Protein AF-A0A673KMI7-F1 (afdb_monomer_lite)

Organism: NCBI:txid307959

Secondary structure (DSSP, 8-state):
-----------PPPPP-------S-S--TTTHHHHHHHHHHHHHHTTPPPSBSSTT-GGGB-HHHHHHHHHHHHHHHHHHHHHHHHHHHHHHHHHHHHHHHHHHHHHHHHHHHHHHHHHHHHHHHHHHHHHHHHHHHHHHHHHHHHHHHHHHHHHHHHHHHHHHHHHHHHHHHHHHHHHHHHHHHHHH-------------TT--------HHHHHHHHHHHHHHHHHHHHHHHHHHHHHHHHHHHHHHHHHHHHHHHHHHHHHHSS---------S----HHHHHHHHHHHHHHHHHHHHHHHHHHHHHHTTSSS--------HHHHHHHHHHHHHHHHHHHHHHHHHHHHHHHHTS---SSHHHHHHHHHHHHHHHHHHHHHHHHHHHHHHHHHHHHHHHHHHHHHHHHHHHHHHHHHHHHHHHHHHHHHHHTTS--------S-SSTTSSTTS--S--

Radius of gyration: 57.25 Å; chains: 1; bounding box: 117×117×166 Å

pLDDT: mean 77.92, std 20.32, range [33.06, 98.56]

Foldseek 3Di:
DDDDDPPPPVDPPPPPPPDPPPPDPPDDPVCPLVVLVVQCVVCVVVVQHRQAPDSPDPVRGPVVSVVVSVVVVVVVVVVVVVVVVVVVVVVVVVVVVVVVVVVVVVVVVVVVVVVVVVVVVVVVVVVVVVVVVVVVVVVVVVVVVVVVVVVVVVVVVVVVVVVVVVVVVVVVVVVVVVVVVVVVVCVVDPDDDDDDDDDDDPPPDDPPDPDVVNVVVVVVVVVVVVVVVVVVVVVVVVVVVVVVVVVVVVVVVVVVVVVVVVVVVVPDPDDDDDDDDDPPPVVNVVVVVVVVVVVVVVVVVVVVVVVVVVVVVPPPDDDDDDDDPVVVVVVVVVVVVVVVVVVVVVVVVVVVVVVVPPDDDDPVVVVVVVVVVVVVVVVVVVVVVVVVVVVVVVVVVVVVVVVVVVVVVVVVVVVVVVVVVVVVVCVCCCCVVVCVVPDDDDDDDPDPPVPPPVVPPDDDD

InterPro domains:
  IPR021622 Afadin/alpha-actinin-binding [PF11559] (34-181)
  IPR052300 Adhesion and Centrosome-associated Protein [PTHR46507] (3-445)

Structure (mmCIF, N/CA/C/O backbone):
data_AF-A0A673KMI7-F1
#
_entry.id   AF-A0A673KMI7-F1
#
loop_
_atom_site.group_PDB
_atom_site.id
_atom_site.type_symbol
_atom_site.label_atom_id
_atom_site.label_alt_id
_atom_site.label_comp_id
_atom_site.label_asym_id
_atom_site.label_entity_id
_atom_site.label_seq_id
_atom_site.pdbx_PDB_ins_code
_atom_site.Cartn_x
_atom_site.Cartn_y
_atom_site.Cartn_z
_atom_site.occupancy
_atom_site.B_iso_or_equiv
_atom_site.auth_seq_id
_atom_site.auth_comp_id
_atom_site.auth_asym_id
_atom_site.auth_atom_id
_atom_site.pdbx_PDB_model_num
ATOM 1 N N . MET A 1 1 ? 1.850 -10.838 -28.958 1.00 39.38 1 MET A N 1
ATOM 2 C CA . MET A 1 1 ? 2.185 -11.913 -29.912 1.00 39.38 1 MET A CA 1
ATOM 3 C C . MET A 1 1 ? 1.890 -11.376 -31.299 1.00 39.38 1 MET A C 1
ATOM 5 O O . MET A 1 1 ? 0.741 -11.393 -31.711 1.00 39.38 1 MET A O 1
ATOM 9 N N . SER A 1 2 ? 2.906 -10.813 -31.951 1.00 33.06 2 SER A N 1
ATOM 10 C CA . SER A 1 2 ? 2.837 -10.316 -33.331 1.00 33.06 2 SER A CA 1
ATOM 11 C C . SER A 1 2 ? 4.037 -10.898 -34.082 1.00 33.06 2 SER A C 1
ATOM 13 O O . SER A 1 2 ? 5.103 -11.000 -33.472 1.00 33.06 2 SER A O 1
ATOM 15 N N . PRO A 1 3 ? 3.884 -11.343 -35.340 1.00 41.38 3 PRO A N 1
ATOM 16 C CA . PRO A 1 3 ? 4.849 -12.227 -35.969 1.00 41.38 3 PRO A CA 1
ATOM 17 C C . PRO A 1 3 ? 6.026 -11.434 -36.532 1.00 41.38 3 PRO A C 1
ATOM 19 O O . PRO A 1 3 ? 5.854 -10.523 -37.343 1.00 41.38 3 PRO A O 1
ATOM 22 N N . SER A 1 4 ? 7.225 -11.814 -36.102 1.00 34.22 4 SER A N 1
ATOM 23 C CA . SER A 1 4 ? 8.502 -11.355 -36.635 1.00 34.22 4 SER A CA 1
ATOM 24 C C . SER A 1 4 ? 8.587 -11.689 -38.127 1.00 34.22 4 SER A C 1
ATOM 26 O O . SER A 1 4 ? 8.674 -12.857 -38.504 1.00 34.22 4 SER A O 1
ATOM 28 N N . ARG A 1 5 ? 8.559 -10.671 -38.995 1.00 36.78 5 ARG A N 1
ATOM 29 C CA . ARG A 1 5 ? 8.947 -10.834 -40.400 1.00 36.78 5 ARG A CA 1
ATOM 30 C C . ARG A 1 5 ? 10.462 -10.998 -40.451 1.00 36.78 5 ARG A C 1
ATOM 32 O O . ARG A 1 5 ? 11.196 -10.046 -40.211 1.00 36.78 5 ARG A O 1
ATOM 39 N N . LEU A 1 6 ? 10.906 -12.212 -40.757 1.00 35.31 6 LEU A N 1
ATOM 40 C CA . LEU A 1 6 ? 12.283 -12.511 -41.133 1.00 35.31 6 LEU A CA 1
ATOM 41 C C . LEU A 1 6 ? 12.581 -11.812 -42.467 1.00 35.31 6 LEU A C 1
ATOM 43 O O . LEU A 1 6 ? 12.292 -12.346 -43.536 1.00 35.31 6 LEU A O 1
ATOM 47 N N . TYR A 1 7 ? 13.134 -10.602 -42.406 1.00 34.41 7 TYR A N 1
ATOM 48 C CA . TYR A 1 7 ? 13.866 -10.032 -43.532 1.00 34.41 7 TYR A CA 1
ATOM 49 C C . TYR A 1 7 ? 15.202 -10.775 -43.626 1.00 34.41 7 TYR A C 1
ATOM 51 O O . TYR A 1 7 ? 16.178 -10.419 -42.974 1.00 34.41 7 TYR A O 1
ATOM 59 N N . LEU A 1 8 ? 15.237 -11.834 -44.435 1.00 37.44 8 LEU A N 1
ATOM 60 C CA . LEU A 1 8 ? 16.479 -12.357 -44.998 1.00 37.44 8 LEU A CA 1
ATOM 61 C C . LEU A 1 8 ? 16.946 -11.370 -46.075 1.00 37.44 8 LEU A C 1
ATOM 63 O O . LEU A 1 8 ? 16.787 -11.601 -47.271 1.00 37.44 8 LEU A O 1
ATOM 67 N N . ALA A 1 9 ? 17.486 -10.231 -45.644 1.00 36.91 9 ALA A N 1
ATOM 68 C CA . ALA A 1 9 ? 18.404 -9.484 -46.483 1.00 36.91 9 ALA A CA 1
ATOM 69 C C . ALA A 1 9 ? 19.693 -10.309 -46.520 1.00 36.91 9 ALA A C 1
ATOM 71 O O . ALA A 1 9 ? 20.372 -10.458 -45.504 1.00 36.91 9 ALA A O 1
ATOM 72 N N . SER A 1 10 ? 19.989 -10.910 -47.672 1.00 37.69 10 SER A N 1
ATOM 73 C CA . SER A 1 10 ? 21.315 -11.445 -47.964 1.00 37.69 10 SER A CA 1
ATOM 74 C C . SER A 1 10 ? 22.277 -10.258 -47.998 1.00 37.69 10 SER A C 1
ATOM 76 O O . SER A 1 10 ? 22.496 -9.634 -49.030 1.00 37.69 10 SER A O 1
ATOM 78 N N . VAL A 1 11 ? 22.769 -9.878 -46.822 1.00 38.50 11 VAL A N 1
ATOM 79 C CA . VAL A 1 11 ? 23.899 -8.973 -46.681 1.00 38.50 11 VAL A CA 1
ATOM 80 C C . VAL A 1 11 ? 25.113 -9.833 -46.994 1.00 38.50 11 VAL A C 1
ATOM 82 O O . VAL A 1 11 ? 25.504 -10.674 -46.183 1.00 38.50 11 VAL A O 1
ATOM 85 N N . MET A 1 12 ? 25.670 -9.690 -48.200 1.00 37.22 12 MET A N 1
ATOM 86 C CA . MET A 1 12 ? 27.046 -10.129 -48.404 1.00 37.22 12 MET A CA 1
ATOM 87 C C . MET A 1 12 ? 27.901 -9.402 -47.358 1.00 37.22 12 MET A C 1
ATOM 89 O O . MET A 1 12 ? 27.789 -8.178 -47.252 1.00 37.22 12 MET A O 1
ATOM 93 N N . PRO A 1 13 ? 28.707 -10.117 -46.556 1.00 38.25 13 PRO A N 1
ATOM 94 C CA . PRO A 1 13 ? 29.608 -9.453 -45.634 1.00 38.25 13 PRO A CA 1
ATOM 95 C C . PRO A 1 13 ? 30.570 -8.586 -46.454 1.00 38.25 13 PRO A C 1
ATOM 97 O O . PRO A 1 13 ? 31.036 -9.051 -47.502 1.00 38.25 13 PRO A O 1
ATOM 100 N N . PRO A 1 14 ? 30.901 -7.362 -46.009 1.00 47.12 14 PRO A N 1
ATOM 101 C CA . PRO A 1 14 ? 31.998 -6.636 -46.615 1.00 47.12 14 PRO A CA 1
ATOM 102 C C . PRO A 1 14 ? 33.245 -7.487 -46.391 1.00 47.12 14 PRO A C 1
ATOM 104 O O . PRO A 1 14 ? 33.603 -7.805 -45.253 1.00 47.12 14 PRO A O 1
ATOM 107 N N . LEU A 1 15 ? 33.877 -7.921 -47.482 1.00 42.50 15 LEU A N 1
ATOM 108 C CA . LEU A 1 15 ? 35.222 -8.462 -47.386 1.00 42.50 15 LEU A CA 1
ATOM 109 C C . LEU A 1 15 ? 36.064 -7.360 -46.736 1.00 42.50 15 LEU A C 1
ATOM 111 O O . LEU A 1 15 ? 36.092 -6.244 -47.265 1.00 42.50 15 LEU A O 1
ATOM 115 N N . PRO A 1 16 ? 36.707 -7.620 -45.585 1.00 39.34 16 PRO A N 1
ATOM 116 C CA . PRO A 1 16 ? 37.617 -6.647 -45.019 1.00 39.34 16 PRO A CA 1
ATOM 117 C C . PRO A 1 16 ? 38.655 -6.334 -46.095 1.00 39.34 16 PRO A C 1
ATOM 119 O O . PRO A 1 16 ? 39.129 -7.247 -46.777 1.00 39.34 16 PRO A O 1
ATOM 122 N N . LEU A 1 17 ? 39.035 -5.060 -46.227 1.00 47.09 17 LEU A N 1
ATOM 123 C CA . LEU A 1 17 ? 40.278 -4.646 -46.884 1.00 47.09 17 LEU A CA 1
ATOM 124 C C . LEU A 1 17 ? 41.464 -5.178 -46.054 1.00 47.09 17 LEU A C 1
ATOM 126 O O . LEU A 1 17 ? 42.261 -4.440 -45.485 1.00 47.09 17 LEU A O 1
ATOM 130 N N . SER A 1 18 ? 41.540 -6.500 -45.931 1.00 37.53 18 SER A N 1
ATOM 131 C CA . SER A 1 18 ? 42.705 -7.246 -45.522 1.00 37.53 18 SER A CA 1
ATOM 132 C C . SER A 1 18 ? 43.681 -7.097 -46.671 1.00 37.53 18 SER A C 1
ATOM 134 O O . SER A 1 18 ? 43.464 -7.636 -47.751 1.00 37.53 18 SER A O 1
ATOM 136 N N . SER A 1 19 ? 44.690 -6.259 -46.439 1.00 43.09 19 SER A N 1
ATOM 137 C CA . SER A 1 19 ? 46.027 -6.352 -47.015 1.00 43.09 19 SER A CA 1
ATOM 138 C C . SER A 1 19 ? 46.076 -7.122 -48.335 1.00 43.09 19 SER A C 1
ATOM 140 O O . SER A 1 19 ? 46.482 -8.284 -48.364 1.00 43.09 19 SER A O 1
ATOM 142 N N . PHE A 1 20 ? 45.668 -6.475 -49.432 1.00 48.44 20 PHE A N 1
ATOM 143 C CA . PHE A 1 20 ? 45.971 -6.973 -50.768 1.00 48.44 20 PHE A CA 1
ATOM 144 C C . PHE A 1 20 ? 47.495 -7.019 -50.898 1.00 48.44 20 PHE A C 1
ATOM 146 O O . PHE A 1 20 ? 48.157 -6.026 -51.192 1.00 48.44 20 PHE A O 1
ATOM 153 N N . ASN A 1 21 ? 48.055 -8.190 -50.619 1.00 47.91 21 ASN A N 1
ATOM 154 C CA . ASN A 1 21 ? 49.425 -8.539 -50.926 1.00 47.91 21 ASN A CA 1
ATOM 155 C C . ASN A 1 21 ? 49.473 -8.715 -52.451 1.00 47.91 21 ASN A C 1
ATOM 157 O O . ASN A 1 21 ? 49.227 -9.795 -52.986 1.00 47.91 21 ASN A O 1
ATOM 161 N N . VAL A 1 22 ? 49.663 -7.605 -53.167 1.00 54.03 22 VAL A N 1
ATOM 162 C CA . VAL A 1 22 ? 49.740 -7.575 -54.630 1.00 54.03 22 VAL A CA 1
ATOM 163 C C . VAL A 1 22 ? 51.085 -8.159 -55.047 1.00 54.03 22 VAL A C 1
ATOM 165 O O . VAL A 1 22 ? 52.088 -7.463 -55.166 1.00 54.03 22 VAL A O 1
ATOM 168 N N . SER A 1 23 ? 51.130 -9.471 -55.234 1.00 55.38 23 SER A N 1
ATOM 169 C CA . SER A 1 23 ? 52.224 -10.149 -55.944 1.00 55.38 23 SER A CA 1
ATOM 170 C C . SER A 1 23 ? 51.703 -11.350 -56.736 1.00 55.38 23 SER A C 1
ATOM 172 O O . SER A 1 23 ? 52.355 -12.381 -56.837 1.00 55.38 23 SER A O 1
ATOM 174 N N . SER A 1 24 ? 50.501 -11.214 -57.292 1.00 65.25 24 SER A N 1
ATOM 175 C CA . SER A 1 24 ? 49.923 -12.132 -58.269 1.00 65.25 24 SER A CA 1
ATOM 176 C C . SER A 1 24 ? 49.399 -11.273 -59.411 1.00 65.25 24 SER A C 1
ATOM 178 O O . SER A 1 24 ? 48.386 -10.591 -59.255 1.00 65.25 24 SER A O 1
ATOM 180 N N . ASN A 1 25 ? 50.109 -11.249 -60.535 1.00 79.00 25 ASN A N 1
ATOM 181 C CA . ASN A 1 25 ? 49.657 -10.516 -61.712 1.00 79.00 25 ASN A CA 1
ATOM 182 C C . ASN A 1 25 ? 48.392 -11.192 -62.253 1.00 79.00 25 ASN A C 1
ATOM 184 O O . ASN A 1 25 ? 48.422 -12.371 -62.589 1.00 79.00 25 ASN A O 1
ATOM 188 N N . PHE A 1 26 ? 47.287 -10.445 -62.332 1.00 82.88 26 PHE A N 1
ATOM 189 C CA . PHE A 1 26 ? 46.017 -10.932 -62.886 1.00 82.88 26 PHE A CA 1
ATOM 190 C C . PHE A 1 26 ? 46.166 -11.414 -64.342 1.00 82.88 26 PHE A C 1
ATOM 192 O O . PHE A 1 26 ? 45.543 -12.394 -64.733 1.00 82.88 26 PHE A O 1
ATOM 199 N N . CYS A 1 27 ? 47.027 -10.751 -65.117 1.00 83.56 27 CYS A N 1
ATOM 200 C CA . CYS A 1 27 ? 47.299 -11.055 -66.518 1.00 83.56 27 CYS A CA 1
ATOM 201 C C . CYS A 1 27 ? 48.798 -11.355 -66.712 1.00 83.56 27 CYS A C 1
ATOM 203 O O . CYS A 1 27 ? 49.652 -10.588 -66.255 1.00 83.56 27 CYS A O 1
ATOM 205 N N . THR A 1 28 ? 49.107 -12.468 -67.372 1.00 85.88 28 THR A N 1
ATOM 206 C CA . THR A 1 28 ? 50.431 -12.963 -67.782 1.00 85.88 28 THR A CA 1
ATOM 207 C C . THR A 1 28 ? 50.389 -13.307 -69.273 1.00 85.88 28 THR A C 1
ATOM 209 O O . THR A 1 28 ? 49.314 -13.464 -69.839 1.00 85.88 28 THR A O 1
ATOM 212 N N . GLU A 1 29 ? 51.542 -13.448 -69.936 1.00 81.62 29 GLU A N 1
ATOM 213 C CA . GLU A 1 29 ? 51.586 -13.721 -71.387 1.00 81.62 29 GLU A CA 1
ATOM 214 C C . GLU A 1 29 ? 50.835 -14.998 -71.807 1.00 81.62 29 GLU A C 1
ATOM 216 O O . GLU A 1 29 ? 50.332 -15.078 -72.925 1.00 81.62 29 GLU A O 1
ATOM 221 N N . GLU A 1 30 ? 50.705 -15.965 -70.898 1.00 84.00 30 GLU A N 1
ATOM 222 C CA . GLU A 1 30 ? 50.052 -17.254 -71.144 1.00 84.00 30 GLU A CA 1
ATOM 223 C C . GLU A 1 30 ? 48.517 -17.198 -71.031 1.00 84.00 30 GLU A C 1
ATOM 225 O O . GLU A 1 30 ? 47.845 -18.040 -71.621 1.00 84.00 30 GLU A O 1
ATOM 230 N N . ASN A 1 31 ? 47.946 -16.217 -70.314 1.00 87.88 31 ASN A N 1
ATOM 231 C CA . ASN A 1 31 ? 46.505 -16.158 -70.014 1.00 87.88 31 ASN A CA 1
ATOM 232 C C . ASN A 1 31 ? 45.776 -14.934 -70.606 1.00 87.88 31 ASN A C 1
ATOM 234 O O . ASN A 1 31 ? 44.599 -14.715 -70.317 1.00 87.88 31 ASN A O 1
ATOM 238 N N . ILE A 1 32 ? 46.442 -14.153 -71.467 1.00 85.00 32 ILE A N 1
ATOM 239 C CA . ILE A 1 32 ? 45.914 -12.890 -72.017 1.00 85.00 32 ILE A CA 1
ATOM 240 C C . ILE A 1 32 ? 44.523 -13.062 -72.643 1.00 85.00 32 ILE A C 1
ATOM 242 O O . ILE A 1 32 ? 43.626 -12.265 -72.366 1.00 85.00 32 ILE A O 1
ATOM 246 N N . SER A 1 33 ? 44.323 -14.088 -73.474 1.00 83.44 33 SER A N 1
ATOM 247 C CA . SER A 1 33 ? 43.049 -14.305 -74.175 1.00 83.44 33 SER A CA 1
ATOM 248 C C . SER A 1 33 ? 41.893 -14.585 -73.210 1.00 83.44 33 SER A C 1
ATOM 250 O O . SER A 1 33 ? 40.786 -14.082 -73.398 1.00 83.44 33 SER A O 1
ATOM 252 N N . GLU A 1 34 ? 42.157 -15.335 -72.140 1.00 86.62 34 GLU A N 1
ATOM 253 C CA . GLU A 1 34 ? 41.175 -15.629 -71.093 1.00 86.62 34 GLU A CA 1
ATOM 254 C C . GLU A 1 34 ? 40.868 -14.377 -70.258 1.00 86.62 34 GLU A C 1
ATOM 256 O O . GLU A 1 34 ? 39.702 -14.077 -69.994 1.00 86.62 34 GLU A O 1
ATOM 261 N N . CYS A 1 35 ? 41.890 -13.580 -69.922 1.00 88.25 35 CYS A N 1
ATOM 262 C CA . CYS A 1 35 ? 41.725 -12.302 -69.229 1.00 88.25 35 CYS A CA 1
ATOM 263 C C . CYS A 1 35 ? 40.898 -11.293 -70.040 1.00 88.25 35 CYS A C 1
ATOM 265 O O . CYS A 1 35 ? 40.082 -10.574 -69.461 1.00 88.25 35 CYS A O 1
ATOM 267 N N . ILE A 1 36 ? 41.078 -11.233 -71.365 1.00 87.69 36 ILE A N 1
ATOM 268 C CA . ILE A 1 36 ? 40.292 -10.363 -72.256 1.00 87.69 36 ILE A CA 1
ATOM 269 C C . ILE A 1 36 ? 38.811 -10.750 -72.222 1.00 87.69 36 ILE A C 1
ATOM 271 O O . ILE A 1 36 ? 37.954 -9.876 -72.063 1.00 87.69 36 ILE A O 1
ATOM 275 N N . LEU A 1 37 ? 38.504 -12.046 -72.346 1.00 88.25 37 LEU A N 1
ATOM 276 C CA . LEU A 1 37 ? 37.128 -12.545 -72.281 1.00 88.25 37 LEU A CA 1
ATOM 277 C C . LEU A 1 37 ? 36.491 -12.239 -70.924 1.00 88.25 37 LEU A C 1
ATOM 279 O O . LEU A 1 37 ? 35.377 -11.716 -70.883 1.00 88.25 37 LEU A O 1
ATOM 283 N N . TYR A 1 38 ? 37.219 -12.487 -69.833 1.00 90.62 38 TYR A N 1
ATOM 284 C CA . TYR A 1 38 ? 36.756 -12.199 -68.478 1.00 90.62 38 TYR A CA 1
ATOM 285 C C . TYR A 1 38 ? 36.475 -10.705 -68.267 1.00 90.62 38 TYR A C 1
ATOM 287 O O . TYR A 1 38 ? 35.390 -10.343 -67.823 1.00 90.62 38 TYR A O 1
ATOM 295 N N . ILE A 1 39 ? 37.404 -9.817 -68.644 1.00 89.44 39 ILE A N 1
ATOM 296 C CA . ILE A 1 39 ? 37.209 -8.363 -68.514 1.00 89.44 39 ILE A CA 1
ATOM 297 C C . ILE A 1 39 ? 36.000 -7.903 -69.332 1.00 89.44 39 ILE A C 1
ATOM 299 O O . ILE A 1 39 ? 35.180 -7.140 -68.829 1.00 89.44 39 ILE A O 1
ATOM 303 N N . ASN A 1 40 ? 35.857 -8.359 -70.577 1.00 89.88 40 ASN A N 1
ATOM 304 C CA . ASN A 1 40 ? 34.707 -7.992 -71.403 1.00 89.88 40 ASN A CA 1
ATOM 305 C C . ASN A 1 40 ? 33.382 -8.500 -70.804 1.00 89.88 40 ASN A C 1
ATOM 307 O O . ASN A 1 40 ? 32.374 -7.793 -70.880 1.00 89.88 40 ASN A O 1
ATOM 311 N N . GLN A 1 41 ? 33.375 -9.689 -70.194 1.00 91.56 41 GLN A N 1
ATOM 312 C CA . GLN A 1 41 ? 32.209 -10.237 -69.501 1.00 91.56 41 GLN A CA 1
ATOM 313 C C . GLN A 1 41 ? 31.851 -9.423 -68.249 1.00 91.56 41 GLN A C 1
ATOM 315 O O . GLN A 1 41 ? 30.684 -9.073 -68.078 1.00 91.56 41 GLN A O 1
ATOM 320 N N . GLU A 1 42 ? 32.831 -9.074 -67.414 1.00 91.50 42 GLU A N 1
ATOM 321 C CA . GLU A 1 42 ? 32.628 -8.260 -66.206 1.00 91.50 42 GLU A CA 1
ATOM 322 C C . GLU A 1 42 ? 32.205 -6.824 -66.531 1.00 91.50 42 GLU A C 1
ATOM 324 O O . GLU A 1 42 ? 31.327 -6.251 -65.893 1.00 91.50 42 GLU A O 1
ATOM 329 N N . LEU A 1 43 ? 32.767 -6.232 -67.582 1.00 91.69 43 LEU A N 1
ATOM 330 C CA . LEU A 1 43 ? 32.300 -4.937 -68.066 1.00 91.69 43 LEU A CA 1
ATOM 331 C C . LEU A 1 43 ? 30.850 -5.026 -68.530 1.00 91.69 43 LEU A C 1
ATOM 333 O O . LEU A 1 43 ? 30.036 -4.199 -68.132 1.00 91.69 43 LEU A O 1
ATOM 337 N N . SER A 1 44 ? 30.506 -6.064 -69.293 1.00 91.81 44 SER A N 1
ATOM 338 C CA . SER A 1 44 ? 29.136 -6.267 -69.767 1.00 91.81 44 SER A CA 1
ATOM 339 C C . SER A 1 44 ? 28.154 -6.507 -68.615 1.00 91.81 44 SER A C 1
ATOM 341 O O . SER A 1 44 ? 27.032 -6.004 -68.669 1.00 91.81 44 SER A O 1
ATOM 343 N N . SER A 1 45 ? 28.558 -7.225 -67.557 1.00 93.06 45 SER A N 1
ATOM 344 C CA . SER A 1 45 ? 27.725 -7.451 -66.363 1.00 93.06 45 SER A CA 1
ATOM 345 C C . SER A 1 45 ? 27.434 -6.143 -65.617 1.00 93.06 45 SER A C 1
ATOM 347 O O . SER A 1 45 ? 26.324 -5.935 -65.126 1.00 93.06 45 SER A O 1
ATOM 349 N N . LEU A 1 46 ? 28.394 -5.216 -65.630 1.00 91.06 46 LEU A N 1
ATOM 350 C CA . LEU A 1 46 ? 28.274 -3.855 -65.111 1.00 91.06 46 LEU A CA 1
ATOM 351 C C . LEU A 1 46 ? 27.706 -2.849 -66.135 1.00 91.06 46 LEU A C 1
ATOM 353 O O . LEU A 1 46 ? 27.669 -1.651 -65.858 1.00 91.06 46 LEU A O 1
ATOM 357 N N . CYS A 1 47 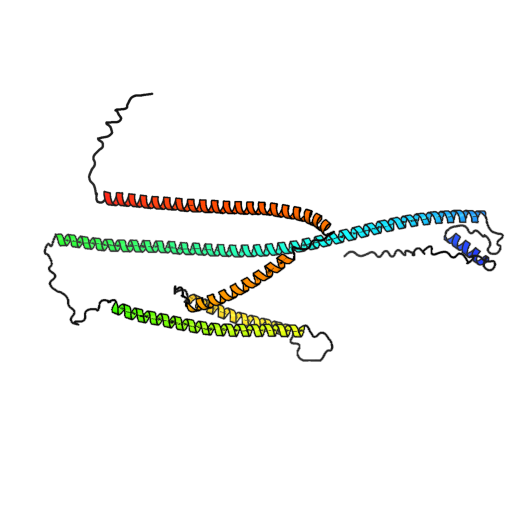? 27.217 -3.326 -67.287 1.00 92.38 47 CYS A N 1
ATOM 358 C CA . CYS A 1 47 ? 26.633 -2.531 -68.377 1.00 92.38 47 CYS A CA 1
ATOM 359 C C . CYS A 1 47 ? 27.607 -1.572 -69.098 1.00 92.38 47 CYS A C 1
ATOM 361 O O . CYS A 1 47 ? 27.174 -0.594 -69.710 1.00 92.38 47 CYS A O 1
ATOM 363 N N . PHE A 1 48 ? 28.907 -1.864 -69.074 1.00 92.25 48 PHE A N 1
ATOM 364 C CA . PHE A 1 48 ? 29.941 -1.174 -69.844 1.00 92.25 48 PHE A CA 1
ATOM 365 C C . PHE A 1 48 ? 30.216 -1.861 -71.194 1.00 92.25 48 PHE A C 1
ATOM 367 O O . PHE A 1 48 ? 30.133 -3.087 -71.300 1.00 92.25 48 PHE A O 1
ATOM 374 N N . PRO A 1 49 ? 30.576 -1.100 -72.244 1.00 91.44 49 PRO A N 1
ATOM 375 C CA . PRO A 1 49 ? 30.967 -1.662 -73.537 1.00 91.44 49 PRO A CA 1
ATOM 376 C C . PRO A 1 49 ? 32.273 -2.481 -73.447 1.00 91.44 49 PRO A C 1
ATOM 378 O O . PRO A 1 49 ? 33.175 -2.104 -72.697 1.00 91.44 49 PRO A O 1
ATOM 381 N N . PRO A 1 50 ? 32.431 -3.566 -74.230 1.00 89.25 50 PRO A N 1
ATOM 382 C CA . PRO A 1 50 ? 33.666 -4.347 -74.260 1.00 89.25 50 PRO A CA 1
ATOM 383 C C . PRO A 1 50 ? 34.823 -3.521 -74.837 1.00 89.25 50 PRO A C 1
ATOM 385 O O . PRO A 1 50 ? 34.651 -2.776 -75.803 1.00 89.25 50 PRO A O 1
ATOM 388 N N . ILE A 1 51 ? 36.014 -3.667 -74.257 1.00 87.81 51 ILE A N 1
ATOM 389 C CA . ILE A 1 51 ? 37.201 -2.885 -74.642 1.00 87.81 51 ILE A CA 1
ATOM 390 C C . ILE A 1 51 ? 37.907 -3.516 -75.855 1.00 87.81 51 ILE A C 1
ATOM 392 O O . ILE A 1 51 ? 38.505 -2.815 -76.673 1.00 87.81 51 ILE A O 1
ATOM 396 N N . TYR A 1 52 ? 37.797 -4.839 -75.993 1.00 83.56 52 TYR A N 1
ATOM 397 C CA . TYR A 1 52 ? 38.325 -5.598 -77.127 1.00 83.56 52 TYR A CA 1
ATOM 398 C C . TYR A 1 52 ? 37.181 -6.074 -78.017 1.00 83.56 52 TYR A C 1
ATOM 400 O O . TYR A 1 52 ? 36.248 -6.713 -77.525 1.00 83.56 52 TYR A O 1
ATOM 408 N N . ARG A 1 53 ? 37.257 -5.783 -79.322 1.00 73.50 53 ARG A N 1
ATOM 409 C CA . ARG A 1 53 ? 36.215 -6.165 -80.294 1.00 73.50 53 ARG A CA 1
ATOM 410 C C . ARG A 1 53 ? 36.389 -7.583 -80.851 1.00 73.50 53 ARG A C 1
ATOM 412 O O . ARG A 1 53 ? 35.386 -8.209 -81.171 1.00 73.50 53 ARG A O 1
ATOM 419 N N . ASN A 1 54 ? 37.625 -8.088 -80.917 1.00 65.62 54 ASN A N 1
ATOM 420 C CA . ASN A 1 54 ? 37.965 -9.440 -81.377 1.00 65.62 54 ASN A CA 1
ATOM 421 C C . ASN A 1 54 ? 38.830 -10.158 -80.324 1.00 65.62 54 ASN A C 1
ATOM 423 O O . ASN A 1 54 ? 39.731 -9.547 -79.752 1.00 65.62 54 ASN A O 1
ATOM 427 N N . SER A 1 55 ? 38.576 -11.448 -80.077 1.00 61.00 55 SER A N 1
ATOM 428 C CA . SER A 1 55 ? 39.238 -12.259 -79.034 1.00 61.00 55 SER A CA 1
ATOM 429 C C . SER A 1 55 ? 40.700 -12.619 -79.320 1.00 61.00 55 SER A C 1
ATOM 431 O O . SER A 1 55 ? 41.398 -13.077 -78.419 1.00 61.00 55 SER A O 1
ATOM 433 N N . ASP A 1 56 ? 41.165 -12.416 -80.555 1.00 59.25 56 ASP A N 1
ATOM 434 C CA . ASP A 1 56 ? 42.366 -13.096 -81.056 1.00 59.25 56 ASP A CA 1
ATOM 435 C C . ASP A 1 56 ? 43.581 -12.167 -81.221 1.00 59.25 56 ASP A C 1
ATOM 437 O O . ASP A 1 56 ? 44.672 -12.636 -81.548 1.00 59.25 56 ASP A O 1
ATOM 441 N N . ASN A 1 57 ? 43.437 -10.849 -81.010 1.00 62.88 57 ASN A N 1
ATOM 442 C CA . ASN A 1 57 ? 44.542 -9.908 -81.213 1.00 62.88 57 ASN A CA 1
ATOM 443 C C . ASN A 1 57 ? 44.521 -8.718 -80.238 1.00 62.88 57 ASN A C 1
ATOM 445 O O . ASN A 1 57 ? 43.624 -7.879 -80.267 1.00 62.88 57 ASN A O 1
ATOM 449 N N . ILE A 1 58 ? 45.590 -8.575 -79.443 1.00 64.38 58 ILE A N 1
ATOM 450 C CA . ILE A 1 58 ? 45.807 -7.462 -78.487 1.00 64.38 58 ILE A CA 1
ATOM 451 C C . ILE A 1 58 ? 45.776 -6.089 -79.190 1.00 64.38 58 ILE A C 1
ATOM 453 O O . ILE A 1 58 ? 45.505 -5.061 -78.572 1.00 64.38 58 ILE A O 1
ATOM 457 N N . ARG A 1 59 ? 46.035 -6.065 -80.505 1.00 66.06 59 ARG A N 1
ATOM 458 C CA . ARG A 1 59 ? 46.063 -4.849 -81.331 1.00 66.06 59 ARG A CA 1
ATOM 459 C C . ARG A 1 59 ? 44.685 -4.218 -81.580 1.00 66.06 59 ARG A C 1
ATOM 461 O O . ARG A 1 59 ? 44.655 -3.078 -82.028 1.00 66.06 59 ARG A O 1
ATOM 468 N N . ASP A 1 60 ? 43.588 -4.901 -81.243 1.00 74.94 60 ASP A N 1
ATOM 469 C CA . ASP A 1 60 ? 42.206 -4.420 -81.430 1.00 74.94 60 ASP A CA 1
ATOM 470 C C . ASP A 1 60 ? 41.630 -3.715 -80.179 1.00 74.94 60 ASP A C 1
ATOM 472 O O . ASP A 1 60 ? 40.412 -3.649 -79.988 1.00 74.94 60 ASP A O 1
ATOM 476 N N . LEU A 1 61 ? 42.504 -3.194 -79.308 1.00 83.62 61 LEU A N 1
ATOM 477 C CA . LEU A 1 61 ? 42.134 -2.411 -78.128 1.00 83.62 61 LEU A CA 1
ATOM 478 C C . LEU A 1 61 ? 41.558 -1.043 -78.529 1.00 83.62 61 LEU A C 1
ATOM 480 O O . LEU A 1 61 ? 42.263 -0.200 -79.089 1.00 83.62 61 LEU A O 1
ATOM 484 N N . ASP A 1 62 ? 40.309 -0.767 -78.152 1.00 87.12 62 ASP A N 1
ATOM 485 C CA . ASP A 1 62 ? 39.727 0.570 -78.283 1.00 87.12 62 ASP A CA 1
ATOM 486 C C . ASP A 1 62 ? 40.109 1.425 -77.063 1.00 87.12 62 ASP A C 1
ATOM 488 O O . ASP A 1 62 ? 39.459 1.396 -76.017 1.00 87.12 62 ASP A O 1
ATOM 492 N N . ALA A 1 63 ? 41.209 2.174 -77.183 1.00 87.19 63 ALA A N 1
ATOM 493 C CA . ALA A 1 63 ?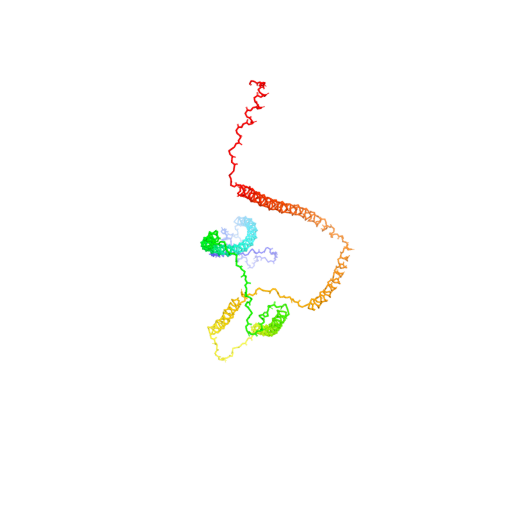 41.766 2.961 -76.081 1.00 87.19 63 ALA A CA 1
ATOM 494 C C . ALA A 1 63 ? 40.789 4.014 -75.523 1.00 87.19 63 ALA A C 1
ATOM 496 O O . ALA A 1 63 ? 40.827 4.310 -74.329 1.00 87.19 63 ALA A O 1
ATOM 497 N N . ALA A 1 64 ? 39.901 4.568 -76.355 1.00 89.31 64 ALA A N 1
ATOM 498 C CA . ALA A 1 64 ? 38.906 5.537 -75.900 1.00 89.31 64 ALA A CA 1
ATOM 499 C C . ALA A 1 64 ? 37.822 4.857 -75.054 1.00 89.31 64 ALA A C 1
ATOM 501 O O . ALA A 1 64 ? 37.480 5.353 -73.980 1.00 89.31 64 ALA A O 1
ATOM 502 N N . VAL A 1 65 ? 37.329 3.695 -75.497 1.00 90.56 65 VAL A N 1
ATOM 503 C CA . VAL A 1 65 ? 36.394 2.867 -74.718 1.00 90.56 65 VAL A CA 1
ATOM 504 C C . VAL A 1 65 ? 37.046 2.392 -73.419 1.00 90.56 65 VAL A C 1
ATOM 506 O O . VAL A 1 65 ? 36.428 2.486 -72.363 1.00 90.56 65 VAL A O 1
ATOM 509 N N . ALA A 1 66 ? 38.317 1.978 -73.466 1.00 90.75 66 ALA A N 1
ATOM 510 C CA . ALA A 1 66 ? 39.083 1.585 -72.286 1.00 90.75 66 ALA A CA 1
ATOM 511 C C . ALA A 1 66 ? 39.143 2.706 -71.241 1.00 90.75 66 ALA A C 1
ATOM 513 O O . ALA A 1 66 ? 38.808 2.491 -70.078 1.00 90.75 66 ALA A O 1
ATOM 514 N N . LEU A 1 67 ? 39.551 3.911 -71.652 1.00 92.06 67 LEU A N 1
ATOM 515 C CA . LEU A 1 67 ? 39.704 5.052 -70.750 1.00 92.06 67 LEU A CA 1
ATOM 516 C C . LEU A 1 67 ? 38.363 5.529 -70.184 1.00 92.06 67 LEU A C 1
ATOM 518 O O . LEU A 1 67 ? 38.296 5.844 -68.997 1.00 92.06 67 LEU A O 1
ATOM 522 N N . ASN A 1 68 ? 37.301 5.539 -70.995 1.00 93.38 68 ASN A N 1
ATOM 523 C CA . ASN A 1 68 ? 35.958 5.890 -70.530 1.00 93.38 68 ASN A CA 1
ATOM 524 C C . ASN A 1 68 ? 35.422 4.858 -69.531 1.00 93.38 68 ASN A C 1
ATOM 526 O O . ASN A 1 68 ? 34.972 5.242 -68.457 1.00 93.38 68 ASN A O 1
ATOM 530 N N . ASN A 1 69 ? 35.570 3.560 -69.815 1.00 94.00 69 ASN A N 1
ATOM 531 C CA . ASN A 1 69 ? 35.187 2.501 -68.880 1.00 94.00 69 ASN A CA 1
ATOM 532 C C . ASN A 1 69 ? 35.961 2.606 -67.562 1.00 94.00 69 ASN A C 1
ATOM 534 O O . ASN A 1 69 ? 35.373 2.482 -66.494 1.00 94.00 69 ASN A O 1
ATOM 538 N N . ILE A 1 70 ? 37.272 2.868 -67.614 1.00 92.88 70 ILE A N 1
ATOM 539 C CA . ILE A 1 70 ? 38.087 3.076 -66.409 1.00 92.88 70 ILE A CA 1
ATOM 540 C C . ILE A 1 70 ? 37.582 4.291 -65.623 1.00 92.88 70 ILE A C 1
ATOM 542 O O . ILE A 1 70 ? 37.435 4.212 -64.404 1.00 92.88 70 ILE A O 1
ATOM 546 N N . TYR A 1 71 ? 37.299 5.410 -66.296 1.00 93.81 71 TYR A N 1
ATOM 547 C CA . TYR A 1 71 ? 36.755 6.602 -65.649 1.00 93.81 71 TYR A CA 1
ATOM 548 C C . TYR A 1 71 ? 35.406 6.316 -64.980 1.00 93.81 71 TYR A C 1
ATOM 550 O O . TYR A 1 71 ? 35.230 6.636 -63.802 1.00 93.81 71 TYR A O 1
ATOM 558 N N . ASP A 1 72 ? 34.481 5.669 -65.685 1.00 94.75 72 ASP A N 1
ATOM 559 C CA . ASP A 1 72 ? 33.155 5.366 -65.158 1.00 94.75 72 ASP A CA 1
ATOM 560 C C . ASP A 1 72 ? 33.201 4.340 -64.021 1.00 94.75 72 ASP A C 1
ATOM 562 O O . ASP A 1 72 ? 32.496 4.512 -63.026 1.00 94.75 72 ASP A O 1
ATOM 566 N N . LEU A 1 73 ? 34.074 3.329 -64.101 1.00 94.25 73 LEU A N 1
ATOM 567 C CA . LEU A 1 73 ? 34.333 2.385 -63.009 1.00 94.25 73 LEU A CA 1
ATOM 568 C C . LEU A 1 73 ? 34.894 3.093 -61.773 1.00 94.25 73 LEU A C 1
ATOM 570 O O . LEU A 1 73 ? 34.456 2.817 -60.658 1.00 94.25 73 LEU A O 1
ATOM 574 N N . LEU A 1 74 ? 35.816 4.047 -61.946 1.00 93.75 74 LEU A N 1
ATOM 575 C CA . LEU A 1 74 ? 36.327 4.860 -60.839 1.00 93.75 74 LEU A CA 1
ATOM 576 C C . LEU A 1 74 ? 35.228 5.737 -60.227 1.00 93.75 74 LEU A C 1
ATOM 578 O O . LEU A 1 74 ? 35.175 5.885 -59.006 1.00 93.75 74 LEU A O 1
ATOM 582 N N . GLN A 1 75 ? 34.336 6.306 -61.042 1.00 94.38 75 GLN A N 1
ATOM 583 C CA . GLN A 1 75 ? 33.196 7.084 -60.549 1.00 94.38 75 GLN A CA 1
ATOM 584 C C . GLN A 1 75 ? 32.167 6.213 -59.828 1.00 94.38 75 GLN A C 1
ATOM 586 O O . GLN A 1 75 ? 31.637 6.619 -58.793 1.00 94.38 75 GLN A O 1
ATOM 591 N N . LEU A 1 76 ? 31.886 5.023 -60.358 1.00 93.00 76 LEU A N 1
ATOM 592 C CA . LEU A 1 76 ? 31.000 4.043 -59.743 1.00 93.00 76 LEU A CA 1
ATOM 593 C C . LEU A 1 76 ? 31.576 3.573 -58.408 1.00 93.00 76 LEU A C 1
ATOM 595 O O . LEU A 1 76 ? 30.855 3.576 -57.417 1.00 93.00 76 LEU A O 1
ATOM 599 N N . HIS A 1 77 ? 32.875 3.270 -58.350 1.00 92.56 77 HIS A N 1
ATOM 600 C CA . HIS A 1 77 ? 33.561 2.907 -57.113 1.00 92.56 77 HIS A CA 1
ATOM 601 C C . HIS A 1 77 ? 33.482 4.027 -56.069 1.00 92.56 77 HIS A C 1
ATOM 603 O O . HIS A 1 77 ? 33.076 3.772 -54.941 1.00 92.56 77 HIS A O 1
ATOM 609 N N . ARG A 1 78 ? 33.778 5.283 -56.440 1.00 94.06 78 ARG A N 1
ATOM 610 C CA . ARG A 1 78 ? 33.661 6.431 -55.519 1.00 94.06 78 ARG A CA 1
ATOM 611 C C . ARG A 1 78 ? 32.241 6.604 -54.979 1.00 94.06 78 ARG A C 1
ATOM 613 O O . ARG A 1 78 ? 32.074 6.841 -53.788 1.00 94.06 78 ARG A O 1
ATOM 620 N N . ARG A 1 79 ? 31.223 6.467 -55.837 1.00 96.06 79 ARG A N 1
ATOM 621 C CA . ARG A 1 79 ? 29.810 6.522 -55.426 1.00 96.06 79 ARG A CA 1
ATOM 622 C C . ARG A 1 79 ? 29.436 5.362 -54.506 1.00 96.06 79 ARG A C 1
ATOM 624 O O . ARG A 1 79 ? 28.775 5.590 -53.502 1.00 96.06 79 ARG A O 1
ATOM 631 N N . ALA A 1 80 ? 29.876 4.147 -54.825 1.00 94.19 80 ALA A N 1
ATOM 632 C CA . ALA A 1 80 ? 29.617 2.961 -54.016 1.00 94.19 80 ALA A CA 1
ATOM 633 C C . ALA A 1 80 ? 30.256 3.068 -52.625 1.00 94.19 80 ALA A C 1
ATOM 635 O O . ALA A 1 80 ? 29.596 2.761 -51.639 1.00 94.19 80 ALA A O 1
ATOM 636 N N . VAL A 1 81 ? 31.499 3.558 -52.538 1.00 93.94 81 VAL A N 1
ATOM 637 C CA . VAL A 1 81 ? 32.178 3.813 -51.258 1.00 93.94 81 VAL A CA 1
ATOM 638 C C . VAL A 1 81 ? 31.429 4.873 -50.450 1.00 93.94 81 VAL A C 1
ATOM 640 O O . VAL A 1 81 ? 31.127 4.622 -49.291 1.00 93.94 81 VAL A O 1
ATOM 643 N N . GLY A 1 82 ? 31.033 5.996 -51.062 1.00 94.81 82 GLY A N 1
ATOM 644 C CA . GLY A 1 82 ? 30.248 7.023 -50.364 1.00 94.81 82 GLY A CA 1
ATOM 645 C C . GLY A 1 82 ? 28.901 6.504 -49.843 1.00 94.81 82 GLY A C 1
ATOM 646 O O . GLY A 1 82 ? 28.551 6.739 -48.693 1.00 94.81 82 GLY A O 1
ATOM 647 N N . MET A 1 83 ? 28.170 5.722 -50.646 1.00 96.25 83 MET A N 1
ATOM 648 C CA . MET A 1 83 ? 26.924 5.084 -50.199 1.00 96.25 83 MET A CA 1
ATOM 649 C C . MET A 1 83 ? 27.152 4.076 -49.066 1.00 96.25 83 MET A C 1
ATOM 651 O O . MET A 1 83 ? 26.324 3.963 -48.167 1.00 96.25 83 MET A O 1
ATOM 655 N N . MET A 1 84 ? 28.251 3.322 -49.114 1.00 96.00 84 MET A N 1
ATOM 656 C CA . MET A 1 84 ? 28.610 2.371 -48.065 1.00 96.00 84 MET A CA 1
ATOM 657 C C . MET A 1 84 ? 28.912 3.097 -46.749 1.00 96.00 84 MET A C 1
ATOM 659 O O . MET A 1 84 ? 28.365 2.707 -45.722 1.00 96.00 84 MET A O 1
ATOM 663 N N . GLU A 1 85 ? 29.688 4.184 -46.785 1.00 95.06 85 GLU A N 1
ATOM 664 C CA . GLU A 1 85 ? 29.961 5.032 -45.615 1.00 95.06 85 GLU A CA 1
ATOM 665 C C . GLU A 1 85 ? 28.663 5.614 -45.021 1.00 95.06 85 GLU A C 1
ATOM 667 O O . GLU A 1 85 ? 28.456 5.572 -43.808 1.00 95.06 85 GLU A O 1
ATOM 672 N N . GLU A 1 86 ? 27.741 6.102 -45.860 1.00 96.62 86 GLU A N 1
ATOM 673 C CA . GLU A 1 86 ? 26.428 6.595 -45.415 1.00 96.62 86 GLU A CA 1
ATOM 674 C C . GLU A 1 86 ? 25.590 5.497 -44.737 1.00 96.62 86 GLU A C 1
ATOM 676 O O . GLU A 1 86 ? 24.986 5.730 -43.685 1.00 96.62 86 GLU A O 1
ATOM 681 N N . LEU A 1 87 ? 25.571 4.287 -45.308 1.00 96.94 87 LEU A N 1
ATOM 682 C CA . LEU A 1 87 ? 24.861 3.142 -44.736 1.00 96.94 87 LEU A CA 1
ATOM 683 C C . LEU A 1 87 ? 25.479 2.676 -43.413 1.00 96.94 87 LEU A C 1
ATOM 685 O O . LEU A 1 87 ? 24.733 2.325 -42.499 1.00 96.94 87 LEU A O 1
ATOM 689 N N . GLU A 1 88 ? 26.805 2.701 -43.277 1.00 96.25 88 GLU A N 1
ATOM 690 C CA . GLU A 1 88 ? 27.495 2.387 -42.020 1.00 96.25 88 GLU A CA 1
ATOM 691 C C . GLU A 1 88 ? 27.135 3.391 -40.917 1.00 96.25 88 GLU A C 1
ATOM 693 O O . GLU A 1 88 ? 26.841 2.997 -39.784 1.00 96.25 88 GLU A O 1
ATOM 698 N N . VAL A 1 89 ? 27.083 4.687 -41.245 1.00 96.88 89 VAL A N 1
ATOM 699 C CA . VAL A 1 89 ? 26.659 5.733 -40.302 1.00 96.88 89 VAL A CA 1
ATOM 700 C C . VAL A 1 89 ? 25.207 5.526 -39.868 1.00 96.88 89 VAL A C 1
ATOM 702 O O . VAL A 1 89 ? 24.912 5.569 -38.669 1.00 96.88 89 VAL A O 1
ATOM 705 N N . GLU A 1 90 ? 24.298 5.264 -40.809 1.00 96.75 90 GLU A N 1
ATOM 706 C CA . GLU A 1 90 ? 22.887 5.037 -40.486 1.00 96.75 90 GLU A CA 1
ATOM 707 C C . GLU A 1 90 ? 22.690 3.737 -39.689 1.00 96.75 90 GLU A C 1
ATOM 709 O O . GLU A 1 90 ? 21.893 3.699 -38.748 1.00 96.75 90 GLU A O 1
ATOM 714 N N . GLN A 1 91 ? 23.469 2.692 -39.980 1.00 96.88 91 GLN A N 1
ATOM 715 C CA . GLN A 1 91 ? 23.481 1.456 -39.200 1.00 96.88 91 GLN A CA 1
ATOM 716 C C . GLN A 1 91 ? 23.923 1.713 -37.754 1.00 96.88 91 GLN A C 1
ATOM 718 O O . GLN A 1 91 ? 23.259 1.252 -36.820 1.00 96.88 91 GLN A O 1
ATOM 723 N N . LEU A 1 92 ? 25.014 2.457 -37.545 1.00 97.38 92 LEU A N 1
ATOM 724 C CA . LEU A 1 92 ? 25.496 2.800 -36.205 1.00 97.38 92 LEU A CA 1
ATOM 725 C C . LEU A 1 92 ? 24.450 3.610 -35.437 1.00 97.38 92 LEU A C 1
ATOM 727 O O . LEU A 1 92 ? 24.131 3.278 -34.291 1.00 97.38 92 LEU A O 1
ATOM 731 N N . LYS A 1 93 ? 23.857 4.615 -36.083 1.00 98.00 93 LYS A N 1
ATOM 732 C CA . LYS A 1 93 ? 22.795 5.440 -35.504 1.00 98.00 93 LYS A CA 1
ATOM 733 C C . LYS A 1 93 ? 21.573 4.606 -35.116 1.00 98.00 93 LYS A C 1
ATOM 735 O O . LYS A 1 93 ? 21.160 4.640 -33.958 1.00 98.00 93 LYS A O 1
ATOM 740 N N . SER A 1 94 ? 21.062 3.781 -36.031 1.00 96.81 94 SER A N 1
ATOM 741 C CA . SER A 1 94 ? 19.933 2.888 -35.758 1.00 96.81 94 SER A CA 1
ATOM 742 C C . SER A 1 94 ? 20.240 1.884 -34.643 1.00 96.81 94 SER A C 1
ATOM 744 O O . SER A 1 94 ? 19.345 1.563 -33.861 1.00 96.81 94 SER A O 1
ATOM 746 N N . SER A 1 95 ? 21.479 1.390 -34.541 1.00 97.69 95 SER A N 1
ATOM 747 C CA . SER A 1 95 ? 21.884 0.465 -33.474 1.00 97.69 95 SER A CA 1
ATOM 748 C C . SER A 1 95 ? 21.882 1.135 -32.095 1.00 97.69 95 SER A C 1
ATOM 750 O O . SER A 1 95 ? 21.414 0.545 -31.118 1.00 97.69 95 SER A O 1
ATOM 752 N N . SER A 1 96 ? 22.334 2.391 -32.029 1.00 97.31 96 SER A N 1
ATOM 753 C CA . SER A 1 96 ? 22.326 3.207 -30.815 1.00 97.31 96 SER A CA 1
ATOM 754 C C . SER A 1 96 ? 20.896 3.516 -30.370 1.00 97.31 96 SER A C 1
ATOM 756 O O . SER A 1 96 ? 20.544 3.295 -29.208 1.00 97.31 96 SER A O 1
ATOM 758 N N . ASP A 1 97 ? 20.038 3.928 -31.308 1.00 97.81 97 ASP A N 1
ATOM 759 C CA . ASP A 1 97 ? 18.624 4.196 -31.035 1.00 97.81 97 ASP A CA 1
ATOM 760 C C . ASP A 1 97 ? 17.917 2.940 -30.513 1.00 97.81 97 ASP A C 1
ATOM 762 O O . ASP A 1 97 ? 17.212 2.994 -29.502 1.00 97.81 97 ASP A O 1
ATOM 766 N N . LEU A 1 98 ? 18.154 1.783 -31.140 1.00 97.69 98 LEU A N 1
ATOM 767 C CA . LEU A 1 98 ? 17.612 0.504 -30.682 1.00 97.69 98 LEU A CA 1
ATOM 768 C C . LEU A 1 98 ? 18.071 0.183 -29.251 1.00 97.69 98 LEU A C 1
ATOM 770 O O . LEU A 1 98 ? 17.254 -0.203 -28.412 1.00 97.69 98 LEU A O 1
ATOM 774 N N . HIS A 1 99 ? 19.359 0.368 -28.947 1.00 97.75 99 HIS A N 1
ATOM 775 C CA . HIS A 1 99 ? 19.899 0.136 -27.608 1.00 97.75 99 HIS A CA 1
ATOM 776 C C . HIS A 1 99 ? 19.241 1.045 -26.559 1.00 97.75 99 HIS A C 1
ATOM 778 O O . HIS A 1 99 ? 18.816 0.573 -25.500 1.00 97.75 99 HIS A O 1
ATOM 784 N N . TYR A 1 100 ? 19.066 2.330 -26.875 1.00 97.94 100 TYR A N 1
ATOM 785 C CA . TYR A 1 100 ? 18.367 3.278 -26.011 1.00 97.94 100 TYR A CA 1
ATOM 786 C C . TYR A 1 100 ? 16.901 2.879 -25.775 1.00 97.94 100 TYR A C 1
ATOM 788 O O . TYR A 1 100 ? 16.416 2.890 -24.636 1.00 97.94 100 TYR A O 1
ATOM 796 N N . GLN A 1 101 ? 16.190 2.462 -26.827 1.00 97.25 101 GLN A N 1
ATOM 797 C CA . GLN A 1 101 ? 14.818 1.961 -26.704 1.00 97.25 101 GLN A CA 1
ATOM 798 C C . GLN A 1 101 ? 14.752 0.690 -25.846 1.00 97.25 101 GLN A C 1
ATOM 800 O O . GLN A 1 101 ? 13.857 0.554 -25.013 1.00 97.25 101 GLN A O 1
ATOM 805 N N . HIS A 1 102 ? 15.717 -0.222 -25.969 1.00 98.00 102 HIS A N 1
ATOM 806 C CA . HIS A 1 102 ? 15.794 -1.403 -25.107 1.00 98.00 102 HIS A CA 1
ATOM 807 C C . HIS A 1 102 ? 15.999 -1.041 -23.633 1.00 98.00 102 HIS A C 1
ATOM 809 O O . HIS A 1 102 ? 15.285 -1.568 -22.775 1.00 98.00 102 HIS A O 1
ATOM 815 N N . LEU A 1 103 ? 16.919 -0.121 -23.334 1.00 97.62 103 LEU A N 1
ATOM 816 C CA . LEU A 1 103 ? 17.199 0.309 -21.964 1.00 97.62 103 LEU A CA 1
ATOM 817 C C . LEU A 1 103 ? 15.974 0.974 -21.321 1.00 97.62 103 LEU A C 1
ATOM 819 O O . LEU A 1 103 ? 15.574 0.631 -20.206 1.00 97.62 103 LEU A O 1
ATOM 823 N N . THR A 1 104 ? 15.340 1.899 -22.043 1.00 96.94 104 THR A N 1
ATOM 824 C CA . THR A 1 104 ? 14.127 2.581 -21.570 1.00 96.94 104 THR A CA 1
ATOM 825 C C . THR A 1 104 ? 12.958 1.612 -21.397 1.00 96.94 104 THR A C 1
ATOM 827 O O . THR A 1 104 ? 12.259 1.686 -20.385 1.00 96.94 104 THR A O 1
ATOM 830 N N . ASN A 1 105 ? 12.781 0.654 -22.313 1.00 95.81 105 ASN A N 1
ATOM 831 C CA . ASN A 1 105 ? 11.768 -0.393 -22.195 1.00 95.81 105 ASN A CA 1
ATOM 832 C C . ASN A 1 105 ? 12.002 -1.286 -20.968 1.00 95.81 105 ASN A C 1
ATOM 834 O O . ASN A 1 105 ? 11.045 -1.596 -20.259 1.00 95.81 105 ASN A O 1
ATOM 838 N N . SER A 1 106 ? 13.256 -1.660 -20.686 1.00 97.12 106 SER A N 1
ATOM 839 C CA . SER A 1 106 ? 13.614 -2.428 -19.486 1.00 97.12 106 SER A CA 1
ATOM 840 C C . SER A 1 106 ? 13.256 -1.662 -18.214 1.00 97.12 106 SER A C 1
ATOM 842 O O . SER A 1 106 ? 12.531 -2.176 -17.368 1.00 97.12 106 SER A O 1
ATOM 844 N N . ARG A 1 107 ? 13.651 -0.386 -18.125 1.00 97.94 107 ARG A N 1
ATOM 845 C CA . ARG A 1 107 ? 13.334 0.467 -16.970 1.00 97.94 107 ARG A CA 1
ATOM 846 C C . ARG A 1 107 ? 11.826 0.609 -16.745 1.00 97.94 107 ARG A C 1
ATOM 848 O O . ARG A 1 107 ? 11.363 0.563 -15.608 1.00 97.94 107 ARG A O 1
ATOM 855 N N . LEU A 1 108 ? 11.051 0.796 -17.815 1.00 97.12 108 LEU A N 1
ATOM 856 C CA . LEU A 1 108 ? 9.591 0.903 -17.724 1.00 97.12 108 LEU A CA 1
ATOM 857 C C . LEU A 1 108 ? 8.942 -0.413 -17.279 1.00 97.12 108 LEU A C 1
ATOM 859 O O . LEU A 1 108 ? 7.971 -0.383 -16.525 1.00 97.12 108 LEU A O 1
ATOM 863 N N . LYS A 1 109 ? 9.482 -1.564 -17.699 1.00 97.94 109 LYS A N 1
ATOM 864 C CA . LYS A 1 109 ? 9.035 -2.876 -17.211 1.00 97.94 109 LYS A CA 1
ATOM 865 C C . LYS A 1 109 ? 9.281 -3.029 -15.714 1.00 97.94 109 LYS A C 1
ATOM 867 O O . LYS A 1 109 ? 8.362 -3.430 -15.008 1.00 97.94 109 LYS A O 1
ATOM 872 N N . ASP A 1 110 ? 10.455 -2.644 -15.222 1.00 97.19 110 ASP A N 1
ATOM 873 C CA . ASP A 1 110 ? 10.767 -2.726 -13.791 1.00 97.19 110 ASP A CA 1
ATOM 874 C C . ASP A 1 110 ? 9.839 -1.830 -12.960 1.00 97.19 110 ASP A C 1
ATOM 876 O O . ASP A 1 110 ? 9.283 -2.263 -11.950 1.00 97.19 110 ASP A O 1
ATOM 880 N N . GLN A 1 111 ? 9.586 -0.599 -13.421 1.00 97.25 111 GLN A N 1
ATOM 881 C CA . GLN A 1 111 ? 8.629 0.310 -12.781 1.00 97.25 111 GLN A CA 1
ATOM 882 C C . GLN A 1 111 ? 7.200 -0.246 -12.786 1.00 97.25 111 GLN A C 1
ATOM 884 O O . GLN A 1 111 ? 6.490 -0.132 -11.784 1.00 97.25 111 GLN A O 1
ATOM 889 N N . LEU A 1 112 ? 6.778 -0.877 -13.884 1.00 96.06 112 LEU A N 1
ATOM 890 C CA . LEU A 1 112 ? 5.471 -1.521 -13.979 1.00 96.06 112 LEU A CA 1
ATOM 891 C C . LEU A 1 112 ? 5.349 -2.686 -12.990 1.00 96.06 112 LEU A C 1
ATOM 893 O O . LEU A 1 112 ? 4.330 -2.805 -12.313 1.00 96.06 112 LEU A O 1
ATOM 897 N N . GLU A 1 113 ? 6.374 -3.527 -12.873 1.00 97.56 113 GLU A N 1
ATOM 898 C CA . GLU A 1 113 ? 6.378 -4.644 -11.925 1.00 97.56 113 GLU A CA 1
ATOM 899 C C . GLU A 1 113 ? 6.390 -4.165 -10.466 1.00 97.56 113 GLU A C 1
ATOM 901 O O . GLU A 1 113 ? 5.673 -4.720 -9.630 1.00 97.56 113 GLU A O 1
ATOM 906 N N . LEU A 1 114 ? 7.120 -3.090 -10.153 1.00 96.38 114 LEU A N 1
ATOM 907 C CA . LEU A 1 114 ? 7.061 -2.448 -8.835 1.00 96.38 114 LEU A CA 1
ATOM 908 C C . LEU A 1 114 ? 5.662 -1.894 -8.534 1.00 96.38 114 LEU A C 1
ATOM 910 O O . LEU A 1 114 ? 5.115 -2.155 -7.462 1.00 96.38 114 LEU A O 1
ATOM 914 N N . SER A 1 115 ? 5.052 -1.191 -9.491 1.00 94.44 115 SER A N 1
ATOM 915 C CA . SER A 1 115 ? 3.695 -0.653 -9.348 1.00 94.44 115 SER A CA 1
ATOM 916 C C . SER A 1 115 ? 2.654 -1.760 -9.150 1.00 94.44 115 SER A C 1
ATOM 918 O O . SER A 1 115 ? 1.798 -1.647 -8.273 1.00 94.44 115 SER A O 1
ATOM 920 N N . LYS A 1 116 ? 2.755 -2.874 -9.889 1.00 97.38 116 LYS A N 1
ATOM 921 C CA . LYS A 1 116 ? 1.887 -4.049 -9.703 1.00 97.38 116 LYS A CA 1
ATOM 922 C C . LYS A 1 116 ? 2.028 -4.650 -8.306 1.00 97.38 116 LYS A C 1
ATOM 924 O O . LYS A 1 116 ? 1.017 -4.944 -7.674 1.00 97.38 116 LYS A O 1
ATOM 929 N N . LYS A 1 117 ? 3.260 -4.820 -7.811 1.00 96.50 117 LYS A N 1
ATOM 930 C CA . LYS A 1 117 ? 3.516 -5.341 -6.457 1.00 96.50 117 LYS A CA 1
ATOM 931 C C . LYS A 1 117 ? 2.915 -4.446 -5.379 1.00 96.50 117 LYS A C 1
ATOM 933 O O . LYS A 1 117 ? 2.273 -4.955 -4.462 1.00 96.50 117 LYS A O 1
ATOM 938 N N . GLU A 1 118 ? 3.069 -3.134 -5.514 1.00 96.81 118 GLU A N 1
ATOM 939 C CA . GLU A 1 118 ? 2.476 -2.180 -4.577 1.00 96.81 118 GLU A CA 1
ATOM 940 C C . GLU A 1 118 ? 0.943 -2.200 -4.632 1.00 96.81 118 GLU A C 1
ATOM 942 O O . GLU A 1 118 ? 0.289 -2.206 -3.592 1.00 96.81 118 GLU A O 1
ATOM 947 N N . ASN A 1 119 ? 0.357 -2.309 -5.827 1.00 92.62 119 ASN A N 1
ATOM 948 C CA . ASN A 1 119 ? -1.090 -2.428 -5.991 1.00 92.62 119 ASN A CA 1
ATOM 949 C C . ASN A 1 119 ? -1.637 -3.691 -5.299 1.00 92.62 119 ASN A C 1
ATOM 951 O O . ASN A 1 119 ? -2.586 -3.605 -4.525 1.00 92.62 119 ASN A O 1
ATOM 955 N N . MET A 1 120 ? -0.975 -4.844 -5.463 1.00 96.44 120 MET A N 1
ATOM 956 C CA . MET A 1 120 ? -1.344 -6.068 -4.735 1.00 96.44 120 MET A CA 1
ATOM 957 C C . MET A 1 120 ? -1.285 -5.880 -3.211 1.00 96.44 120 MET A C 1
ATOM 959 O O . MET A 1 120 ? -2.173 -6.346 -2.497 1.00 96.44 120 MET A O 1
ATOM 963 N N . ARG A 1 121 ? -0.265 -5.176 -2.702 1.00 96.06 121 ARG A N 1
ATOM 964 C CA . ARG A 1 121 ? -0.126 -4.878 -1.267 1.00 96.06 121 ARG A CA 1
ATOM 965 C C . ARG A 1 121 ? -1.267 -3.995 -0.756 1.00 96.06 121 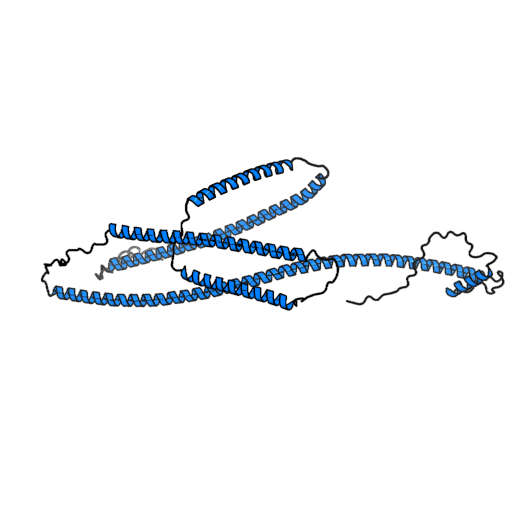ARG A C 1
ATOM 967 O O . ARG A 1 121 ? -1.804 -4.256 0.321 1.00 96.06 121 ARG A O 1
ATOM 974 N N . LEU A 1 122 ? -1.635 -2.963 -1.515 1.00 95.62 122 LEU A N 1
ATOM 975 C CA . LEU A 1 122 ? -2.754 -2.081 -1.184 1.00 95.62 122 LEU A CA 1
ATOM 976 C C . LEU A 1 122 ? -4.087 -2.832 -1.212 1.00 95.62 122 LEU A C 1
ATOM 978 O O . LEU A 1 122 ? -4.862 -2.703 -0.268 1.00 95.62 122 LEU A O 1
ATOM 982 N N . HIS A 1 123 ? -4.310 -3.676 -2.219 1.00 97.25 123 HIS A N 1
ATOM 983 C CA . HIS A 1 123 ? -5.529 -4.470 -2.343 1.00 97.25 123 HIS A CA 1
ATOM 984 C C . HIS A 1 123 ? -5.694 -5.472 -1.184 1.00 97.25 123 HIS A C 1
ATOM 986 O O . HIS A 1 123 ? -6.800 -5.666 -0.677 1.00 97.25 123 HIS A O 1
ATOM 992 N N . GLU A 1 124 ? -4.609 -6.093 -0.709 1.00 97.06 124 GLU A N 1
ATOM 993 C CA . GLU A 1 124 ? -4.670 -6.968 0.471 1.00 97.06 124 GLU A CA 1
ATOM 994 C C . GLU A 1 124 ? -4.958 -6.173 1.754 1.00 97.06 124 GLU A C 1
ATOM 996 O O . GLU A 1 124 ? -5.741 -6.614 2.598 1.00 97.06 124 GLU A O 1
ATOM 1001 N N . ARG A 1 125 ? -4.386 -4.971 1.894 1.00 96.75 125 ARG A N 1
ATOM 1002 C CA . ARG A 1 125 ? -4.690 -4.080 3.022 1.00 96.75 125 ARG A CA 1
ATOM 1003 C C . ARG A 1 125 ? -6.153 -3.634 3.013 1.00 96.75 125 ARG A C 1
ATOM 1005 O O . ARG A 1 125 ? -6.778 -3.603 4.071 1.00 96.75 125 ARG A O 1
ATOM 1012 N N . GLU A 1 126 ? -6.698 -3.313 1.845 1.00 96.25 126 GLU A N 1
ATOM 1013 C CA . GLU A 1 126 ? -8.113 -2.982 1.668 1.00 96.25 126 GLU A CA 1
ATOM 1014 C C . GLU A 1 126 ? -9.004 -4.150 2.103 1.00 96.25 126 GLU A C 1
ATOM 1016 O O . GLU A 1 126 ? -9.853 -3.973 2.975 1.00 96.25 126 GLU A O 1
ATOM 1021 N N . ARG A 1 127 ? -8.716 -5.373 1.640 1.00 98.31 127 ARG A N 1
ATOM 1022 C CA . ARG A 1 127 ? -9.444 -6.592 2.040 1.00 98.31 127 ARG A CA 1
ATOM 1023 C C . ARG A 1 127 ? -9.440 -6.819 3.558 1.00 98.31 127 ARG A C 1
ATOM 1025 O O . ARG A 1 127 ? -10.449 -7.225 4.146 1.00 98.31 127 ARG A O 1
ATOM 1032 N N . GLN A 1 128 ? -8.308 -6.571 4.219 1.00 97.94 128 GLN A N 1
ATOM 1033 C CA . GLN A 1 128 ? -8.191 -6.681 5.678 1.00 97.94 128 GLN A CA 1
ATOM 1034 C C . GLN A 1 128 ? -9.039 -5.627 6.398 1.00 97.94 128 GLN A C 1
ATOM 1036 O O . GLN A 1 128 ? -9.730 -5.950 7.368 1.00 97.94 128 GLN A O 1
ATOM 1041 N N . LEU A 1 129 ? -9.025 -4.383 5.910 1.00 97.31 129 LEU A N 1
ATOM 1042 C CA . LEU A 1 129 ? -9.847 -3.303 6.453 1.00 97.31 129 LEU A CA 1
ATOM 1043 C C . LEU A 1 129 ? -11.341 -3.573 6.255 1.00 97.31 129 LEU A C 1
ATOM 1045 O O . LEU A 1 129 ? -12.102 -3.411 7.204 1.00 97.31 129 LEU A O 1
ATOM 1049 N N . GLU A 1 130 ? -11.763 -4.059 5.089 1.00 98.12 130 GLU A N 1
ATOM 1050 C CA . GLU A 1 130 ? -13.151 -4.465 4.833 1.00 98.12 130 GLU A CA 1
ATOM 1051 C C . GLU A 1 130 ? -13.612 -5.565 5.793 1.00 98.12 130 GLU A C 1
ATOM 1053 O O . GLU A 1 130 ? -14.712 -5.509 6.351 1.00 98.12 130 GLU A O 1
ATOM 1058 N N . THR A 1 131 ? -12.749 -6.554 6.038 1.00 97.81 131 THR A N 1
ATOM 1059 C CA . THR A 1 131 ? -13.041 -7.635 6.984 1.00 97.81 131 THR A CA 1
ATOM 1060 C C . THR A 1 131 ? -13.192 -7.089 8.406 1.00 97.81 131 THR A C 1
ATOM 1062 O O . THR A 1 131 ? -14.149 -7.440 9.094 1.00 97.81 131 THR A O 1
ATOM 1065 N N . SER A 1 132 ? -12.298 -6.189 8.827 1.00 98.19 132 SER A N 1
ATOM 1066 C CA . SER A 1 132 ? -12.358 -5.514 10.132 1.00 98.19 132 SER A CA 1
ATOM 1067 C C . SER A 1 132 ? -13.606 -4.634 10.287 1.00 98.19 132 SER A C 1
ATOM 1069 O O . SER A 1 132 ? -14.268 -4.641 11.323 1.00 98.19 132 SER A O 1
ATOM 1071 N N . LEU A 1 133 ? -13.999 -3.914 9.235 1.00 97.38 133 LEU A N 1
ATOM 1072 C CA . LEU A 1 133 ? -15.236 -3.134 9.236 1.00 97.38 133 LEU A CA 1
ATOM 1073 C C . LEU A 1 133 ? -16.458 -4.034 9.417 1.00 97.38 133 LEU A C 1
ATOM 1075 O O . LEU A 1 133 ? -17.345 -3.715 10.208 1.00 97.38 133 LEU A O 1
ATOM 1079 N N . LYS A 1 134 ? -16.490 -5.183 8.737 1.00 98.56 134 LYS A N 1
ATOM 1080 C CA . LYS A 1 134 ? -17.593 -6.141 8.847 1.00 98.56 134 LYS A CA 1
ATOM 1081 C C . LYS A 1 134 ? -17.693 -6.756 10.243 1.00 98.56 134 LYS A C 1
ATOM 1083 O O . LYS A 1 134 ? -18.800 -6.910 10.756 1.00 98.56 134 LYS A O 1
ATOM 1088 N N . THR A 1 135 ? -16.568 -7.090 10.877 1.00 98.06 135 THR A N 1
ATOM 1089 C CA . THR A 1 135 ? -16.578 -7.608 12.255 1.00 98.06 135 THR A CA 1
ATOM 1090 C C . THR A 1 135 ? -17.051 -6.544 13.240 1.00 98.06 135 THR A C 1
ATOM 1092 O O . THR A 1 135 ? -17.940 -6.824 14.040 1.00 98.06 135 THR A O 1
ATOM 1095 N N . LEU A 1 136 ? -16.553 -5.309 13.134 1.00 97.62 136 LEU A N 1
ATOM 1096 C CA . LEU A 1 136 ? -16.999 -4.190 13.970 1.00 97.62 136 LEU A CA 1
ATOM 1097 C C . LEU A 1 136 ? -18.487 -3.877 13.781 1.00 97.62 136 LEU A C 1
ATOM 1099 O O . LEU A 1 136 ? -19.188 -3.603 14.755 1.00 97.62 136 LEU A O 1
ATOM 1103 N N . GLN A 1 137 ? -18.991 -3.951 12.549 1.00 98.31 137 GLN A N 1
ATOM 1104 C CA . GLN A 1 137 ? -20.408 -3.754 12.258 1.00 98.31 137 GLN A CA 1
ATOM 1105 C C . GLN A 1 137 ? -21.283 -4.823 12.926 1.00 98.31 137 GLN A C 1
ATOM 1107 O O . GLN A 1 137 ? -22.345 -4.488 13.455 1.00 98.31 137 GLN A O 1
ATOM 1112 N N . ASN A 1 138 ? -20.833 -6.081 12.942 1.00 98.31 138 ASN A N 1
ATOM 1113 C CA . ASN A 1 138 ? -21.524 -7.158 13.652 1.00 98.31 138 ASN A CA 1
ATOM 1114 C C . ASN A 1 138 ? -21.497 -6.929 15.168 1.00 98.31 138 ASN A C 1
ATOM 1116 O O . ASN A 1 138 ? -22.556 -6.924 15.782 1.00 98.31 138 ASN A O 1
ATOM 1120 N N . CYS A 1 139 ? -20.339 -6.605 15.754 1.00 98.12 139 CYS A N 1
ATOM 1121 C CA . CYS A 1 139 ? -20.248 -6.296 17.186 1.00 98.12 139 CYS A CA 1
ATOM 1122 C C . CYS A 1 139 ? -21.160 -5.127 17.586 1.00 98.12 139 CYS A C 1
ATOM 1124 O O . CYS A 1 139 ? -21.811 -5.158 18.628 1.00 98.12 139 CYS A O 1
ATOM 1126 N N . LEU A 1 140 ? -21.237 -4.087 16.749 1.00 97.88 140 LEU A N 1
ATOM 1127 C CA . LEU A 1 140 ? -22.137 -2.958 16.974 1.00 97.88 140 LEU A CA 1
ATOM 1128 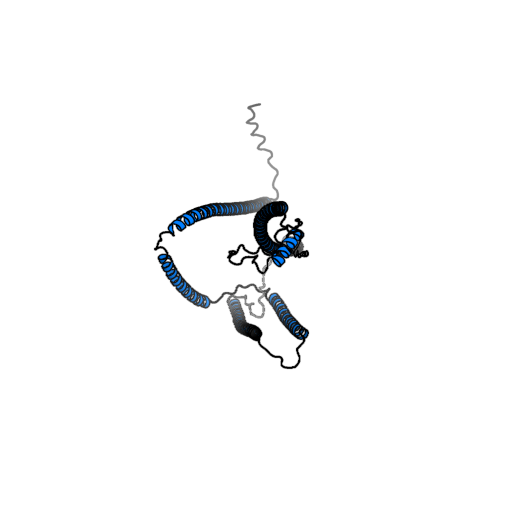C C . LEU A 1 140 ? -23.608 -3.385 16.925 1.00 97.88 140 LEU A C 1
ATOM 1130 O O . LEU A 1 140 ? -24.424 -2.859 17.682 1.00 97.88 140 LEU A O 1
ATOM 1134 N N . LYS A 1 141 ? -23.962 -4.299 16.018 1.00 98.56 141 LYS A N 1
ATOM 1135 C CA . LYS A 1 141 ? -25.313 -4.851 15.928 1.00 98.56 141 LYS A CA 1
ATOM 1136 C C . LYS A 1 141 ? -25.654 -5.646 17.191 1.00 98.56 141 LYS A C 1
ATOM 1138 O O . LYS A 1 141 ? -26.680 -5.355 17.800 1.00 98.56 141 LYS A O 1
ATOM 1143 N N . ASP A 1 142 ? -24.774 -6.544 17.619 1.00 97.81 142 ASP A N 1
ATOM 1144 C CA . ASP A 1 142 ? -24.974 -7.372 18.813 1.00 97.81 142 ASP A CA 1
ATOM 1145 C C . ASP A 1 142 ? -25.128 -6.496 20.069 1.00 97.81 142 ASP A C 1
ATOM 1147 O O . ASP A 1 142 ? -26.086 -6.637 20.828 1.00 97.81 142 ASP A O 1
ATOM 1151 N N . ALA A 1 143 ? -24.270 -5.481 20.226 1.00 96.75 143 ALA A N 1
ATOM 1152 C CA . ALA A 1 143 ? -24.370 -4.524 21.327 1.00 96.75 143 ALA A CA 1
ATOM 1153 C C . ALA A 1 143 ? -25.693 -3.732 21.315 1.00 96.75 143 ALA A C 1
ATOM 1155 O O . ALA A 1 143 ? -26.258 -3.446 22.372 1.00 96.75 143 ALA A O 1
ATOM 1156 N N . LYS A 1 144 ? -26.221 -3.374 20.135 1.00 98.44 144 LYS A N 1
ATOM 1157 C CA . LYS A 1 144 ? -27.536 -2.715 20.024 1.00 98.44 144 LYS A CA 1
ATOM 1158 C C . LYS A 1 144 ? -28.670 -3.642 20.458 1.00 98.44 144 LYS A C 1
ATOM 1160 O O . LYS A 1 144 ? -29.571 -3.192 21.166 1.00 98.44 144 LYS A O 1
ATOM 1165 N N . GLU A 1 145 ? -28.623 -4.909 20.055 1.00 98.44 145 GLU A N 1
ATOM 1166 C CA . GLU A 1 145 ? -29.608 -5.919 20.458 1.00 98.44 145 GLU A CA 1
ATOM 1167 C C . GLU A 1 145 ? -29.562 -6.169 21.975 1.00 98.44 145 GLU A C 1
ATOM 1169 O O . GLU A 1 145 ? -30.610 -6.243 22.622 1.00 98.44 145 GLU A O 1
ATOM 1174 N N . ASP A 1 146 ? -28.367 -6.197 22.570 1.00 98.00 146 ASP A N 1
ATOM 1175 C CA . ASP A 1 146 ? -28.171 -6.309 24.018 1.00 98.00 146 ASP A CA 1
ATOM 1176 C C . ASP A 1 146 ? -28.755 -5.122 24.783 1.00 98.00 146 ASP A C 1
ATOM 1178 O O . ASP A 1 146 ? -29.498 -5.307 25.753 1.00 98.00 146 ASP A O 1
ATOM 1182 N N . VAL A 1 147 ? -28.478 -3.898 24.326 1.00 98.44 147 VAL A N 1
ATOM 1183 C CA . VAL A 1 147 ? -29.053 -2.681 24.913 1.00 98.44 147 VAL A CA 1
ATOM 1184 C C . VAL A 1 147 ? -30.576 -2.721 24.841 1.00 98.44 147 VAL A C 1
ATOM 1186 O O . VAL A 1 147 ? -31.240 -2.446 25.841 1.00 98.44 147 VAL A O 1
ATOM 1189 N N . GLN A 1 148 ? -31.144 -3.110 23.699 1.00 98.38 148 GLN A N 1
ATOM 1190 C CA . GLN A 1 148 ? -32.593 -3.214 23.538 1.00 98.38 148 GLN A CA 1
ATOM 1191 C C . GLN A 1 148 ? -33.197 -4.270 24.479 1.00 98.38 148 GLN A C 1
ATOM 1193 O O . GLN A 1 148 ? -34.241 -4.035 25.096 1.00 98.38 148 GLN A O 1
ATOM 1198 N N . ARG A 1 149 ? -32.522 -5.412 24.657 1.00 98.44 149 ARG A N 1
ATOM 1199 C CA . ARG A 1 149 ? -32.935 -6.466 25.595 1.00 98.44 149 ARG A CA 1
ATOM 1200 C C . ARG A 1 149 ? -32.915 -5.977 27.041 1.00 98.44 149 ARG A C 1
ATOM 1202 O O . ARG A 1 149 ? -33.892 -6.163 27.767 1.00 98.44 149 ARG A O 1
ATOM 1209 N N . LEU A 1 150 ? -31.832 -5.318 27.456 1.00 98.25 150 LEU A N 1
ATOM 1210 C CA . LEU A 1 150 ? -31.688 -4.764 28.804 1.00 98.25 150 LEU A CA 1
ATOM 1211 C C . LEU A 1 150 ? -32.719 -3.666 29.079 1.00 98.25 150 LEU A C 1
ATOM 1213 O O . LEU A 1 150 ? -33.314 -3.649 30.155 1.00 98.25 150 LEU A O 1
ATOM 1217 N N . GLN A 1 151 ? -32.998 -2.798 28.104 1.00 98.38 151 GLN A N 1
ATOM 1218 C CA . GLN A 1 151 ? -34.081 -1.816 28.198 1.00 98.38 151 GLN A CA 1
ATOM 1219 C C . GLN A 1 151 ? -35.439 -2.492 28.428 1.00 98.38 151 GLN A C 1
ATOM 1221 O O . GLN A 1 151 ? -36.205 -2.044 29.283 1.00 98.38 151 GLN A O 1
ATOM 1226 N N . GLY A 1 152 ? -35.712 -3.606 27.739 1.00 98.19 152 GLY A N 1
ATOM 1227 C CA . GLY A 1 152 ? -36.905 -4.425 27.972 1.00 98.19 152 GLY A CA 1
ATOM 1228 C C . GLY A 1 152 ? -36.984 -4.975 29.401 1.00 98.19 152 GLY A C 1
ATOM 1229 O O . GLY A 1 152 ? -38.025 -4.866 30.052 1.00 98.19 152 GLY A O 1
ATOM 1230 N N . ILE A 1 153 ? -35.875 -5.499 29.931 1.00 98.38 153 ILE A N 1
ATOM 1231 C CA . ILE A 1 153 ? -35.798 -5.998 31.315 1.00 98.38 153 ILE A CA 1
ATOM 1232 C C . ILE A 1 153 ? -36.023 -4.864 32.323 1.00 98.38 153 ILE A C 1
ATOM 1234 O O . ILE A 1 153 ? -36.778 -5.041 33.280 1.00 98.38 153 ILE A O 1
ATOM 1238 N N . ILE A 1 154 ? -35.407 -3.697 32.114 1.00 98.06 154 ILE A N 1
ATOM 1239 C CA . ILE A 1 154 ? -35.577 -2.521 32.980 1.00 98.06 154 ILE A CA 1
ATOM 1240 C C . ILE A 1 154 ? -37.039 -2.068 32.981 1.00 98.06 154 ILE A C 1
ATOM 1242 O O . ILE A 1 154 ? -37.608 -1.862 34.054 1.00 98.06 154 ILE A O 1
ATOM 1246 N N . ALA A 1 155 ? -37.669 -1.969 31.807 1.00 98.19 155 ALA A N 1
ATOM 1247 C CA . ALA A 1 155 ? -39.080 -1.615 31.690 1.00 98.19 155 ALA A CA 1
ATOM 1248 C C . ALA A 1 155 ? -39.974 -2.631 32.421 1.00 98.19 155 ALA A C 1
ATOM 1250 O O . ALA A 1 155 ? -40.810 -2.243 33.238 1.00 98.19 155 ALA A O 1
ATOM 1251 N N . SER A 1 156 ? -39.742 -3.932 32.213 1.00 98.12 156 SER A N 1
ATOM 1252 C CA . SER A 1 156 ? -40.461 -4.998 32.919 1.00 98.12 156 SER A CA 1
ATOM 1253 C C . SER A 1 156 ? -40.297 -4.883 34.439 1.00 98.12 156 SER A C 1
ATOM 1255 O O . SER A 1 156 ? -41.289 -4.877 35.169 1.00 98.12 156 SER A O 1
ATOM 1257 N N . ARG A 1 157 ? -39.069 -4.707 34.944 1.00 98.19 157 ARG A N 1
ATOM 1258 C CA . ARG A 1 157 ? -38.807 -4.527 36.383 1.00 98.19 157 ARG A CA 1
ATOM 1259 C C . ARG A 1 157 ? -39.494 -3.286 36.944 1.00 98.19 157 ARG A C 1
ATOM 1261 O O . ARG A 1 157 ? -40.085 -3.356 38.018 1.00 98.19 157 ARG A O 1
ATOM 1268 N N . ALA A 1 158 ? -39.483 -2.171 36.215 1.00 97.56 158 ALA A N 1
ATOM 1269 C CA . ALA A 1 158 ? -40.192 -0.962 36.621 1.00 97.56 158 ALA A CA 1
ATOM 1270 C C . ALA A 1 158 ? -41.704 -1.213 36.762 1.00 97.56 158 ALA A C 1
ATOM 1272 O O . ALA A 1 158 ? -42.317 -0.753 37.728 1.00 97.56 158 ALA A O 1
ATOM 1273 N N . THR A 1 159 ? -42.317 -1.981 35.852 1.00 97.81 159 THR A N 1
ATOM 1274 C CA . THR A 1 159 ? -43.736 -2.361 35.988 1.00 97.81 159 THR A CA 1
ATOM 1275 C C . THR A 1 159 ? -43.986 -3.261 37.201 1.00 97.81 159 THR A C 1
ATOM 1277 O O . THR A 1 159 ? -44.935 -3.018 37.950 1.00 97.81 159 THR A O 1
ATOM 1280 N N . GLN A 1 160 ? -43.106 -4.235 37.456 1.00 97.69 160 GLN A N 1
ATOM 1281 C CA . GLN A 1 160 ? -43.200 -5.137 38.605 1.00 97.69 160 GLN A CA 1
ATOM 1282 C C . GLN A 1 160 ? -43.081 -4.380 39.935 1.00 97.69 160 GLN A C 1
ATOM 1284 O O . GLN A 1 160 ? -43.946 -4.516 40.799 1.00 97.69 160 GLN A O 1
ATOM 1289 N N . TYR A 1 161 ? -42.078 -3.510 40.083 1.00 97.94 161 TYR A N 1
ATOM 1290 C CA . TYR A 1 161 ? -41.916 -2.700 41.292 1.00 97.94 161 TYR A CA 1
ATOM 1291 C C . TYR A 1 161 ? -43.093 -1.756 41.522 1.00 97.94 161 TYR A C 1
ATOM 1293 O O . TYR A 1 161 ? -43.555 -1.622 42.654 1.00 97.94 161 TYR A O 1
ATOM 1301 N N . ASN A 1 162 ? -43.638 -1.151 40.463 1.00 97.38 162 ASN A N 1
ATOM 1302 C CA . ASN A 1 162 ? -44.856 -0.349 40.570 1.00 97.38 162 ASN A CA 1
ATOM 1303 C C . ASN A 1 162 ? -46.046 -1.174 41.085 1.00 97.38 162 ASN A C 1
ATOM 1305 O O . ASN A 1 162 ? -46.821 -0.694 41.917 1.00 97.38 162 ASN A O 1
ATOM 1309 N N . HIS A 1 163 ? -46.202 -2.413 40.615 1.00 98.12 163 HIS A N 1
ATOM 1310 C CA . HIS A 1 163 ? -47.244 -3.311 41.105 1.00 98.12 163 HIS A CA 1
ATOM 1311 C C . HIS A 1 163 ? -47.043 -3.670 42.589 1.00 98.12 163 HIS A C 1
ATOM 1313 O O . HIS A 1 163 ? -47.992 -3.588 43.375 1.00 98.12 163 HIS A O 1
ATOM 1319 N N . ASP A 1 164 ? -45.817 -4.002 42.993 1.00 97.50 164 ASP A N 1
ATOM 1320 C CA . ASP A 1 164 ? -45.488 -4.382 44.372 1.00 97.50 164 ASP A CA 1
ATOM 1321 C C . ASP A 1 164 ? -45.607 -3.214 45.356 1.00 97.50 164 ASP A C 1
ATOM 1323 O O . ASP A 1 164 ? -46.090 -3.392 46.477 1.00 97.50 164 ASP A O 1
ATOM 1327 N N . ILE A 1 165 ? -45.237 -2.000 44.939 1.00 96.88 165 ILE A N 1
ATOM 1328 C CA . ILE A 1 165 ? -45.462 -0.777 45.720 1.00 96.88 165 ILE A CA 1
ATOM 1329 C C . ILE A 1 165 ? -46.962 -0.575 45.943 1.00 96.88 165 ILE A C 1
ATOM 1331 O O . ILE A 1 165 ? -47.384 -0.461 47.092 1.00 96.88 165 ILE A O 1
ATOM 1335 N N . LYS A 1 166 ? -47.785 -0.641 44.886 1.00 97.88 166 LYS A N 1
ATOM 1336 C CA . LYS A 1 166 ? -49.249 -0.524 45.014 1.00 97.88 166 LYS A CA 1
ATOM 1337 C C . LYS A 1 166 ? -49.841 -1.623 45.900 1.00 97.88 166 LYS A C 1
ATOM 1339 O O . LYS A 1 166 ? -50.810 -1.384 46.619 1.00 97.88 166 LYS A O 1
ATOM 1344 N N . ARG A 1 167 ? -49.292 -2.842 45.862 1.00 97.88 167 ARG A N 1
ATOM 1345 C CA . ARG A 1 167 ? -49.712 -3.940 46.746 1.00 97.88 167 ARG A CA 1
ATOM 1346 C C . ARG A 1 167 ? -49.399 -3.636 48.208 1.00 97.88 167 ARG A C 1
ATOM 1348 O O . ARG A 1 167 ? -50.307 -3.732 49.035 1.00 97.88 167 ARG A O 1
ATOM 1355 N N . ARG A 1 168 ? -48.163 -3.233 48.512 1.00 96.62 168 ARG A N 1
ATOM 1356 C CA . ARG A 1 168 ? -47.749 -2.862 49.872 1.00 96.62 168 ARG A CA 1
ATOM 1357 C C . ARG A 1 168 ? -48.521 -1.660 50.398 1.00 96.62 168 ARG A C 1
ATOM 1359 O O . ARG A 1 168 ? -48.924 -1.668 51.554 1.00 96.62 168 ARG A O 1
ATOM 1366 N N . GLU A 1 169 ? -48.794 -0.669 49.557 1.00 96.81 169 GLU A N 1
ATOM 1367 C CA . GLU A 1 169 ? -49.601 0.497 49.922 1.00 96.81 169 GLU A CA 1
ATOM 1368 C C . GLU A 1 169 ? -51.026 0.092 50.332 1.00 96.81 169 GLU A C 1
ATOM 1370 O O . GLU A 1 169 ? -51.527 0.529 51.368 1.00 96.81 169 GLU A O 1
ATOM 1375 N N . ARG A 1 170 ? -51.655 -0.835 49.593 1.00 96.94 170 ARG A N 1
ATOM 1376 C CA . ARG A 1 170 ? -52.961 -1.402 49.974 1.00 96.94 170 ARG A CA 1
ATOM 1377 C C . ARG A 1 170 ? -52.907 -2.152 51.307 1.00 96.94 170 ARG A C 1
ATOM 1379 O O . ARG A 1 170 ? -53.828 -2.026 52.108 1.00 96.94 170 ARG A O 1
ATOM 1386 N N . GLU A 1 171 ? -51.863 -2.937 51.561 1.00 95.81 171 GLU A N 1
ATOM 1387 C CA . GLU A 1 171 ? -51.691 -3.661 52.831 1.00 95.81 171 GLU A CA 1
ATOM 1388 C C . GLU A 1 171 ? -51.448 -2.710 54.008 1.00 95.81 171 GLU A C 1
ATOM 1390 O O . GLU A 1 171 ? -52.085 -2.852 55.053 1.00 95.81 171 GLU A O 1
ATOM 1395 N N . HIS A 1 172 ? -50.610 -1.692 53.814 1.00 96.56 172 HIS A N 1
ATOM 1396 C CA . HIS A 1 172 ? -50.380 -0.631 54.786 1.00 96.56 172 HIS A CA 1
ATOM 1397 C C . HIS A 1 172 ? -51.684 0.096 55.133 1.00 96.56 172 HIS A C 1
ATOM 1399 O O . HIS A 1 172 ? -51.994 0.271 56.311 1.00 96.56 172 HIS A O 1
ATOM 1405 N N . ASN A 1 173 ? -52.491 0.454 54.130 1.00 96.81 173 ASN A N 1
ATOM 1406 C CA . ASN A 1 173 ? -53.781 1.107 54.356 1.00 96.81 173 ASN A CA 1
ATOM 1407 C C . ASN A 1 173 ? -54.744 0.219 55.159 1.00 96.81 173 ASN A C 1
ATOM 1409 O O . ASN A 1 173 ? -55.353 0.706 56.108 1.00 96.81 173 ASN A O 1
ATOM 1413 N N . ARG A 1 174 ? -54.798 -1.095 54.891 1.00 97.00 174 ARG A N 1
ATOM 1414 C CA . ARG A 1 174 ? -55.594 -2.041 55.702 1.00 97.00 174 ARG A CA 1
ATOM 1415 C C . ARG A 1 174 ? -55.129 -2.108 57.157 1.00 97.00 174 ARG A C 1
ATOM 1417 O O . ARG A 1 174 ? -55.955 -2.150 58.066 1.00 97.00 174 ARG A O 1
ATOM 1424 N N . VAL A 1 175 ? -53.816 -2.152 57.401 1.00 96.94 175 VAL A N 1
ATOM 1425 C CA . VAL A 1 175 ? -53.266 -2.172 58.770 1.00 96.94 175 VAL A CA 1
ATOM 1426 C C . VAL A 1 175 ? -53.565 -0.857 59.483 1.00 96.94 175 VAL A C 1
ATOM 1428 O O . VAL A 1 175 ? -54.000 -0.872 60.634 1.00 96.94 175 VAL A O 1
ATOM 1431 N N . LYS A 1 176 ? -53.401 0.271 58.788 1.00 96.69 176 LYS A N 1
ATOM 1432 C CA . LYS A 1 176 ? -53.724 1.605 59.297 1.00 96.69 176 LYS A CA 1
ATOM 1433 C C . LYS A 1 176 ? -55.203 1.723 59.679 1.00 96.69 176 LYS A C 1
ATOM 1435 O O . LYS A 1 176 ? -55.506 2.222 60.758 1.00 96.69 176 LYS A O 1
ATOM 1440 N N . GLU A 1 177 ? -56.117 1.223 58.849 1.00 95.19 177 GLU A N 1
ATOM 1441 C CA . GLU A 1 177 ? -57.554 1.181 59.153 1.00 95.19 177 GLU A CA 1
ATOM 1442 C C . GLU A 1 177 ? -57.861 0.328 60.389 1.00 95.19 177 GLU A C 1
ATOM 1444 O O . GLU A 1 177 ? -58.562 0.793 61.286 1.00 95.19 177 GLU A O 1
ATOM 1449 N N . ARG A 1 178 ? -57.293 -0.882 60.492 1.00 94.69 178 ARG A N 1
ATOM 1450 C CA . ARG A 1 178 ? -57.460 -1.749 61.676 1.00 94.69 178 ARG A CA 1
ATOM 1451 C C . ARG A 1 178 ? -56.932 -1.096 62.950 1.00 94.69 178 ARG A C 1
ATOM 1453 O O . ARG A 1 178 ? -57.584 -1.162 63.988 1.00 94.69 178 ARG A O 1
ATOM 1460 N N . LEU A 1 179 ? -55.765 -0.456 62.882 1.00 93.38 179 LEU A N 1
ATOM 1461 C CA . LEU A 1 179 ? -55.194 0.261 64.018 1.00 93.38 179 LEU A CA 1
ATOM 1462 C C . LEU A 1 179 ? -56.098 1.422 64.443 1.00 93.38 179 LEU A C 1
ATOM 1464 O O . LEU A 1 179 ? -56.374 1.572 65.629 1.00 93.38 179 LEU A O 1
ATOM 1468 N N . ASN A 1 180 ? -56.602 2.204 63.486 1.00 92.31 180 ASN A N 1
ATOM 1469 C CA . ASN A 1 180 ? -57.545 3.282 63.769 1.00 92.31 180 ASN A CA 1
ATOM 1470 C C . ASN A 1 180 ? -58.828 2.755 64.431 1.00 92.31 180 ASN A C 1
ATOM 1472 O O . ASN A 1 180 ? -59.270 3.333 65.421 1.00 92.31 180 ASN A O 1
ATOM 1476 N N . GLN A 1 181 ? -59.385 1.638 63.951 1.00 91.56 181 GLN A N 1
ATOM 1477 C CA . GLN A 1 181 ? -60.540 0.983 64.580 1.00 91.56 181 GLN A CA 1
ATOM 1478 C C . GLN A 1 181 ? -60.242 0.569 66.031 1.00 91.56 181 GLN A C 1
ATOM 1480 O O . GLN A 1 181 ? -61.037 0.861 66.922 1.00 91.56 181 GLN A O 1
ATOM 1485 N N . LEU A 1 182 ? -59.080 -0.043 66.295 1.00 88.25 182 LEU A N 1
ATOM 1486 C CA . LEU A 1 182 ? -58.663 -0.423 67.652 1.00 88.25 182 LEU A CA 1
ATOM 1487 C C . LEU A 1 182 ? -58.462 0.789 68.568 1.00 88.25 182 LEU A C 1
ATOM 1489 O O . LEU A 1 182 ? -58.841 0.742 69.737 1.00 88.25 182 LEU A O 1
ATOM 1493 N N . LEU A 1 183 ? -57.883 1.878 68.060 1.00 84.56 183 LEU A N 1
ATOM 1494 C CA . LEU A 1 183 ? -57.695 3.112 68.827 1.00 84.56 183 LEU A CA 1
ATOM 1495 C C . LEU A 1 183 ? -59.033 3.768 69.193 1.00 84.56 183 LEU A C 1
ATOM 1497 O O . LEU A 1 183 ? -59.175 4.253 70.316 1.00 84.56 183 LEU A O 1
ATOM 1501 N N . ILE A 1 184 ? -60.017 3.746 68.287 1.00 84.94 184 ILE A N 1
ATOM 1502 C CA . ILE A 1 184 ? -61.384 4.216 68.561 1.00 84.94 184 ILE A CA 1
ATOM 1503 C C . ILE A 1 184 ? -62.051 3.315 69.611 1.00 84.94 184 ILE A C 1
ATOM 1505 O O . ILE A 1 184 ? -62.506 3.821 70.636 1.00 84.94 184 ILE A O 1
ATOM 1509 N N . ALA A 1 185 ? -62.007 1.989 69.435 1.00 74.38 185 ALA A N 1
ATOM 1510 C CA . ALA A 1 185 ? -62.586 1.026 70.379 1.00 74.38 185 ALA A CA 1
ATOM 1511 C C . ALA A 1 185 ? -61.971 1.121 71.791 1.00 74.38 185 ALA A C 1
ATOM 1513 O O . ALA A 1 185 ? -62.669 1.008 72.797 1.00 74.38 185 ALA A O 1
ATOM 1514 N N . LYS A 1 186 ? -60.663 1.391 71.900 1.00 67.88 186 LYS A N 1
ATOM 1515 C CA . LYS A 1 186 ? -59.978 1.576 73.191 1.00 67.88 186 LYS A CA 1
ATOM 1516 C C . LYS A 1 186 ? -60.337 2.900 73.878 1.00 67.88 186 LYS A C 1
ATOM 1518 O O . LYS A 1 186 ? -60.204 3.021 75.094 1.00 67.88 186 LYS A O 1
ATOM 1523 N N . LYS A 1 187 ? -60.777 3.908 73.118 1.00 61.25 187 LYS A N 1
ATOM 1524 C CA . LYS A 1 187 ? -61.291 5.164 73.680 1.00 61.25 187 LYS A CA 1
ATOM 1525 C C . LYS A 1 187 ? -62.668 4.960 74.326 1.00 61.25 187 LYS A C 1
ATOM 1527 O O . LYS A 1 187 ? -62.961 5.649 75.300 1.00 61.25 187 LYS A O 1
ATOM 1532 N N . GLU A 1 188 ? -63.450 4.000 73.828 1.00 54.25 188 GLU A N 1
ATOM 1533 C CA . GLU A 1 188 ? -64.738 3.581 74.402 1.00 54.25 188 GLU A CA 1
ATOM 1534 C C . GLU A 1 188 ? -64.577 2.589 75.575 1.00 54.25 188 GLU A C 1
ATOM 1536 O O . GLU A 1 188 ? -65.324 2.684 76.543 1.00 54.25 188 GLU A O 1
ATOM 1541 N N . ASN A 1 189 ? -63.544 1.730 75.579 1.00 55.50 189 ASN A N 1
ATOM 1542 C CA . ASN A 1 189 ? -63.235 0.794 76.676 1.00 55.50 189 ASN A CA 1
ATOM 1543 C C . ASN A 1 189 ? -61.940 1.160 77.437 1.00 55.50 189 ASN A C 1
ATOM 1545 O O . ASN A 1 189 ? -60.856 0.647 77.150 1.00 55.50 189 ASN A O 1
ATOM 1549 N N . LYS A 1 190 ? -62.042 2.018 78.463 1.00 50.41 190 LYS A N 1
ATOM 1550 C CA . LYS A 1 190 ? -60.947 2.294 79.415 1.00 50.41 190 LYS A CA 1
ATOM 1551 C C . LYS A 1 190 ? -60.949 1.300 80.586 1.00 50.41 190 LYS A C 1
ATOM 1553 O O . LYS A 1 190 ? -61.384 1.644 81.678 1.00 50.41 190 LYS A O 1
ATOM 1558 N N . GLN A 1 191 ? -60.394 0.108 80.388 1.00 52.28 191 GLN A N 1
ATOM 1559 C CA . GLN A 1 191 ? -59.902 -0.753 81.473 1.00 52.28 191 GLN A CA 1
ATOM 1560 C C . GLN A 1 191 ? -58.517 -1.286 81.078 1.00 52.28 191 GLN A C 1
ATOM 1562 O O . GLN A 1 191 ? -58.329 -1.820 79.986 1.00 52.28 191 GLN A O 1
ATOM 1567 N N . GLY A 1 192 ? -57.516 -1.030 81.926 1.00 47.59 192 GLY A N 1
ATOM 1568 C CA . GLY A 1 192 ? -56.131 -1.458 81.718 1.00 47.59 192 GLY A CA 1
ATOM 1569 C C . GLY A 1 192 ? -55.988 -2.971 81.880 1.00 47.59 192 GLY A C 1
ATOM 1570 O O . GLY A 1 192 ? -56.629 -3.557 82.745 1.00 47.59 192 GLY A O 1
ATOM 1571 N N . MET A 1 193 ? -55.159 -3.596 81.041 1.00 51.91 193 MET A N 1
ATOM 1572 C CA . MET A 1 193 ? -54.913 -5.038 81.077 1.00 51.91 193 MET A CA 1
ATOM 1573 C C . MET A 1 193 ? -53.556 -5.323 81.722 1.00 51.91 193 MET A C 1
ATOM 1575 O O . MET A 1 193 ? -52.514 -4.958 81.177 1.00 51.91 193 MET A O 1
ATOM 1579 N N . GLU A 1 194 ? -53.593 -5.972 82.883 1.00 52.50 194 GLU A N 1
ATOM 1580 C CA . GLU A 1 194 ? -52.443 -6.542 83.583 1.00 52.50 194 GLU A CA 1
ATOM 1581 C C . GLU A 1 194 ? -52.141 -7.935 83.004 1.00 52.50 194 GLU A C 1
ATOM 1583 O O . GLU A 1 194 ? -53.035 -8.772 82.863 1.00 52.50 194 GLU A O 1
ATOM 1588 N N . VAL A 1 195 ? -50.888 -8.189 82.615 1.00 55.03 195 VAL A N 1
ATOM 1589 C CA . VAL A 1 195 ? -50.476 -9.462 82.001 1.00 55.03 195 VAL A CA 1
ATOM 1590 C C . VAL A 1 195 ? -50.058 -10.438 83.101 1.00 55.03 195 VAL A C 1
ATOM 1592 O O . VAL A 1 195 ? -48.957 -10.343 83.633 1.00 55.03 195 VAL A O 1
ATOM 1595 N N . LEU A 1 196 ? -50.940 -11.388 83.426 1.00 53.03 196 LEU A N 1
ATOM 1596 C CA . LEU A 1 196 ? -50.799 -12.308 84.565 1.00 53.03 196 LEU A CA 1
ATOM 1597 C C . LEU A 1 196 ? -50.338 -13.735 84.223 1.00 53.03 196 LEU A C 1
ATOM 1599 O O . LEU A 1 196 ? -50.401 -14.601 85.085 1.00 53.03 196 LEU A O 1
ATOM 1603 N N . ASN A 1 197 ? -49.843 -14.019 83.014 1.00 50.94 197 ASN A N 1
ATOM 1604 C CA . ASN A 1 197 ? -49.336 -15.360 82.693 1.00 50.94 197 ASN A CA 1
ATOM 1605 C C . ASN A 1 197 ? -48.086 -15.330 81.804 1.00 50.94 197 ASN A C 1
ATOM 1607 O O . ASN A 1 197 ? -48.161 -15.102 80.597 1.00 50.94 197 ASN A O 1
ATOM 1611 N N . TYR A 1 198 ? -46.931 -15.633 82.403 1.00 56.22 198 TYR A N 1
ATOM 1612 C CA . TYR A 1 198 ? -45.746 -16.085 81.674 1.00 56.22 198 TYR A CA 1
ATOM 1613 C C . TYR A 1 198 ? -46.005 -17.510 81.164 1.00 56.22 198 TYR A C 1
ATOM 1615 O O . TYR A 1 198 ? -46.093 -18.452 81.949 1.00 56.22 198 TYR A O 1
ATOM 1623 N N . VAL A 1 199 ? -46.114 -17.691 79.847 1.00 55.44 199 VAL A N 1
ATOM 1624 C CA . VAL A 1 199 ? -46.220 -19.023 79.233 1.00 55.44 199 VAL A CA 1
ATOM 1625 C C . VAL A 1 199 ? -44.825 -19.659 79.178 1.00 55.44 199 VAL A C 1
ATOM 1627 O O . VAL A 1 199 ? -44.083 -19.494 78.211 1.00 55.44 199 VAL A O 1
ATOM 1630 N N . GLY A 1 200 ? -44.445 -20.375 80.239 1.00 54.38 200 GLY A N 1
ATOM 1631 C CA . GLY A 1 200 ? -43.312 -21.305 80.233 1.00 54.38 200 GLY A CA 1
ATOM 1632 C C . GLY A 1 200 ? -43.741 -22.662 79.666 1.00 54.38 200 GLY A C 1
ATOM 1633 O O . GLY A 1 200 ? -44.677 -23.273 80.171 1.00 54.38 200 GLY A O 1
ATOM 1634 N N . ARG A 1 201 ? -43.090 -23.135 78.596 1.00 57.09 201 ARG A N 1
ATOM 1635 C CA . ARG A 1 201 ? -43.384 -24.439 77.965 1.00 57.09 201 ARG A CA 1
ATOM 1636 C C . ARG A 1 201 ? -42.985 -25.606 78.886 1.00 57.09 201 ARG A C 1
ATOM 1638 O O . ARG A 1 201 ? -41.968 -25.534 79.570 1.00 57.09 201 ARG A O 1
ATOM 1645 N N . SER A 1 202 ? -43.741 -26.702 78.832 1.00 53.06 202 SER A N 1
ATOM 1646 C CA . SER A 1 202 ? -43.635 -27.895 79.695 1.00 53.06 202 SER A CA 1
ATOM 1647 C C . SER A 1 202 ? -42.436 -28.834 79.440 1.00 53.06 202 SER A C 1
ATOM 1649 O O . SER A 1 202 ? -42.279 -29.805 80.168 1.00 53.06 202 SER A O 1
ATOM 1651 N N . ASP A 1 203 ? -41.575 -28.559 78.453 1.00 59.78 203 ASP A N 1
ATOM 1652 C CA . ASP A 1 203 ? -40.352 -29.343 78.146 1.00 59.78 203 ASP A CA 1
ATOM 1653 C C . ASP A 1 203 ? -39.127 -28.874 78.964 1.00 59.78 203 ASP A C 1
ATOM 1655 O O . ASP A 1 203 ? -38.101 -29.538 79.025 1.00 59.78 203 ASP A O 1
ATOM 1659 N N . GLY A 1 204 ? -39.171 -27.715 79.630 1.00 61.75 204 GLY A N 1
ATOM 1660 C CA . GLY A 1 204 ? -38.034 -27.231 80.433 1.00 61.75 204 GLY A CA 1
ATOM 1661 C C . GLY A 1 204 ? -36.765 -26.882 79.631 1.00 61.75 204 GLY A C 1
ATOM 1662 O O . GLY A 1 204 ? -35.851 -26.256 80.169 1.00 61.75 204 GLY A O 1
ATOM 1663 N N . ARG A 1 205 ? -36.704 -27.183 78.329 1.00 59.12 205 ARG A N 1
ATOM 1664 C CA . ARG A 1 205 ? -35.675 -26.671 77.421 1.00 59.12 205 ARG A CA 1
ATOM 1665 C C . ARG A 1 205 ? -36.094 -25.310 76.878 1.00 59.12 205 ARG A C 1
ATOM 1667 O O . ARG A 1 205 ? -37.089 -25.174 76.167 1.00 59.12 205 ARG A O 1
ATOM 1674 N N . ARG A 1 206 ? -35.299 -24.279 77.178 1.00 55.28 206 ARG A N 1
ATOM 1675 C CA . ARG A 1 206 ? -35.308 -23.047 76.376 1.00 55.28 206 ARG A CA 1
ATOM 1676 C C . ARG A 1 206 ? -34.928 -23.424 74.948 1.00 55.28 206 ARG A C 1
ATOM 1678 O O . ARG A 1 206 ? -33.979 -24.185 74.766 1.00 55.28 206 ARG A O 1
ATOM 1685 N N . CYS A 1 207 ? -35.587 -22.834 73.948 1.00 54.50 207 CYS A N 1
ATOM 1686 C CA . CYS A 1 207 ? -34.950 -22.690 72.643 1.00 54.50 207 CYS A CA 1
ATOM 1687 C C . CYS A 1 207 ? -33.579 -22.066 72.912 1.00 54.50 207 CYS A C 1
ATOM 1689 O O . CYS A 1 207 ? -33.506 -20.958 73.456 1.00 54.50 207 CYS A O 1
ATOM 1691 N N . LEU A 1 208 ? -32.509 -22.813 72.640 1.00 53.69 208 LEU A N 1
ATOM 1692 C CA . LEU A 1 208 ? -31.168 -22.270 72.706 1.00 53.69 208 LEU A CA 1
ATOM 1693 C C . LEU A 1 208 ? -31.148 -21.199 71.620 1.00 53.69 208 LEU A C 1
ATOM 1695 O O . LEU A 1 208 ? -31.199 -21.508 70.431 1.00 53.69 208 LEU A O 1
ATOM 1699 N N . TRP A 1 209 ? -31.204 -19.935 72.031 1.00 48.28 209 TRP A N 1
ATOM 1700 C CA . TRP A 1 209 ? -30.948 -18.832 71.120 1.00 48.28 209 TRP A CA 1
ATOM 1701 C C . TRP A 1 209 ? -29.625 -19.145 70.429 1.00 48.28 209 TRP A C 1
ATOM 1703 O O . TRP A 1 209 ? -28.719 -19.670 71.085 1.00 48.28 209 TRP A O 1
ATOM 1713 N N . LYS A 1 210 ? -29.524 -18.886 69.121 1.00 52.50 210 LYS A N 1
ATOM 1714 C CA . LYS A 1 210 ? -28.245 -18.984 68.418 1.00 52.50 210 LYS A CA 1
ATOM 1715 C C . LYS A 1 210 ? -27.229 -18.186 69.234 1.00 52.50 210 LYS A C 1
ATOM 1717 O O . LYS A 1 210 ? -27.351 -16.974 69.377 1.00 52.50 210 LYS A O 1
ATOM 1722 N N . THR A 1 211 ? -26.318 -18.889 69.893 1.00 61.16 211 THR A N 1
ATOM 1723 C CA . THR A 1 211 ? -25.249 -18.275 70.678 1.00 61.16 211 THR A CA 1
ATOM 1724 C C . THR A 1 211 ? -23.992 -18.417 69.846 1.00 61.16 211 THR A C 1
ATOM 1726 O O . THR A 1 211 ? -23.795 -19.465 69.235 1.00 61.16 211 THR A O 1
ATOM 1729 N N . GLY A 1 212 ? -23.117 -17.409 69.841 1.00 57.16 212 GLY A N 1
ATOM 1730 C CA . GLY A 1 212 ? -21.924 -17.400 68.978 1.00 57.16 212 GLY A CA 1
ATOM 1731 C C . GLY A 1 212 ? -21.036 -18.652 69.081 1.00 57.16 212 GLY A C 1
ATOM 1732 O O . GLY A 1 212 ? -20.314 -18.969 68.148 1.00 57.16 212 GLY A O 1
ATOM 1733 N N . LYS A 1 213 ? -21.138 -19.442 70.162 1.00 59.03 213 LYS A N 1
ATOM 1734 C CA . LYS A 1 213 ? -20.454 -20.742 70.309 1.00 59.03 213 LYS A CA 1
ATOM 1735 C C . LYS A 1 213 ? -20.994 -21.859 69.398 1.00 59.03 213 LYS A C 1
ATOM 1737 O O . LYS A 1 213 ? -20.249 -22.784 69.094 1.00 59.03 213 LYS A O 1
ATOM 1742 N N . THR A 1 214 ? -22.268 -21.810 69.000 1.00 59.50 214 THR A N 1
ATOM 1743 C CA . THR A 1 214 ? -22.883 -22.787 68.073 1.00 59.50 214 THR A CA 1
ATOM 1744 C C . THR A 1 214 ? -22.687 -22.376 66.614 1.00 59.50 214 THR A C 1
ATOM 1746 O O . THR A 1 214 ? -22.356 -23.232 65.803 1.00 59.50 214 THR A O 1
ATOM 1749 N N . GLU A 1 215 ? -22.771 -21.080 66.293 1.00 60.72 215 GLU A N 1
ATOM 1750 C CA . GLU A 1 215 ? -22.392 -20.555 64.965 1.00 60.72 215 GLU A CA 1
ATOM 1751 C C . GLU A 1 215 ? -20.897 -20.761 64.682 1.00 60.72 215 GLU A C 1
ATOM 1753 O O . GLU A 1 215 ? -20.561 -21.311 63.642 1.00 60.72 215 GLU A O 1
ATOM 1758 N N . SER A 1 216 ? -20.012 -20.507 65.653 1.00 63.47 216 SER A N 1
ATOM 1759 C CA . SER A 1 216 ? -18.563 -20.744 65.520 1.00 63.47 216 SER A CA 1
ATOM 1760 C C . SER A 1 216 ? -18.189 -22.197 65.179 1.00 63.47 216 SER A C 1
ATOM 1762 O O . SER A 1 216 ? -17.222 -22.425 64.452 1.00 63.47 216 SER A O 1
ATOM 1764 N N . ARG A 1 217 ? -18.933 -23.196 65.682 1.00 67.12 217 ARG A N 1
ATOM 1765 C CA . ARG A 1 217 ? -18.692 -24.607 65.328 1.00 67.12 217 ARG A CA 1
ATOM 1766 C C . ARG A 1 217 ? -19.162 -24.937 63.913 1.00 67.12 217 ARG A C 1
ATOM 1768 O O . ARG A 1 217 ? -18.440 -25.624 63.199 1.00 67.12 217 ARG A O 1
ATOM 1775 N N . HIS A 1 218 ? -20.325 -24.431 63.507 1.00 72.44 218 HIS A N 1
ATOM 1776 C CA . HIS A 1 218 ? -20.844 -24.637 62.153 1.00 72.44 218 HIS A CA 1
ATOM 1777 C C . HIS A 1 218 ? -20.022 -23.891 61.096 1.00 72.44 218 HIS A C 1
ATOM 1779 O O . HIS A 1 218 ? -19.765 -24.441 60.031 1.00 72.44 218 HIS A O 1
ATOM 1785 N N . GLU A 1 219 ? -19.536 -22.691 61.409 1.00 77.62 219 GLU A N 1
ATOM 1786 C CA . GLU A 1 219 ? -18.590 -21.954 60.570 1.00 77.62 219 GLU A CA 1
ATOM 1787 C C . GLU A 1 219 ? -17.273 -22.723 60.419 1.00 77.62 219 GLU A C 1
ATOM 1789 O O . GLU A 1 219 ? -16.779 -22.870 59.308 1.00 77.62 219 GLU A O 1
ATOM 1794 N N . GLY A 1 220 ? -16.735 -23.299 61.500 1.00 82.81 220 GLY A N 1
ATOM 1795 C CA . GLY A 1 220 ? -15.524 -24.125 61.438 1.00 82.81 220 GLY A CA 1
ATOM 1796 C C . GLY A 1 220 ? -15.672 -25.378 60.563 1.00 82.81 220 GLY A C 1
ATOM 1797 O O . GLY A 1 220 ? -14.767 -25.705 59.796 1.00 82.81 220 GLY A O 1
ATOM 1798 N N . GLU A 1 221 ? -16.811 -26.070 60.638 1.00 83.06 221 GLU A N 1
ATOM 1799 C CA . GLU A 1 221 ? -17.123 -27.217 59.768 1.00 83.06 221 GLU A CA 1
ATOM 1800 C C . GLU A 1 221 ? -17.333 -26.795 58.305 1.00 83.06 221 GLU A C 1
ATOM 1802 O O . GLU A 1 221 ? -16.881 -27.489 57.391 1.00 83.06 221 GLU A O 1
ATOM 1807 N N . MET A 1 222 ? -17.947 -25.632 58.076 1.00 85.12 222 MET A N 1
ATOM 1808 C CA . MET A 1 222 ? -18.119 -25.041 56.748 1.00 85.12 222 MET A CA 1
ATOM 1809 C C . MET A 1 222 ? -16.767 -24.669 56.123 1.00 85.12 222 MET A C 1
ATOM 1811 O O . MET A 1 222 ? -16.481 -25.104 55.010 1.00 85.12 222 MET A O 1
ATOM 1815 N N . TYR A 1 223 ? -15.894 -23.958 56.850 1.00 89.69 223 TYR A N 1
ATOM 1816 C CA . TYR A 1 223 ? -14.541 -23.628 56.383 1.00 89.69 223 TYR A CA 1
ATOM 1817 C C . TYR A 1 223 ? -13.713 -24.884 56.108 1.00 89.69 223 TYR A C 1
ATOM 1819 O O . TYR A 1 223 ? -12.994 -24.942 55.117 1.00 89.69 223 TYR A O 1
ATOM 1827 N N . LYS A 1 224 ? -13.841 -25.921 56.943 1.00 92.81 224 LYS A N 1
ATOM 1828 C CA . LYS A 1 224 ? -13.170 -27.208 56.719 1.00 92.8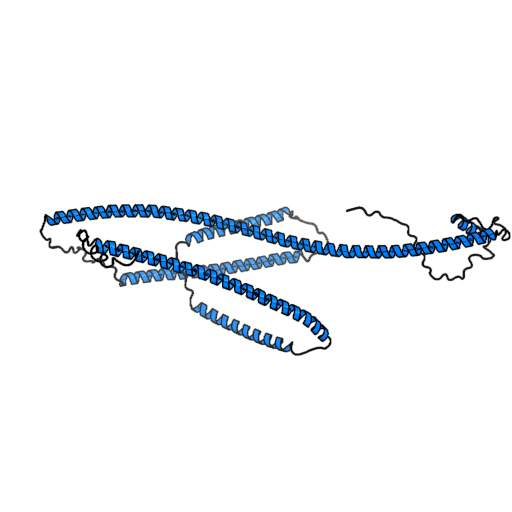1 224 LYS A CA 1
ATOM 1829 C C . LYS A 1 224 ? -13.660 -27.909 55.447 1.00 92.81 224 LYS A C 1
ATOM 1831 O O . LYS A 1 224 ? -12.864 -28.548 54.766 1.00 92.81 224 LYS A O 1
ATOM 1836 N N . THR A 1 225 ? -14.949 -27.799 55.136 1.00 92.69 225 THR A N 1
ATOM 1837 C CA . THR A 1 225 ? -15.534 -28.377 53.918 1.00 92.69 225 THR A CA 1
ATOM 1838 C C . THR A 1 225 ? -15.051 -27.626 52.678 1.00 92.69 225 THR A C 1
ATOM 1840 O O . THR A 1 225 ? -14.530 -28.262 51.769 1.00 92.69 225 THR A O 1
ATOM 1843 N N . LEU A 1 226 ? -15.093 -26.288 52.701 1.00 90.44 226 LEU A N 1
ATOM 1844 C CA . LEU A 1 226 ? -14.544 -25.432 51.642 1.00 90.44 226 LEU A CA 1
ATOM 1845 C C . LEU A 1 226 ? -13.059 -25.716 51.385 1.00 90.44 226 LEU A C 1
ATOM 1847 O O . LEU A 1 226 ? -12.669 -25.943 50.246 1.00 90.44 226 LEU A O 1
ATOM 1851 N N . LEU A 1 227 ? -12.232 -25.774 52.434 1.00 92.88 227 LEU A N 1
ATOM 1852 C CA . LEU A 1 227 ? -10.802 -26.079 52.298 1.00 92.88 227 LEU A CA 1
ATOM 1853 C C . LEU A 1 227 ? -10.558 -27.461 51.677 1.00 92.88 227 LEU A C 1
ATOM 1855 O O . LEU A 1 227 ? -9.714 -27.593 50.798 1.00 92.88 227 LEU A O 1
ATOM 1859 N N . ASN A 1 228 ? -11.324 -28.480 52.079 1.00 93.81 228 ASN A N 1
ATOM 1860 C CA . ASN A 1 228 ? -11.228 -29.809 51.472 1.00 93.81 228 ASN A CA 1
ATOM 1861 C C . ASN A 1 228 ? -11.638 -29.808 49.989 1.00 93.81 228 ASN A C 1
ATOM 1863 O O . ASN A 1 228 ? -11.049 -30.540 49.194 1.00 93.81 228 ASN A O 1
ATOM 1867 N N . GLU A 1 229 ? -12.648 -29.025 49.608 1.00 93.56 229 GLU A N 1
ATOM 1868 C CA . GLU A 1 229 ? -13.072 -28.875 48.211 1.00 93.56 229 GLU A CA 1
ATOM 1869 C C . GLU A 1 229 ? -11.999 -28.170 47.372 1.00 93.56 229 GLU A C 1
ATOM 1871 O O . GLU A 1 229 ? -11.669 -28.658 46.289 1.00 93.56 229 GLU A O 1
ATOM 1876 N N . PHE A 1 230 ? -11.379 -27.111 47.903 1.00 93.81 230 PHE A N 1
ATOM 1877 C CA . PHE A 1 230 ? -10.236 -26.438 47.278 1.00 93.81 230 PHE A CA 1
ATOM 1878 C C . PHE A 1 230 ? -9.034 -27.377 47.100 1.00 93.81 230 PHE A C 1
ATOM 1880 O O . PHE A 1 230 ? -8.509 -27.505 45.993 1.00 93.81 230 PHE A O 1
ATOM 1887 N N . ASP A 1 231 ? -8.650 -28.119 48.142 1.00 92.19 231 ASP A N 1
ATOM 1888 C CA . ASP A 1 231 ? -7.555 -29.096 48.074 1.00 92.19 231 ASP A CA 1
ATOM 1889 C C . ASP A 1 231 ? -7.833 -30.204 47.043 1.00 92.19 231 ASP A C 1
ATOM 1891 O O . ASP A 1 231 ? -6.931 -30.669 46.336 1.00 92.19 231 ASP A O 1
ATOM 1895 N N . ASN A 1 232 ? -9.089 -30.649 46.938 1.00 91.38 232 ASN A N 1
ATOM 1896 C CA . ASN A 1 232 ? -9.502 -31.619 45.927 1.00 91.38 232 ASN A CA 1
ATOM 1897 C C . ASN A 1 232 ? -9.411 -31.028 44.518 1.00 91.38 232 ASN A C 1
ATOM 1899 O O . ASN A 1 232 ? -8.849 -31.674 43.630 1.00 91.38 232 ASN A O 1
ATOM 1903 N N . ARG A 1 233 ? -9.876 -29.790 44.325 1.00 91.06 233 ARG A N 1
ATOM 1904 C CA . ARG A 1 233 ? -9.821 -29.095 43.037 1.00 91.06 233 ARG A CA 1
ATOM 1905 C C . ARG A 1 233 ? -8.388 -28.856 42.575 1.00 91.06 233 ARG A C 1
ATOM 1907 O O . ARG A 1 233 ? -8.062 -29.105 41.415 1.00 91.06 233 ARG A O 1
ATOM 1914 N N . GLN A 1 234 ? -7.506 -28.456 43.487 1.00 90.50 234 GLN A N 1
ATOM 1915 C CA . GLN A 1 234 ? -6.088 -28.277 43.196 1.00 90.50 234 GLN A CA 1
ATOM 1916 C C . GLN A 1 234 ? -5.431 -29.600 42.772 1.00 90.50 234 GLN A C 1
ATOM 1918 O O . GLN A 1 234 ? -4.626 -29.628 41.836 1.00 90.50 234 GLN A O 1
ATOM 1923 N N . ARG A 1 235 ? -5.804 -30.718 43.409 1.00 94.25 235 ARG A N 1
ATOM 1924 C CA . ARG A 1 235 ? -5.311 -32.054 43.043 1.00 94.25 235 ARG A CA 1
ATOM 1925 C C . ARG A 1 235 ? -5.788 -32.480 41.654 1.00 94.25 235 ARG A C 1
ATOM 1927 O O . ARG A 1 235 ? -4.990 -33.010 40.883 1.00 94.25 235 ARG A O 1
ATOM 1934 N N . GLU A 1 236 ? -7.048 -32.220 41.316 1.00 92.31 236 GLU A N 1
ATOM 1935 C CA . GLU A 1 236 ? -7.600 -32.474 39.979 1.00 92.31 236 GLU A CA 1
ATOM 1936 C C . GLU A 1 236 ? -6.889 -31.652 38.900 1.00 92.31 236 GLU A C 1
ATOM 1938 O O . GLU A 1 236 ? -6.435 -32.218 37.905 1.00 92.31 236 GLU A O 1
ATOM 1943 N N . LEU A 1 237 ? -6.707 -30.346 39.127 1.00 93.75 237 LEU A N 1
ATOM 1944 C CA . LEU A 1 237 ? -5.977 -29.464 38.211 1.00 93.75 237 LEU A CA 1
ATOM 1945 C C . LEU A 1 237 ? -4.537 -29.937 37.992 1.00 93.75 237 LEU A C 1
ATOM 1947 O O . LEU A 1 237 ? -4.017 -29.870 36.879 1.00 93.75 237 LEU A O 1
ATOM 1951 N N . MET A 1 238 ? -3.885 -30.451 39.035 1.00 92.75 238 MET A N 1
ATOM 1952 C CA . MET A 1 238 ? -2.532 -30.990 38.930 1.00 92.75 238 MET A CA 1
ATOM 1953 C C . MET A 1 238 ? -2.485 -32.261 38.066 1.00 92.75 238 MET A C 1
ATOM 1955 O O . MET A 1 238 ? -1.574 -32.407 37.247 1.00 92.75 238 MET A O 1
ATOM 1959 N N . VAL A 1 239 ? -3.474 -33.152 38.194 1.00 94.81 239 VAL A N 1
ATOM 1960 C CA . VAL A 1 239 ? -3.608 -34.346 37.340 1.00 94.81 239 VAL A CA 1
ATOM 1961 C C . VAL A 1 239 ? -3.882 -33.947 35.889 1.00 94.81 239 VAL A C 1
ATOM 1963 O O . VAL A 1 239 ? -3.194 -34.429 34.987 1.00 94.81 239 VAL A O 1
ATOM 1966 N N . GLU A 1 240 ? -4.800 -33.010 35.655 1.00 91.81 240 GLU A N 1
ATOM 1967 C CA . GLU A 1 240 ? -5.109 -32.502 34.316 1.00 91.81 240 GLU A CA 1
ATOM 1968 C C . GLU A 1 240 ? -3.886 -31.831 33.673 1.00 91.81 240 GLU A C 1
ATOM 1970 O O . GLU A 1 240 ? -3.570 -32.083 32.511 1.00 91.81 240 GLU A O 1
ATOM 1975 N N . ASN A 1 241 ? -3.114 -31.049 34.434 1.00 93.50 241 ASN A N 1
ATOM 1976 C CA . ASN A 1 241 ? -1.882 -30.431 33.942 1.00 93.50 241 ASN A CA 1
ATOM 1977 C C . ASN A 1 241 ? -0.850 -31.483 33.496 1.00 93.50 241 ASN A C 1
ATOM 1979 O O . ASN A 1 241 ? -0.186 -31.315 32.469 1.00 93.50 241 ASN A O 1
ATOM 1983 N N . ILE A 1 242 ? -0.732 -32.589 34.239 1.00 94.62 242 ILE A N 1
ATOM 1984 C CA . ILE A 1 242 ? 0.125 -33.724 33.868 1.00 94.62 242 ILE A CA 1
ATOM 1985 C C . ILE A 1 242 ? -0.378 -34.379 32.574 1.00 94.62 242 ILE A C 1
ATOM 1987 O O . ILE A 1 242 ? 0.428 -34.712 31.702 1.00 94.62 242 ILE A O 1
ATOM 1991 N N . GLU A 1 243 ? -1.688 -34.554 32.412 1.00 94.12 243 GLU A N 1
ATOM 1992 C CA . GLU A 1 243 ? -2.279 -35.114 31.193 1.00 94.12 243 GLU A CA 1
ATOM 1993 C C . GLU A 1 243 ? -2.093 -34.202 29.976 1.00 94.12 243 GLU A C 1
ATOM 1995 O O . GLU A 1 243 ? -1.669 -34.672 28.918 1.00 94.12 243 GLU A O 1
ATOM 2000 N N . LEU A 1 244 ? -2.301 -32.893 30.132 1.00 92.38 244 LEU A N 1
ATOM 2001 C CA . LEU A 1 244 ? -2.067 -31.899 29.083 1.00 92.38 244 LEU A CA 1
ATOM 2002 C C . LEU A 1 244 ? -0.602 -31.890 28.642 1.00 92.38 244 LEU A C 1
ATOM 2004 O O . LEU A 1 244 ? -0.317 -31.898 27.443 1.00 92.38 244 LEU A O 1
ATOM 2008 N N . LYS A 1 245 ? 0.340 -31.971 29.590 1.00 93.31 245 LYS A N 1
ATOM 2009 C CA . LYS A 1 245 ? 1.772 -32.116 29.284 1.00 93.31 245 LYS A CA 1
ATOM 2010 C C . LYS A 1 245 ? 2.064 -33.393 28.492 1.00 93.31 245 LYS A C 1
ATOM 2012 O O . LYS A 1 245 ? 2.816 -33.337 27.518 1.00 93.31 245 LYS A O 1
ATOM 2017 N N . LYS A 1 246 ? 1.438 -34.526 28.843 1.00 95.00 246 LYS A N 1
ATOM 2018 C CA . LYS A 1 246 ? 1.572 -35.786 28.085 1.00 95.00 246 LYS A CA 1
ATOM 2019 C C . LYS A 1 246 ? 1.040 -35.648 26.659 1.00 95.00 246 LYS A C 1
ATOM 2021 O O . LYS A 1 246 ? 1.717 -36.061 25.718 1.00 95.00 246 LYS A O 1
ATOM 2026 N N . VAL A 1 247 ? -0.138 -35.052 26.477 1.00 92.69 247 VAL A N 1
ATOM 2027 C CA . VAL A 1 247 ? -0.736 -34.841 25.149 1.00 92.69 247 VAL A CA 1
ATOM 2028 C C . VAL A 1 247 ? 0.134 -33.912 24.303 1.00 92.69 247 VAL A C 1
ATOM 2030 O O . VAL A 1 247 ? 0.414 -34.223 23.147 1.00 92.69 247 VAL A O 1
ATOM 2033 N N . LEU A 1 248 ? 0.628 -32.817 24.881 1.00 91.06 248 LEU A N 1
ATOM 2034 C CA . LEU A 1 248 ? 1.505 -31.872 24.192 1.00 91.06 248 LEU A CA 1
ATOM 2035 C C . LEU A 1 248 ? 2.820 -32.537 23.755 1.00 91.06 248 LEU A C 1
ATOM 2037 O O . LEU A 1 248 ? 3.271 -32.348 22.624 1.00 91.06 248 LEU A O 1
ATOM 2041 N N . GLN A 1 249 ? 3.397 -33.399 24.598 1.00 90.06 249 GLN A N 1
ATOM 2042 C CA . GLN A 1 249 ? 4.574 -34.189 24.238 1.00 90.06 249 GLN A CA 1
ATOM 2043 C C . GLN A 1 249 ? 4.282 -35.187 23.104 1.00 90.06 249 GLN A C 1
ATOM 2045 O O . GLN A 1 249 ? 5.097 -35.321 22.189 1.00 90.06 249 GLN A O 1
ATOM 2050 N N . GLN A 1 250 ? 3.115 -35.838 23.110 1.00 89.50 250 GLN A N 1
ATOM 2051 C CA . GLN A 1 250 ? 2.689 -36.728 22.022 1.00 89.50 250 GLN A CA 1
ATOM 2052 C C . GLN A 1 250 ? 2.467 -35.974 20.704 1.00 89.50 250 GLN A C 1
ATOM 2054 O O . GLN A 1 250 ? 2.846 -36.474 19.645 1.00 89.50 250 GLN A O 1
ATOM 2059 N N . MET A 1 251 ? 1.877 -34.775 20.742 1.00 87.25 251 MET A N 1
ATOM 2060 C CA . MET A 1 251 ? 1.713 -33.941 19.546 1.00 87.25 251 MET A CA 1
ATOM 2061 C C . MET A 1 251 ? 3.070 -33.529 18.977 1.00 87.25 251 MET A C 1
ATOM 2063 O O . MET A 1 251 ? 3.305 -33.713 17.786 1.00 87.25 251 MET A O 1
ATOM 2067 N N . LYS A 1 252 ? 4.001 -33.097 19.835 1.00 85.81 252 LYS A N 1
ATOM 2068 C CA . LYS A 1 252 ? 5.370 -32.746 19.435 1.00 85.81 252 LYS A CA 1
ATOM 2069 C C . LYS A 1 252 ? 6.121 -33.928 18.811 1.00 85.81 252 LYS A C 1
ATOM 2071 O O . LYS A 1 252 ? 6.885 -33.748 17.867 1.00 85.81 252 LYS A O 1
ATOM 2076 N N . GLN A 1 253 ? 5.912 -35.148 19.310 1.00 86.25 253 GLN A N 1
ATOM 2077 C CA . GLN A 1 253 ? 6.473 -36.359 18.698 1.00 86.25 253 GLN A CA 1
ATOM 2078 C C . GLN A 1 253 ? 5.871 -36.640 17.314 1.00 86.25 253 GLN A C 1
ATOM 2080 O O . GLN A 1 253 ? 6.607 -36.986 16.394 1.00 86.25 253 GLN A O 1
ATOM 2085 N N . LYS A 1 254 ? 4.556 -36.454 17.143 1.00 86.50 254 LYS A N 1
ATOM 2086 C CA . LYS A 1 254 ? 3.882 -36.629 15.846 1.00 86.50 254 LYS A CA 1
ATOM 2087 C C . LYS A 1 254 ? 4.303 -35.579 14.822 1.00 86.50 254 LYS A C 1
ATOM 2089 O O . LYS A 1 254 ? 4.528 -35.931 13.673 1.00 86.50 254 LYS A O 1
ATOM 2094 N N . GLU A 1 255 ? 4.453 -34.325 15.232 1.00 81.06 255 GLU A N 1
ATOM 2095 C CA . GLU A 1 255 ? 4.959 -33.247 14.377 1.00 81.06 255 GLU A CA 1
ATOM 2096 C C . GLU A 1 255 ? 6.366 -33.571 13.862 1.00 81.06 255 GLU A C 1
ATOM 2098 O O . GLU A 1 255 ? 6.602 -33.564 12.656 1.00 81.06 255 GLU A O 1
ATOM 2103 N N . LYS A 1 256 ? 7.274 -33.984 14.759 1.00 78.75 256 LYS A N 1
ATOM 2104 C CA . LYS A 1 256 ? 8.613 -34.456 14.374 1.00 78.75 256 LYS A CA 1
ATOM 2105 C C . LYS A 1 256 ? 8.565 -35.646 13.414 1.00 78.75 256 LYS A C 1
ATOM 2107 O O . LYS A 1 256 ? 9.355 -35.693 12.479 1.00 78.75 256 LYS A O 1
ATOM 2112 N N . PHE A 1 257 ? 7.651 -36.591 13.629 1.00 82.25 257 PHE A N 1
ATOM 2113 C CA . PHE A 1 257 ? 7.475 -37.745 12.746 1.00 82.25 257 PHE A CA 1
ATOM 2114 C C . PHE A 1 257 ? 6.998 -37.340 11.340 1.00 82.25 257 PHE A C 1
ATOM 2116 O O . PHE A 1 257 ? 7.513 -37.857 10.353 1.00 82.25 257 PHE A O 1
ATOM 2123 N N . VAL A 1 258 ? 6.067 -36.385 11.236 1.00 80.56 258 VAL A N 1
ATOM 2124 C CA . VAL A 1 258 ? 5.596 -35.848 9.946 1.00 80.56 258 VAL A CA 1
ATOM 2125 C C . VAL A 1 258 ? 6.717 -35.099 9.222 1.00 80.56 258 VAL A C 1
ATOM 2127 O O . VAL A 1 258 ? 6.927 -35.323 8.033 1.00 80.56 258 VAL A O 1
ATOM 2130 N N . ILE A 1 259 ? 7.482 -34.270 9.937 1.00 75.69 259 ILE A N 1
ATOM 2131 C CA . ILE A 1 259 ? 8.648 -33.571 9.377 1.00 75.69 259 ILE A CA 1
ATOM 2132 C C . ILE A 1 259 ? 9.691 -34.584 8.874 1.00 75.69 259 ILE A C 1
ATOM 2134 O O . ILE A 1 259 ? 10.199 -34.444 7.764 1.00 75.69 259 ILE A O 1
ATOM 2138 N N . PHE A 1 260 ? 9.966 -35.646 9.638 1.00 74.88 260 PHE A N 1
ATOM 2139 C CA . PHE A 1 260 ? 10.879 -36.719 9.231 1.00 74.88 260 PHE A CA 1
ATOM 2140 C C . PHE A 1 260 ? 10.406 -37.459 7.967 1.00 74.88 260 PHE A C 1
ATOM 2142 O O . PHE A 1 260 ? 11.206 -37.672 7.058 1.00 74.88 260 PHE A O 1
ATOM 2149 N N . GLN A 1 261 ? 9.113 -37.794 7.860 1.00 71.81 261 GLN A N 1
ATOM 2150 C CA . GLN A 1 261 ? 8.555 -38.406 6.645 1.00 71.81 261 GLN A CA 1
ATOM 2151 C C . GLN A 1 261 ? 8.666 -37.496 5.417 1.00 71.81 261 GLN A C 1
ATOM 2153 O O . GLN A 1 261 ? 9.024 -37.975 4.344 1.00 71.81 261 GLN A O 1
ATOM 2158 N N . LEU A 1 262 ? 8.403 -36.195 5.570 1.00 68.81 262 LEU A N 1
ATOM 2159 C CA . LEU A 1 262 ? 8.539 -35.222 4.482 1.00 68.81 262 LEU A CA 1
ATOM 2160 C C . LEU A 1 262 ? 10.001 -35.067 4.033 1.00 68.81 262 LEU A C 1
ATOM 2162 O O . LEU A 1 262 ? 10.260 -34.933 2.843 1.00 68.81 262 LEU A O 1
ATOM 2166 N N . THR A 1 263 ? 10.955 -35.160 4.965 1.00 59.25 263 THR A N 1
ATOM 2167 C CA . THR A 1 263 ? 12.395 -35.031 4.672 1.00 59.25 263 THR A CA 1
ATOM 2168 C C . THR A 1 263 ? 12.959 -36.258 3.937 1.00 59.25 263 THR A C 1
ATOM 2170 O O . THR A 1 263 ? 13.869 -36.131 3.120 1.00 59.25 263 THR A O 1
ATOM 2173 N N . LEU A 1 264 ? 12.410 -37.455 4.184 1.00 57.88 264 LEU A N 1
ATOM 2174 C CA . LEU A 1 264 ? 12.764 -38.679 3.449 1.00 57.88 264 LEU A CA 1
ATOM 2175 C C . LEU A 1 264 ? 12.219 -38.693 2.012 1.00 57.88 264 LEU A C 1
ATOM 2177 O O . LEU A 1 264 ? 12.817 -39.329 1.151 1.00 57.88 264 LEU A O 1
ATOM 2181 N N . GLN A 1 265 ? 11.117 -37.988 1.740 1.00 53.25 265 GLN A N 1
ATOM 2182 C CA . GLN A 1 265 ? 10.538 -37.880 0.394 1.00 53.25 265 GLN A CA 1
ATOM 2183 C C . GLN A 1 265 ? 11.260 -36.863 -0.503 1.00 53.25 265 GLN A C 1
ATOM 2185 O O . GLN A 1 265 ? 11.134 -36.941 -1.718 1.00 53.25 265 GLN A O 1
ATOM 2190 N N . THR A 1 266 ? 12.038 -35.938 0.066 1.00 46.03 266 THR A N 1
ATOM 2191 C CA . THR A 1 266 ? 12.811 -34.933 -0.688 1.00 46.03 266 THR A CA 1
ATOM 2192 C C . THR A 1 266 ? 14.229 -35.370 -1.072 1.00 46.03 266 THR A C 1
ATOM 2194 O O . THR A 1 266 ? 14.884 -34.649 -1.813 1.00 46.03 266 THR A O 1
ATOM 2197 N N . ASN A 1 267 ? 14.707 -36.530 -0.600 1.00 39.03 267 ASN A N 1
ATOM 2198 C CA . ASN A 1 267 ? 16.100 -36.977 -0.773 1.00 39.03 267 ASN A CA 1
ATOM 2199 C C . ASN A 1 267 ? 16.254 -38.284 -1.581 1.00 39.03 267 ASN A C 1
ATOM 2201 O O . ASN A 1 267 ? 17.223 -39.011 -1.380 1.00 39.03 267 ASN A O 1
ATOM 2205 N N . SER A 1 268 ? 15.321 -38.613 -2.475 1.00 41.00 268 SER A N 1
ATOM 2206 C CA . SER A 1 268 ? 15.439 -39.790 -3.347 1.00 41.00 268 SER A CA 1
ATOM 2207 C C . SER A 1 268 ? 15.012 -39.441 -4.768 1.00 41.00 268 SER A C 1
ATOM 2209 O O . SER A 1 268 ? 13.901 -39.767 -5.177 1.00 41.00 268 SER A O 1
ATOM 2211 N N . ASP A 1 269 ? 15.907 -38.780 -5.493 1.00 43.09 269 ASP A N 1
ATOM 2212 C CA . ASP A 1 269 ? 15.858 -38.658 -6.949 1.00 43.09 269 ASP A CA 1
ATOM 2213 C C . ASP A 1 269 ? 17.146 -39.306 -7.482 1.00 43.09 269 ASP A C 1
ATOM 2215 O O . ASP A 1 269 ? 18.196 -38.672 -7.498 1.00 43.09 269 ASP A O 1
ATOM 2219 N N . ASP A 1 270 ? 17.089 -40.623 -7.716 1.00 38.41 270 ASP A N 1
ATOM 2220 C CA . ASP A 1 270 ? 17.856 -41.325 -8.755 1.00 38.41 270 ASP A CA 1
ATOM 2221 C C . ASP A 1 270 ? 17.402 -42.802 -8.881 1.00 38.41 270 ASP A C 1
ATOM 2223 O O . ASP A 1 270 ? 17.588 -43.623 -7.983 1.00 38.41 270 ASP A O 1
ATOM 2227 N N . GLU A 1 271 ? 16.808 -43.067 -10.047 1.00 43.41 271 GLU A N 1
ATOM 2228 C CA . GLU A 1 271 ? 16.771 -44.278 -10.885 1.00 43.41 271 GLU A CA 1
ATOM 2229 C C . GLU A 1 271 ? 16.091 -45.622 -10.496 1.00 43.41 271 GLU A C 1
ATOM 2231 O O . GLU A 1 271 ? 16.301 -46.251 -9.463 1.00 43.41 271 GLU A O 1
ATOM 2236 N N . GLU A 1 272 ? 15.374 -46.087 -11.529 1.00 38.53 272 GLU A N 1
ATOM 2237 C CA . GLU A 1 272 ? 14.780 -47.381 -11.896 1.00 38.53 272 GLU A CA 1
ATOM 2238 C C . GLU A 1 272 ? 13.449 -47.947 -11.326 1.00 38.53 272 GLU A C 1
ATOM 2240 O O . GLU A 1 272 ? 13.181 -47.955 -10.121 1.00 38.53 272 GLU A O 1
ATOM 2245 N N . PRO A 1 273 ? 12.585 -48.502 -12.222 1.00 52.03 273 PRO A N 1
ATOM 2246 C CA . PRO A 1 273 ? 11.210 -48.876 -11.919 1.00 52.03 273 PRO A CA 1
ATOM 2247 C C . PRO A 1 273 ? 11.095 -50.355 -11.524 1.00 52.03 273 PRO A C 1
ATOM 2249 O O . PRO A 1 273 ? 11.286 -51.256 -12.346 1.00 52.03 273 PRO A O 1
ATOM 2252 N N . LEU A 1 274 ? 10.670 -50.630 -10.287 1.00 38.28 274 LEU A N 1
ATOM 2253 C CA . LEU A 1 274 ? 10.345 -51.989 -9.851 1.00 38.28 274 LEU A CA 1
ATOM 2254 C C . LEU A 1 274 ? 8.863 -52.141 -9.481 1.00 38.28 274 LEU A C 1
ATOM 2256 O O . LEU A 1 274 ? 8.298 -51.443 -8.645 1.00 38.28 274 LEU A O 1
ATOM 2260 N N . LYS A 1 275 ? 8.243 -53.095 -10.174 1.00 46.75 275 LYS A N 1
ATOM 2261 C CA . LYS A 1 275 ? 6.833 -53.491 -10.167 1.00 46.75 275 LYS A CA 1
ATOM 2262 C C . LYS A 1 275 ? 6.243 -53.798 -8.773 1.00 46.75 275 LYS A C 1
ATOM 2264 O O . LYS A 1 275 ? 6.620 -54.789 -8.157 1.00 46.75 275 LYS A O 1
ATOM 2269 N N . GLY A 1 276 ? 5.160 -53.078 -8.451 1.00 34.28 276 GLY A N 1
ATOM 2270 C CA . GLY A 1 276 ? 3.970 -53.513 -7.687 1.00 34.28 276 GLY A CA 1
ATOM 2271 C C . GLY A 1 276 ? 4.053 -53.499 -6.147 1.00 34.28 276 GLY A C 1
ATOM 2272 O O . GLY A 1 276 ? 5.153 -53.505 -5.607 1.00 34.28 276 GLY A O 1
ATOM 2273 N N . PRO A 1 277 ? 2.918 -53.558 -5.404 1.00 45.31 277 PRO A N 1
ATOM 2274 C CA . PRO A 1 277 ? 1.510 -53.525 -5.815 1.00 45.31 277 PRO A CA 1
ATOM 2275 C C . PRO A 1 277 ? 0.694 -52.384 -5.157 1.00 45.31 277 PRO A C 1
ATOM 2277 O O . PRO A 1 277 ? 0.905 -52.008 -4.009 1.00 45.31 277 PRO A O 1
ATOM 2280 N N . HIS A 1 278 ? -0.344 -51.936 -5.866 1.00 50.47 278 HIS A N 1
ATOM 2281 C CA . HIS A 1 278 ? -1.404 -51.054 -5.366 1.00 50.47 278 HIS A CA 1
ATOM 2282 C C . HIS A 1 278 ? -0.955 -49.623 -5.036 1.00 50.47 278 HIS A C 1
ATOM 2284 O O . HIS A 1 278 ? -0.938 -49.173 -3.890 1.00 50.47 278 HIS A O 1
ATOM 2290 N N . GLU A 1 279 ? -0.659 -48.888 -6.105 1.00 47.84 279 GLU A N 1
ATOM 2291 C CA . GLU A 1 279 ? -0.771 -47.435 -6.157 1.00 47.84 279 GLU A CA 1
ATOM 2292 C C . GLU A 1 279 ? -2.188 -47.057 -5.696 1.00 47.84 279 GLU A C 1
ATOM 2294 O O . GLU A 1 279 ? -3.168 -47.132 -6.439 1.00 47.84 279 GLU A O 1
ATOM 2299 N N . MET A 1 280 ? -2.324 -46.778 -4.399 1.00 51.72 280 MET A N 1
ATOM 2300 C CA . MET A 1 280 ? -3.543 -46.238 -3.818 1.00 51.72 280 MET A CA 1
ATOM 2301 C C . MET A 1 280 ? -3.807 -44.941 -4.569 1.00 51.72 280 MET A C 1
ATOM 2303 O O . MET A 1 280 ? -3.063 -43.982 -4.367 1.00 51.72 280 MET A O 1
ATOM 2307 N N . SER A 1 281 ? -4.817 -44.940 -5.450 1.00 56.06 281 SER A N 1
ATOM 2308 C CA . SER A 1 281 ? -5.203 -43.760 -6.230 1.00 56.06 281 SER A CA 1
ATOM 2309 C C . SER A 1 281 ? -5.131 -42.523 -5.336 1.00 56.06 281 SER A C 1
ATOM 2311 O O . SER A 1 281 ? -5.545 -42.572 -4.173 1.00 56.06 281 SER A O 1
ATOM 2313 N N . CYS A 1 282 ? -4.606 -41.418 -5.861 1.00 60.62 282 CYS A N 1
ATOM 2314 C CA . CYS A 1 282 ? -4.527 -40.136 -5.161 1.00 60.62 282 CYS A CA 1
ATOM 2315 C C . CYS A 1 282 ? -5.881 -39.747 -4.515 1.00 60.62 282 CYS A C 1
ATOM 2317 O O . CYS A 1 282 ? -5.923 -39.112 -3.458 1.00 60.62 282 CYS A O 1
ATOM 2319 N N . ASP A 1 283 ? -6.989 -40.247 -5.070 1.00 66.56 283 ASP A N 1
ATOM 2320 C CA . ASP A 1 283 ? -8.338 -40.151 -4.508 1.00 66.56 283 ASP A CA 1
ATOM 2321 C C . ASP A 1 283 ? -8.483 -40.835 -3.141 1.00 66.56 283 ASP A C 1
ATOM 2323 O O . ASP A 1 283 ? -9.049 -40.263 -2.212 1.00 66.56 283 ASP A O 1
ATOM 2327 N N . HIS A 1 284 ? -7.906 -42.021 -2.968 1.00 76.12 284 HIS A N 1
ATOM 2328 C CA . HIS A 1 284 ? -7.930 -42.790 -1.726 1.00 76.12 284 HIS A CA 1
ATOM 2329 C C . HIS A 1 284 ? -7.068 -42.142 -0.628 1.00 76.12 284 HIS A C 1
ATOM 2331 O O . HIS A 1 284 ? -7.415 -42.187 0.556 1.00 76.12 284 HIS A O 1
ATOM 2337 N N . ALA A 1 285 ? -5.953 -41.505 -1.004 1.00 73.88 285 ALA A N 1
ATOM 2338 C CA . ALA A 1 285 ? -5.134 -40.709 -0.087 1.00 73.88 285 ALA A CA 1
ATOM 2339 C C . ALA A 1 285 ? -5.856 -39.414 0.333 1.00 73.88 285 ALA A C 1
ATOM 2341 O O . ALA A 1 285 ? -5.911 -39.098 1.528 1.00 73.88 285 ALA A O 1
ATOM 2342 N N . ARG A 1 286 ? -6.497 -38.713 -0.618 1.00 79.25 286 ARG A N 1
ATOM 2343 C CA . ARG A 1 286 ? -7.377 -37.560 -0.339 1.00 79.25 286 ARG A CA 1
ATOM 2344 C C . ARG A 1 286 ? -8.534 -37.934 0.573 1.00 79.25 286 ARG A C 1
ATOM 2346 O O . ARG A 1 286 ? -8.848 -37.183 1.497 1.00 79.25 286 ARG A O 1
ATOM 2353 N N . GLU A 1 287 ? -9.162 -39.079 0.347 1.00 88.38 287 GLU A N 1
ATOM 2354 C CA . GLU A 1 287 ? -10.297 -39.536 1.140 1.00 88.38 287 GLU A CA 1
ATOM 2355 C C . GLU A 1 287 ? -9.881 -39.894 2.571 1.00 88.38 287 GLU A C 1
ATOM 2357 O O . GLU A 1 287 ? -10.530 -39.462 3.526 1.00 88.38 287 GLU A O 1
ATOM 2362 N N . LYS A 1 288 ? -8.740 -40.573 2.754 1.00 86.38 288 LYS A N 1
ATOM 2363 C CA . LYS A 1 288 ? -8.164 -40.825 4.086 1.00 86.38 288 LYS A CA 1
ATOM 2364 C C . LYS A 1 288 ? -7.836 -39.530 4.831 1.00 86.38 288 LYS A C 1
ATOM 2366 O O . LYS A 1 288 ? -8.183 -39.410 6.008 1.00 86.38 288 LYS A O 1
ATOM 2371 N N . LEU A 1 289 ? -7.231 -38.548 4.159 1.00 80.31 289 LEU A N 1
ATOM 2372 C CA . LEU A 1 289 ? -6.944 -37.237 4.751 1.00 80.31 289 LEU A CA 1
ATOM 2373 C C . LEU A 1 289 ? -8.235 -36.505 5.144 1.00 80.31 289 LEU A C 1
ATOM 2375 O O . LEU A 1 289 ? -8.368 -36.027 6.270 1.00 80.31 289 LEU A O 1
ATOM 2379 N N . THR A 1 290 ? -9.222 -36.487 4.250 1.00 88.75 290 THR A N 1
ATOM 2380 C CA . THR A 1 290 ? -10.524 -35.845 4.482 1.00 88.75 290 THR A CA 1
ATOM 2381 C C . THR A 1 290 ? -11.263 -36.493 5.653 1.00 88.75 290 THR A C 1
ATOM 2383 O O . THR A 1 290 ? -11.811 -35.800 6.513 1.00 88.75 290 THR A O 1
ATOM 2386 N N . ASN A 1 291 ? -11.246 -37.823 5.740 1.00 89.19 291 ASN A N 1
ATOM 2387 C CA . ASN A 1 291 ? -11.872 -38.560 6.834 1.00 89.19 291 ASN A CA 1
ATOM 2388 C C . ASN A 1 291 ? -11.144 -38.342 8.168 1.00 89.19 291 ASN A C 1
ATOM 2390 O O . ASN A 1 291 ? -11.807 -38.185 9.196 1.00 89.19 291 ASN A O 1
ATOM 2394 N N . SER A 1 292 ? -9.811 -38.237 8.150 1.00 90.81 292 SER A N 1
ATOM 2395 C CA . SER A 1 292 ? -9.008 -37.873 9.323 1.00 90.81 292 SER A CA 1
ATOM 2396 C C . SER A 1 292 ? -9.369 -36.475 9.841 1.00 90.81 292 SER A C 1
ATOM 2398 O O . SER A 1 292 ? -9.698 -36.321 11.019 1.00 90.81 292 SER A O 1
ATOM 2400 N N . ILE A 1 293 ? -9.440 -35.472 8.957 1.00 88.25 293 ILE A N 1
ATOM 2401 C CA . ILE A 1 293 ? -9.838 -34.098 9.311 1.00 88.25 293 ILE A CA 1
ATOM 2402 C C . ILE A 1 293 ? -11.263 -34.074 9.876 1.00 88.25 293 ILE A C 1
ATOM 2404 O O . ILE A 1 293 ? -11.499 -33.497 10.937 1.00 88.25 293 ILE A O 1
ATOM 2408 N N . ARG A 1 294 ? -12.215 -34.770 9.239 1.00 92.69 294 ARG A N 1
ATOM 2409 C CA . ARG A 1 294 ? -13.596 -34.888 9.746 1.00 92.69 294 ARG A CA 1
ATOM 2410 C C . ARG A 1 294 ? -13.661 -35.544 11.124 1.00 92.69 294 ARG A C 1
ATOM 2412 O O . ARG A 1 294 ? -14.525 -35.198 11.929 1.00 92.69 294 ARG A O 1
ATOM 2419 N N . GLN A 1 295 ? -12.800 -36.519 11.408 1.00 92.38 295 GLN A N 1
ATOM 2420 C CA . GLN A 1 295 ? -12.763 -37.171 12.715 1.00 92.38 295 GLN A CA 1
ATOM 2421 C C . GLN A 1 295 ? -12.171 -36.251 13.789 1.00 92.38 295 GLN A C 1
ATOM 2423 O O . GLN A 1 295 ? -12.724 -36.184 14.886 1.00 92.38 295 GLN A O 1
ATOM 2428 N N . GLN A 1 296 ? -11.102 -35.513 13.474 1.00 90.00 296 GLN A N 1
ATOM 2429 C CA . GLN A 1 296 ? -10.528 -34.511 14.379 1.00 90.00 296 GLN A CA 1
ATOM 2430 C C . GLN A 1 296 ? -11.524 -33.382 14.663 1.00 90.00 296 GLN A C 1
ATOM 2432 O O . GLN A 1 296 ? -11.719 -33.015 15.819 1.00 90.00 296 GLN A O 1
ATOM 2437 N N . TRP A 1 297 ? -12.246 -32.917 13.641 1.00 91.06 297 TRP A N 1
ATOM 2438 C CA . TRP A 1 297 ? -13.286 -31.901 13.794 1.00 91.06 297 TRP A CA 1
ATOM 2439 C C . TRP A 1 297 ? -14.420 -32.353 14.718 1.00 91.06 297 TRP A C 1
ATOM 2441 O O . TRP A 1 297 ? -14.841 -31.601 15.590 1.00 91.06 297 TRP A O 1
ATOM 2451 N N . ARG A 1 298 ? -14.881 -33.606 14.593 1.00 95.19 298 ARG A N 1
ATOM 2452 C CA . ARG A 1 298 ? -15.898 -34.164 15.502 1.00 95.19 298 ARG A CA 1
ATOM 2453 C C . ARG A 1 298 ? -15.415 -34.227 16.950 1.00 95.19 298 ARG A C 1
ATOM 2455 O O . ARG A 1 298 ? -16.183 -33.902 17.848 1.00 95.19 298 ARG A O 1
ATOM 2462 N N . LYS A 1 299 ? -14.154 -34.611 17.179 1.00 90.88 299 LYS A N 1
ATOM 2463 C CA . LYS A 1 299 ? -13.561 -34.637 18.526 1.00 90.88 299 LYS A CA 1
ATOM 2464 C C . LYS A 1 299 ? -13.458 -33.236 19.125 1.00 90.88 299 LYS A C 1
ATOM 2466 O O . LYS A 1 299 ? -13.832 -33.052 20.277 1.00 90.88 299 LYS A O 1
ATOM 2471 N N . LEU A 1 300 ? -13.002 -32.260 18.338 1.00 89.50 300 LEU A N 1
ATOM 2472 C CA . LEU A 1 300 ? -12.907 -30.866 18.765 1.00 89.50 300 LEU A CA 1
ATOM 2473 C C . LEU A 1 300 ? -14.287 -30.281 19.070 1.00 89.50 300 LEU A C 1
ATOM 2475 O O . LEU A 1 300 ? -14.475 -29.711 20.135 1.00 89.50 300 LEU A O 1
ATOM 2479 N N . LYS A 1 301 ? -15.261 -30.484 18.177 1.00 93.44 301 LYS A N 1
ATOM 2480 C CA . LYS A 1 301 ? -16.642 -30.032 18.373 1.00 93.44 301 LYS A CA 1
ATOM 2481 C C . LYS A 1 301 ? -17.228 -30.581 19.673 1.00 93.44 301 LYS A C 1
ATOM 2483 O O . LYS A 1 301 ? -17.749 -29.811 20.466 1.00 93.44 301 LYS A O 1
ATOM 2488 N N . HIS A 1 302 ? -17.059 -31.877 19.931 1.00 91.88 302 HIS A N 1
ATOM 2489 C CA . HIS A 1 302 ? -17.538 -32.488 21.169 1.00 91.88 302 HIS A CA 1
ATOM 2490 C C . HIS A 1 302 ? -16.820 -31.941 22.413 1.00 91.88 302 HIS A C 1
ATOM 2492 O O . HIS A 1 302 ? -17.430 -31.759 23.461 1.00 91.88 302 HIS A O 1
ATOM 2498 N N . HIS A 1 303 ? -15.521 -31.648 22.305 1.00 92.94 303 HIS A N 1
ATOM 2499 C CA . HIS A 1 303 ? -14.764 -31.039 23.395 1.00 92.94 303 HIS A CA 1
ATOM 2500 C C . HIS A 1 303 ? -15.224 -29.603 23.686 1.00 92.94 303 HIS A C 1
ATOM 2502 O O . HIS A 1 303 ? -15.372 -29.248 24.849 1.00 92.94 303 HIS A O 1
ATOM 2508 N N . VAL A 1 304 ? -15.508 -28.814 22.646 1.00 87.88 304 VAL A N 1
ATOM 2509 C CA . VAL A 1 304 ? -16.054 -27.454 22.763 1.00 87.88 304 VAL A CA 1
ATOM 2510 C C . VAL A 1 304 ? -17.463 -27.474 23.351 1.00 87.88 304 VAL A C 1
ATOM 2512 O O . VAL A 1 304 ? -17.721 -26.731 24.285 1.00 87.88 304 VAL A O 1
ATOM 2515 N N . GLU A 1 305 ? -18.346 -28.362 22.890 1.00 88.19 305 GLU A N 1
ATOM 2516 C CA . GLU A 1 305 ? -19.696 -28.528 23.461 1.00 88.19 305 GLU A CA 1
ATOM 2517 C C . GLU A 1 305 ? -19.640 -28.918 24.948 1.00 88.19 305 GLU A C 1
ATOM 2519 O O . GLU A 1 305 ? -20.444 -28.455 25.758 1.00 88.19 305 GLU A O 1
ATOM 2524 N N . ARG A 1 306 ? -18.654 -29.734 25.336 1.00 90.44 306 ARG A N 1
ATOM 2525 C CA . ARG A 1 306 ? -18.424 -30.108 26.735 1.00 90.44 306 ARG A CA 1
ATOM 2526 C C . ARG A 1 306 ? -17.871 -28.948 27.569 1.00 90.44 306 ARG A C 1
ATOM 2528 O O . ARG A 1 306 ? -18.289 -28.799 28.711 1.00 90.44 306 ARG A O 1
ATOM 2535 N N . LEU A 1 307 ? -16.965 -28.140 27.013 1.00 79.44 307 LEU A N 1
ATOM 2536 C CA . LEU A 1 307 ? -16.454 -26.926 27.661 1.00 79.44 307 LEU A CA 1
ATOM 2537 C C . LEU A 1 307 ? -17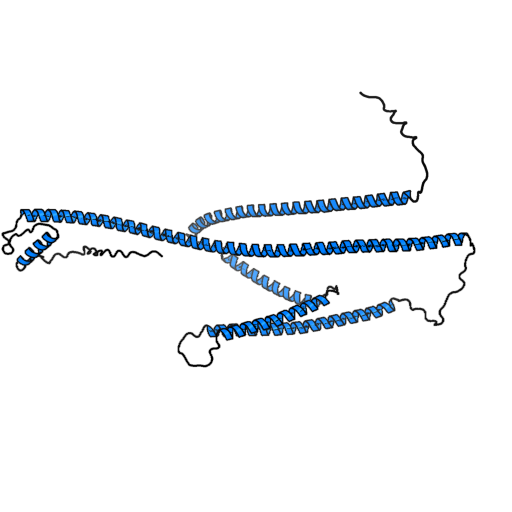.548 -25.870 27.824 1.00 79.44 307 LEU A C 1
ATOM 2539 O O . LEU A 1 307 ? -17.624 -25.252 28.874 1.00 79.44 307 LEU A O 1
ATOM 2543 N N . ASP A 1 308 ? -18.418 -25.708 26.831 1.00 78.06 308 ASP A N 1
ATOM 2544 C CA . ASP A 1 308 ? -19.564 -24.796 26.882 1.00 78.06 308 ASP A CA 1
ATOM 2545 C C . ASP A 1 308 ? -20.568 -25.233 27.963 1.00 78.06 308 ASP A C 1
ATOM 2547 O O . ASP A 1 308 ? -20.998 -24.440 28.799 1.00 78.06 308 ASP A O 1
ATOM 2551 N N . SER A 1 309 ? -20.820 -26.543 28.052 1.00 77.00 309 SER A N 1
ATOM 2552 C CA . SER A 1 309 ? -21.635 -27.136 29.122 1.00 77.00 309 SER A CA 1
ATOM 2553 C C . SER A 1 309 ? -20.987 -27.012 30.513 1.00 77.00 309 SER A C 1
ATOM 2555 O O . SER A 1 309 ? -21.690 -26.910 31.514 1.00 77.00 309 SER A O 1
ATOM 2557 N N . GLN A 1 310 ? -19.651 -27.021 30.607 1.00 69.19 310 GLN A N 1
ATOM 2558 C CA . GLN A 1 310 ? -18.921 -26.786 31.862 1.00 69.19 310 GLN A CA 1
ATOM 2559 C C . GLN A 1 310 ? -18.889 -25.302 32.242 1.00 69.19 310 GLN A C 1
ATOM 2561 O O . GLN A 1 310 ? -19.061 -24.972 33.412 1.00 69.19 310 GLN A O 1
ATOM 2566 N N . ALA A 1 311 ? -18.727 -24.403 31.273 1.00 59.47 311 ALA A N 1
ATOM 2567 C CA . ALA A 1 311 ? -18.756 -22.961 31.484 1.00 59.47 311 ALA A CA 1
ATOM 2568 C C . ALA A 1 311 ? -20.147 -22.486 31.926 1.00 59.47 311 ALA A C 1
ATOM 2570 O O . ALA A 1 311 ? -20.250 -21.594 32.767 1.00 59.47 311 ALA A O 1
ATOM 2571 N N . SER A 1 312 ? -21.216 -23.136 31.451 1.00 55.50 312 SER A N 1
ATOM 2572 C CA . SER A 1 312 ? -22.573 -22.856 31.927 1.00 55.50 312 SER A CA 1
ATOM 2573 C C . SER A 1 312 ? -22.820 -23.305 33.376 1.00 55.50 312 SER A C 1
ATOM 2575 O O . SER A 1 312 ? -23.778 -22.837 33.981 1.00 55.50 312 SER A O 1
ATOM 2577 N N . MET A 1 313 ? -21.989 -24.191 33.947 1.00 49.03 313 MET A N 1
ATOM 2578 C CA . MET A 1 313 ? -22.073 -24.606 35.359 1.00 49.03 313 MET A CA 1
ATOM 2579 C C . MET A 1 313 ? -21.227 -23.745 36.312 1.00 49.03 313 MET A C 1
ATOM 2581 O O . MET A 1 313 ? -21.420 -23.833 37.519 1.00 49.03 313 MET A O 1
ATOM 2585 N N . VAL A 1 314 ? -20.318 -22.908 35.798 1.00 49.12 314 VAL A N 1
ATOM 2586 C CA . VAL A 1 314 ? -19.390 -22.074 36.597 1.00 49.12 314 VAL A CA 1
ATOM 2587 C C . VAL A 1 314 ? -19.868 -20.615 36.717 1.00 49.12 314 VAL A C 1
ATOM 2589 O O . VAL A 1 314 ? -19.237 -19.798 37.374 1.00 49.12 314 VAL A O 1
ATOM 2592 N N . GLN A 1 315 ? -21.023 -20.266 36.141 1.00 41.22 315 GLN A N 1
ATOM 2593 C CA . GLN A 1 315 ? -21.583 -18.907 36.228 1.00 41.22 315 GLN A CA 1
ATOM 2594 C C . GLN A 1 315 ? -22.366 -18.602 37.519 1.00 41.22 315 GLN A C 1
ATOM 2596 O O . GLN A 1 315 ? -22.933 -17.519 37.624 1.00 41.22 315 GLN A O 1
ATOM 2601 N N . ASP A 1 316 ? -22.368 -19.496 38.510 1.00 38.72 316 ASP A N 1
ATOM 2602 C CA . ASP A 1 316 ? -22.966 -19.241 39.828 1.00 38.72 316 ASP A CA 1
ATOM 2603 C C . ASP A 1 316 ? -21.928 -19.548 40.922 1.00 38.72 316 ASP A C 1
ATOM 2605 O O . ASP A 1 316 ? -21.914 -20.617 41.529 1.00 38.72 316 ASP A O 1
ATOM 2609 N N . GLY A 1 317 ? -20.977 -18.633 41.121 1.00 36.38 317 GLY A N 1
ATOM 2610 C CA . GLY A 1 317 ? -19.912 -18.811 42.109 1.00 36.38 317 GLY A CA 1
ATOM 2611 C C . GLY A 1 317 ? -18.807 -17.769 42.004 1.00 36.38 317 GLY A C 1
ATOM 2612 O O . GLY A 1 317 ? -17.725 -18.050 41.505 1.00 36.38 317 GLY A O 1
ATOM 2613 N N . ASP A 1 318 ? -19.106 -16.562 42.469 1.00 44.81 318 ASP A N 1
ATOM 2614 C CA . ASP A 1 318 ? -18.151 -15.487 42.739 1.00 44.81 318 ASP A CA 1
ATOM 2615 C C . ASP A 1 318 ? -17.141 -15.933 43.817 1.00 44.81 318 ASP A C 1
ATOM 2617 O O . ASP A 1 318 ? -17.563 -16.193 44.943 1.00 44.81 318 ASP A O 1
ATOM 2621 N N . SER A 1 319 ? -15.843 -16.059 43.496 1.00 37.75 319 SER A N 1
ATOM 2622 C CA . SER A 1 319 ? -14.754 -15.915 44.483 1.00 37.75 319 SER A CA 1
ATOM 2623 C C . SER A 1 319 ? -13.356 -15.891 43.839 1.00 37.75 319 SER A C 1
ATOM 2625 O O . SER A 1 319 ? -12.916 -16.866 43.234 1.00 37.75 319 SER A O 1
ATOM 2627 N N . GLU A 1 320 ? -12.632 -14.784 44.025 1.00 44.72 320 GLU A N 1
ATOM 2628 C CA . GLU A 1 320 ? -11.182 -14.654 43.809 1.00 44.72 320 GLU A CA 1
ATOM 2629 C C . GLU A 1 320 ? -10.394 -15.680 44.649 1.00 44.72 320 GLU A C 1
ATOM 2631 O O . GLU A 1 320 ? -10.617 -15.805 45.855 1.00 44.72 320 GLU A O 1
ATOM 2636 N N . GLU A 1 321 ? -9.447 -16.392 44.029 1.00 43.78 321 GLU A N 1
ATOM 2637 C CA . GLU A 1 321 ? -8.651 -17.454 44.658 1.00 43.78 321 GLU A CA 1
ATOM 2638 C C . GLU A 1 321 ? -7.189 -17.003 44.869 1.00 43.78 321 GLU A C 1
ATOM 2640 O O . GLU A 1 321 ? -6.494 -16.550 43.958 1.00 43.78 321 GLU A O 1
ATOM 2645 N N . MET A 1 322 ? -6.741 -17.095 46.120 1.00 46.47 322 MET A N 1
ATOM 2646 C CA . MET A 1 322 ? -5.515 -16.526 46.685 1.00 46.47 322 MET A CA 1
ATOM 2647 C C . MET A 1 322 ? -4.361 -17.548 46.619 1.00 46.47 322 MET A C 1
ATOM 2649 O O . MET A 1 322 ? -4.415 -18.590 47.265 1.00 46.47 322 MET A O 1
ATOM 2653 N N . ILE A 1 323 ? -3.306 -17.264 45.843 1.00 50.81 323 ILE A N 1
ATOM 2654 C CA . ILE A 1 323 ? -2.161 -18.173 45.614 1.00 50.81 323 ILE A CA 1
ATOM 2655 C C . ILE A 1 323 ? -1.148 -18.125 46.778 1.00 50.81 323 ILE A C 1
ATOM 2657 O O . ILE A 1 323 ? -0.777 -17.060 47.271 1.00 50.81 323 ILE A O 1
ATOM 2661 N N . SER A 1 324 ? -0.668 -19.302 47.196 1.00 60.12 324 SER A N 1
ATOM 2662 C CA . SER A 1 324 ? 0.236 -19.534 48.333 1.00 60.12 324 SER A CA 1
ATOM 2663 C C . SER A 1 324 ? 1.587 -18.803 48.247 1.00 60.12 324 SER A C 1
ATOM 2665 O O . SER A 1 324 ? 2.360 -18.978 47.307 1.00 60.12 324 SER A O 1
ATOM 2667 N N . LYS A 1 325 ? 1.915 -18.060 49.315 1.00 69.44 325 LYS A N 1
ATOM 2668 C CA . LYS A 1 325 ? 3.112 -17.214 49.523 1.00 69.44 325 LYS A CA 1
ATOM 2669 C C . LYS A 1 325 ? 4.467 -17.857 49.168 1.00 69.44 325 LYS A C 1
ATOM 2671 O O . LYS A 1 325 ? 5.366 -17.148 48.734 1.00 69.44 325 LYS A O 1
ATOM 2676 N N . GLN A 1 326 ? 4.603 -19.175 49.306 1.00 64.38 326 GLN A N 1
ATOM 2677 C CA . GLN A 1 326 ? 5.843 -19.908 49.018 1.00 64.38 326 GLN A CA 1
ATOM 2678 C C . GLN A 1 326 ? 6.244 -19.843 47.533 1.00 64.38 326 GLN A C 1
ATOM 2680 O O . GLN A 1 326 ? 7.417 -19.687 47.219 1.00 64.38 326 GLN A O 1
ATOM 2685 N N . LEU A 1 327 ? 5.267 -19.898 46.619 1.00 71.25 327 LEU A N 1
ATOM 2686 C CA . LEU A 1 327 ? 5.528 -19.837 45.175 1.00 71.25 327 LEU A CA 1
ATOM 2687 C C . LEU A 1 327 ? 6.038 -18.460 44.741 1.00 71.25 327 LEU A C 1
ATOM 2689 O O . LEU A 1 327 ? 6.834 -18.365 43.813 1.00 71.25 327 LEU A O 1
ATOM 2693 N N . TYR A 1 328 ? 5.608 -17.399 45.428 1.00 78.75 328 TYR A N 1
ATOM 2694 C CA . TYR A 1 328 ? 6.132 -16.055 45.195 1.00 78.75 328 TYR A CA 1
ATOM 2695 C C . TYR A 1 328 ? 7.596 -15.941 45.612 1.00 78.75 328 TYR A C 1
ATOM 2697 O O . TYR A 1 328 ? 8.361 -15.250 44.948 1.00 78.75 328 TYR A O 1
ATOM 2705 N N . GLU A 1 329 ? 7.996 -16.610 46.692 1.00 83.38 329 GLU A N 1
ATOM 2706 C CA . GLU A 1 329 ? 9.369 -16.539 47.188 1.00 83.38 329 GLU A CA 1
ATOM 2707 C C . GLU A 1 329 ? 10.344 -17.217 46.209 1.00 83.38 329 GLU A C 1
ATOM 2709 O O . GLU A 1 329 ? 11.285 -16.567 45.747 1.00 83.38 329 GLU A O 1
ATOM 2714 N N . ASP A 1 330 ? 10.033 -18.432 45.749 1.00 84.25 330 ASP A N 1
ATOM 2715 C CA . ASP A 1 330 ? 10.822 -19.153 44.735 1.00 84.25 330 ASP A CA 1
ATOM 2716 C C . ASP A 1 330 ? 10.899 -18.388 43.394 1.00 84.25 330 ASP A C 1
ATOM 2718 O O . ASP A 1 330 ? 11.957 -18.291 42.763 1.00 84.25 330 ASP A O 1
ATOM 2722 N N . GLU A 1 331 ? 9.784 -17.788 42.966 1.00 84.31 331 GLU A N 1
ATOM 2723 C CA . GLU A 1 331 ? 9.716 -16.945 41.767 1.00 84.31 331 GLU A CA 1
ATOM 2724 C C . GLU A 1 331 ? 10.609 -15.702 41.903 1.00 84.31 331 GLU A C 1
ATOM 2726 O O . GLU A 1 331 ? 11.328 -15.333 40.969 1.00 84.31 331 GLU A O 1
ATOM 2731 N N . THR A 1 332 ? 10.616 -15.067 43.080 1.00 83.75 332 THR A N 1
ATOM 2732 C CA . THR A 1 332 ? 11.466 -13.895 43.325 1.00 83.75 332 THR A CA 1
ATOM 2733 C C . THR A 1 332 ? 12.953 -14.240 43.354 1.00 83.75 332 THR A C 1
ATOM 2735 O O . THR A 1 332 ? 13.760 -13.428 42.896 1.00 83.75 332 THR A O 1
ATOM 2738 N N . GLU A 1 333 ? 13.344 -15.423 43.839 1.00 89.81 333 GLU A N 1
ATOM 2739 C CA . GLU A 1 333 ? 14.739 -15.873 43.764 1.00 89.81 333 GLU A CA 1
ATOM 2740 C C . GLU A 1 333 ? 15.180 -16.131 42.322 1.00 89.81 333 GLU A C 1
ATOM 2742 O O . GLU A 1 333 ? 16.259 -15.680 41.922 1.00 89.81 333 GLU A O 1
ATOM 2747 N N . ARG A 1 334 ? 14.323 -16.755 41.502 1.00 93.75 334 ARG A N 1
ATOM 2748 C CA . ARG A 1 334 ? 14.611 -16.962 40.075 1.00 93.75 334 ARG A CA 1
ATOM 2749 C C . ARG A 1 334 ? 14.815 -15.639 39.339 1.00 93.75 334 ARG A C 1
ATOM 2751 O O . ARG A 1 334 ? 15.803 -15.475 38.622 1.00 93.75 334 ARG A O 1
ATOM 2758 N N . LEU A 1 335 ? 13.927 -14.671 39.564 1.00 88.38 335 LEU A N 1
ATOM 2759 C CA . LEU A 1 335 ? 14.015 -13.352 38.933 1.00 88.38 335 LEU A CA 1
ATOM 2760 C C . LEU A 1 335 ? 15.286 -12.592 39.345 1.00 88.38 335 LEU A C 1
ATOM 2762 O O . LEU A 1 335 ? 15.877 -11.891 38.524 1.00 88.38 335 LEU A O 1
ATOM 2766 N N . LYS A 1 336 ? 15.762 -12.750 40.588 1.00 92.44 336 LYS A N 1
ATOM 2767 C CA . LYS A 1 336 ? 17.029 -12.138 41.029 1.00 92.44 336 LYS A CA 1
ATOM 2768 C C . LYS A 1 336 ? 18.235 -12.678 40.254 1.00 92.44 336 LYS A C 1
ATOM 2770 O O . LYS A 1 336 ? 19.121 -11.893 39.914 1.00 92.44 336 LYS A O 1
ATOM 2775 N N . LEU A 1 337 ? 18.263 -13.978 39.954 1.00 91.38 337 LEU A N 1
ATOM 2776 C CA . LEU A 1 337 ? 19.333 -14.598 39.163 1.00 91.38 337 LEU A CA 1
ATOM 2777 C C . LEU A 1 337 ? 19.325 -14.112 37.706 1.00 91.38 337 LEU A C 1
ATOM 2779 O O . LEU A 1 337 ? 20.379 -13.761 37.177 1.00 91.38 337 LEU A O 1
ATOM 2783 N N . GLU A 1 338 ? 18.149 -14.017 37.081 1.00 87.25 338 GLU A N 1
ATOM 2784 C CA . GLU A 1 338 ? 18.007 -13.481 35.717 1.00 87.25 338 GLU A CA 1
ATOM 2785 C C . GLU A 1 338 ? 18.456 -12.013 35.632 1.00 87.25 338 GLU A C 1
ATOM 2787 O O . GLU A 1 338 ? 19.183 -11.627 34.715 1.00 87.25 338 GLU A O 1
ATOM 2792 N N . ILE A 1 339 ? 18.110 -11.197 36.635 1.00 91.50 339 ILE A N 1
ATOM 2793 C CA . ILE A 1 339 ? 18.562 -9.800 36.717 1.00 91.50 339 ILE A CA 1
ATOM 2794 C C . ILE A 1 339 ? 20.090 -9.718 36.807 1.00 91.50 339 ILE A C 1
ATOM 2796 O O . ILE A 1 339 ? 20.689 -8.819 36.211 1.00 91.50 339 ILE A O 1
ATOM 2800 N N . GLN A 1 340 ? 20.733 -10.629 37.540 1.00 94.06 340 GLN A N 1
ATOM 2801 C CA . GLN A 1 340 ? 22.188 -10.637 37.671 1.00 94.06 340 GLN A CA 1
ATOM 2802 C C . GLN A 1 340 ? 22.877 -10.956 36.335 1.00 94.06 340 GLN A C 1
ATOM 2804 O O . GLN A 1 340 ? 23.809 -10.250 35.953 1.00 94.06 340 GLN A O 1
ATOM 2809 N N . GLN A 1 341 ? 22.366 -11.929 35.578 1.00 91.44 341 GLN A N 1
ATOM 2810 C CA . GLN A 1 341 ? 22.895 -12.273 34.251 1.00 91.44 341 GLN A CA 1
ATOM 2811 C C . GLN A 1 341 ? 22.750 -11.120 33.247 1.00 91.44 341 GLN A C 1
ATOM 2813 O O . GLN A 1 341 ? 23.682 -10.810 32.503 1.00 91.44 341 GLN A O 1
ATOM 2818 N N . CYS A 1 342 ? 21.613 -10.420 33.267 1.00 87.94 342 CYS A N 1
ATOM 2819 C CA . CYS A 1 342 ? 21.408 -9.239 32.427 1.00 87.94 342 CYS A CA 1
ATOM 2820 C C . CYS A 1 342 ? 22.429 -8.126 32.719 1.00 87.94 342 CYS A C 1
ATOM 2822 O O . CYS A 1 342 ? 22.864 -7.436 31.797 1.00 87.94 342 CYS A O 1
ATOM 2824 N N . LYS A 1 343 ? 22.850 -7.950 33.979 1.00 91.44 343 LYS A N 1
ATOM 2825 C CA . LYS A 1 343 ? 23.839 -6.921 34.348 1.00 91.44 343 LYS A CA 1
ATOM 2826 C C . LYS A 1 343 ? 25.222 -7.194 33.760 1.00 91.44 343 LYS A C 1
ATOM 2828 O O . LYS A 1 343 ? 25.873 -6.263 33.290 1.00 91.44 343 LYS A O 1
ATOM 2833 N N . GLU A 1 344 ? 25.655 -8.449 33.754 1.00 92.88 344 GLU A N 1
ATOM 2834 C CA . GLU A 1 344 ? 26.954 -8.857 33.200 1.00 92.88 344 GLU A CA 1
ATOM 2835 C C . GLU A 1 344 ? 26.993 -8.680 31.673 1.00 92.88 344 GLU A C 1
ATOM 2837 O O . GLU A 1 344 ? 27.973 -8.184 31.109 1.00 92.88 344 GLU A O 1
ATOM 2842 N N . PHE A 1 345 ? 25.883 -8.982 30.996 1.00 91.25 345 PHE A N 1
ATOM 2843 C CA . PHE A 1 345 ? 25.748 -8.770 29.555 1.00 91.25 345 PHE A CA 1
ATOM 2844 C C . PHE A 1 345 ? 25.831 -7.284 29.168 1.00 91.25 345 PHE A C 1
ATOM 2846 O O . PHE A 1 345 ? 26.484 -6.919 28.192 1.00 91.25 345 PHE A O 1
ATOM 2853 N N . ILE A 1 346 ? 25.240 -6.400 29.974 1.00 89.00 346 ILE A N 1
ATOM 2854 C CA . ILE A 1 346 ? 25.306 -4.951 29.738 1.00 89.00 346 ILE A CA 1
ATOM 2855 C C . ILE A 1 346 ? 26.744 -4.425 29.881 1.00 89.00 346 ILE A C 1
ATOM 2857 O O . ILE A 1 346 ? 27.173 -3.597 29.076 1.00 89.00 346 ILE A O 1
ATOM 2861 N N . GLN A 1 347 ? 27.515 -4.919 30.857 1.00 92.50 347 GLN A N 1
ATOM 2862 C CA . GLN A 1 347 ? 28.911 -4.495 31.041 1.00 92.50 347 GLN A CA 1
ATOM 2863 C C . GLN A 1 347 ? 29.797 -4.844 29.839 1.00 92.50 347 GLN A C 1
ATOM 2865 O O . GLN A 1 347 ? 30.621 -4.031 29.420 1.00 92.50 347 GLN A O 1
ATOM 2870 N N . THR A 1 348 ? 29.613 -6.027 29.253 1.00 87.62 348 THR A N 1
ATOM 2871 C CA . THR A 1 348 ? 30.405 -6.462 28.089 1.00 87.62 348 THR A CA 1
ATOM 2872 C C . THR A 1 348 ? 30.085 -5.659 26.824 1.00 87.62 348 THR A C 1
ATOM 2874 O O . THR A 1 348 ? 31.004 -5.275 26.098 1.00 87.62 348 THR A O 1
ATOM 2877 N N . GLN A 1 349 ? 28.815 -5.308 26.584 1.00 83.06 349 GLN A N 1
ATOM 2878 C CA . GLN A 1 349 ? 28.434 -4.449 25.453 1.00 83.06 349 GLN A CA 1
ATOM 2879 C C . GLN A 1 349 ? 29.033 -3.038 25.549 1.00 83.06 349 GLN A C 1
ATOM 2881 O O . GLN A 1 349 ? 29.404 -2.455 24.529 1.00 83.06 349 GLN A O 1
ATOM 2886 N N . GLN A 1 350 ? 29.174 -2.503 26.766 1.00 85.88 350 GLN A N 1
ATOM 2887 C CA . GLN A 1 350 ? 29.769 -1.182 26.980 1.00 85.88 350 GLN A CA 1
ATOM 2888 C C . GLN A 1 350 ? 31.255 -1.133 26.611 1.00 85.88 350 GLN A C 1
ATOM 2890 O O . GLN A 1 350 ? 31.696 -0.149 26.020 1.00 85.88 350 GLN A O 1
ATOM 2895 N N . GLN A 1 351 ? 32.019 -2.192 26.890 1.00 87.81 351 GLN A N 1
ATOM 2896 C CA . GLN A 1 351 ? 33.443 -2.234 26.536 1.00 87.81 351 GLN A CA 1
ATOM 2897 C C . GLN A 1 351 ? 33.680 -2.238 25.021 1.00 87.81 351 GLN A C 1
ATOM 2899 O O . GLN A 1 351 ? 34.587 -1.562 24.537 1.00 87.81 351 GLN A O 1
ATOM 2904 N N . LEU A 1 352 ? 32.859 -2.970 24.263 1.00 80.62 352 LEU A N 1
ATOM 2905 C CA . LEU A 1 352 ? 33.020 -3.117 22.812 1.00 80.62 352 LEU A CA 1
ATOM 2906 C C . LEU A 1 352 ? 32.792 -1.790 22.066 1.00 80.62 352 LEU A C 1
ATOM 2908 O O . LEU A 1 352 ? 33.548 -1.425 21.167 1.00 80.62 352 LEU A O 1
ATOM 2912 N N . LEU A 1 353 ? 31.771 -1.045 22.494 1.00 78.12 353 LEU A N 1
ATOM 2913 C CA . LEU A 1 353 ? 31.427 0.283 21.979 1.00 78.12 353 LEU A CA 1
ATOM 2914 C C . LEU A 1 353 ? 32.568 1.287 22.154 1.00 78.12 353 LEU A C 1
ATOM 2916 O O . LEU A 1 353 ? 32.806 2.128 21.292 1.00 78.12 353 LEU A O 1
ATOM 2920 N N . GLN A 1 354 ? 33.298 1.174 23.259 1.00 79.75 354 GLN A N 1
ATOM 2921 C CA . GLN A 1 354 ? 34.374 2.097 23.590 1.00 79.75 354 GLN A CA 1
ATOM 2922 C C . GLN A 1 354 ? 35.622 1.891 22.720 1.00 79.75 354 GLN A C 1
ATOM 2924 O O . GLN A 1 354 ? 36.419 2.811 22.555 1.00 79.75 354 GLN A O 1
ATOM 2929 N N . GLN A 1 355 ? 35.778 0.701 22.134 1.00 74.31 355 GLN A N 1
ATOM 2930 C CA . GLN A 1 355 ? 36.911 0.351 21.281 1.00 74.31 355 GLN A CA 1
ATOM 2931 C C . GLN A 1 355 ? 36.754 0.861 19.839 1.00 74.31 355 GLN A C 1
ATOM 2933 O O . GLN A 1 355 ? 37.745 1.260 19.234 1.00 74.31 355 GLN A O 1
ATOM 2938 N N . GLN A 1 356 ? 35.530 0.907 19.301 1.00 64.75 356 GLN A N 1
ATOM 2939 C CA . GLN A 1 356 ? 35.284 1.365 17.924 1.00 64.75 356 GLN A CA 1
ATOM 2940 C C . GLN A 1 356 ? 35.525 2.862 17.702 1.00 64.75 356 GLN A C 1
ATOM 2942 O O . GLN A 1 356 ? 35.692 3.290 16.566 1.00 64.75 356 GLN A O 1
ATOM 2947 N N . LEU A 1 357 ? 35.551 3.662 18.767 1.00 57.03 357 LEU A N 1
ATOM 2948 C CA . LEU A 1 357 ? 35.603 5.118 18.652 1.00 57.03 357 LEU A CA 1
ATOM 2949 C C . LEU A 1 357 ? 37.011 5.694 18.397 1.00 57.03 357 LEU A C 1
ATOM 2951 O O . LEU A 1 357 ? 37.127 6.887 18.138 1.00 57.03 357 LEU A O 1
ATOM 2955 N N . ASN A 1 358 ? 38.080 4.897 18.507 1.00 63.22 358 ASN A N 1
ATOM 2956 C CA . ASN A 1 358 ? 39.436 5.423 18.737 1.00 63.22 358 ASN A CA 1
ATOM 2957 C C . ASN A 1 358 ? 40.423 5.348 17.546 1.00 63.22 358 ASN A C 1
ATOM 2959 O O . ASN A 1 358 ? 41.622 5.505 17.766 1.00 63.22 358 ASN A O 1
ATOM 2963 N N . THR A 1 359 ? 39.995 5.139 16.295 1.00 50.53 359 THR A N 1
ATOM 2964 C CA . THR A 1 359 ? 40.919 5.077 15.131 1.00 50.53 359 THR A CA 1
ATOM 2965 C C . THR A 1 359 ? 40.367 5.813 13.901 1.00 50.53 359 THR A C 1
ATOM 2967 O O . THR A 1 359 ? 39.291 5.451 13.441 1.00 50.53 359 THR A O 1
ATOM 2970 N N . SER A 1 360 ? 41.089 6.806 13.351 1.00 47.38 360 SER A N 1
ATOM 2971 C CA . SER A 1 360 ? 40.666 7.652 12.207 1.00 47.38 360 SER A CA 1
ATOM 2972 C C . SER A 1 360 ? 41.609 7.570 10.992 1.00 47.38 360 SER A C 1
ATOM 2974 O O . SER A 1 360 ? 42.828 7.561 11.176 1.00 47.38 360 SER A O 1
ATOM 2976 N N . CYS A 1 361 ? 41.049 7.582 9.775 1.00 45.84 361 CYS A N 1
ATOM 2977 C CA . CYS A 1 361 ? 41.730 7.438 8.481 1.00 45.84 361 CYS A CA 1
ATOM 2978 C C . CYS A 1 361 ? 41.663 8.711 7.600 1.00 45.84 361 CYS A C 1
ATOM 2980 O O . CYS A 1 361 ? 40.697 9.472 7.667 1.00 45.84 361 CYS A O 1
ATOM 2982 N N . ASP A 1 362 ? 42.699 8.886 6.767 1.00 58.09 362 ASP A N 1
ATOM 2983 C CA . ASP A 1 362 ? 42.792 9.740 5.570 1.00 58.09 362 ASP A CA 1
ATOM 2984 C C . ASP A 1 362 ? 41.965 9.147 4.408 1.00 58.09 362 ASP A C 1
ATOM 2986 O O . ASP A 1 362 ? 41.794 7.936 4.322 1.00 58.09 362 ASP A O 1
ATOM 2990 N N . GLU A 1 363 ? 41.475 9.982 3.483 1.00 52.91 363 GLU A N 1
ATOM 2991 C CA . GLU A 1 363 ? 40.682 9.617 2.280 1.00 52.91 363 GLU A CA 1
ATOM 2992 C C . GLU A 1 363 ? 39.295 8.978 2.554 1.00 52.91 363 GLU A C 1
ATOM 2994 O O . GLU A 1 363 ? 38.327 9.319 1.870 1.00 52.91 363 GLU A O 1
ATOM 2999 N N . GLU A 1 364 ? 39.118 8.274 3.681 1.00 49.50 364 GLU A N 1
ATOM 3000 C CA . GLU A 1 364 ? 37.854 8.267 4.431 1.00 49.50 364 GLU A CA 1
ATOM 3001 C C . GLU A 1 364 ? 37.437 9.707 4.752 1.00 49.50 364 GLU A C 1
ATOM 3003 O O . GLU A 1 364 ? 36.258 9.973 4.819 1.00 49.50 364 GLU A O 1
ATOM 3008 N N . THR A 1 365 ? 38.343 10.687 4.823 1.00 54.22 365 THR A N 1
ATOM 3009 C CA . THR A 1 365 ? 38.014 12.110 5.039 1.00 54.22 365 THR A CA 1
ATOM 3010 C C . THR A 1 365 ? 37.148 12.733 3.940 1.00 54.22 365 THR A C 1
ATOM 3012 O O . THR A 1 365 ? 36.295 13.578 4.215 1.00 54.22 365 THR A O 1
ATOM 3015 N N . ALA A 1 366 ? 37.322 12.308 2.686 1.00 51.84 366 ALA A N 1
ATOM 3016 C CA . ALA A 1 366 ? 36.433 12.696 1.592 1.00 51.84 366 ALA A CA 1
ATOM 3017 C C . ALA A 1 366 ? 35.082 11.970 1.703 1.00 51.84 366 ALA A C 1
ATOM 3019 O O . ALA A 1 366 ? 34.044 12.568 1.416 1.00 51.84 366 ALA A O 1
ATOM 3020 N N . ALA A 1 367 ? 35.086 10.726 2.203 1.00 56.97 367 ALA A N 1
ATOM 3021 C CA . ALA A 1 367 ? 33.871 10.058 2.649 1.00 56.97 367 ALA A CA 1
ATOM 3022 C C . ALA A 1 367 ? 33.256 10.779 3.856 1.00 56.97 367 ALA A C 1
ATOM 3024 O O . ALA A 1 367 ? 32.063 10.949 3.834 1.00 56.97 367 ALA A O 1
ATOM 3025 N N . ILE A 1 368 ? 34.013 11.326 4.809 1.00 56.25 368 ILE A N 1
ATOM 3026 C CA . ILE A 1 368 ? 33.558 12.100 5.970 1.00 56.25 368 ILE A CA 1
ATOM 3027 C C . ILE A 1 368 ? 32.959 13.427 5.530 1.00 56.25 368 ILE A C 1
ATOM 3029 O O . ILE A 1 368 ? 32.018 13.858 6.163 1.00 56.25 368 ILE A O 1
ATOM 3033 N N . LEU A 1 369 ? 33.432 14.089 4.471 1.00 56.19 369 LEU A N 1
ATOM 3034 C CA . LEU A 1 369 ? 32.795 15.318 3.972 1.00 56.19 369 LEU A CA 1
ATOM 3035 C C . LEU A 1 369 ? 31.480 15.025 3.237 1.00 56.19 369 LEU A C 1
ATOM 3037 O O . LEU A 1 369 ? 30.526 15.793 3.348 1.00 56.19 369 LEU A O 1
ATOM 3041 N N . ASN A 1 370 ? 31.411 13.896 2.529 1.00 58.00 370 ASN A N 1
ATOM 3042 C CA . ASN A 1 370 ? 30.201 13.444 1.844 1.00 58.00 370 ASN A CA 1
ATOM 3043 C C . ASN A 1 370 ? 29.182 12.835 2.825 1.00 58.00 370 ASN A C 1
ATOM 3045 O O . ASN A 1 370 ? 28.016 13.209 2.795 1.00 58.00 370 ASN A O 1
ATOM 3049 N N . ASP A 1 371 ? 29.623 11.982 3.753 1.00 57.03 371 ASP A N 1
ATOM 3050 C CA . ASP A 1 371 ? 28.865 11.549 4.926 1.00 57.03 371 ASP A CA 1
ATOM 3051 C C . ASP A 1 371 ? 28.537 12.765 5.777 1.00 57.03 371 ASP A C 1
ATOM 3053 O O . ASP A 1 371 ? 27.443 12.796 6.277 1.00 57.03 371 ASP A O 1
ATOM 3057 N N . SER A 1 372 ? 29.368 13.805 5.891 1.00 61.22 372 SER A N 1
ATOM 3058 C CA . SER A 1 372 ? 29.026 15.039 6.620 1.00 61.22 372 SER A CA 1
ATOM 3059 C C . SER A 1 372 ? 27.911 15.801 5.926 1.00 61.22 372 SER A C 1
ATOM 3061 O O . SER A 1 372 ? 27.013 16.247 6.621 1.00 61.22 372 SER A O 1
ATOM 3063 N N . TYR A 1 373 ? 27.913 15.941 4.598 1.00 65.69 373 TYR A N 1
ATOM 3064 C CA . TYR A 1 373 ? 26.790 16.548 3.872 1.00 65.69 373 TYR A CA 1
ATOM 3065 C C . TYR A 1 373 ? 25.520 15.696 4.013 1.00 65.69 373 TYR A C 1
ATOM 3067 O O . TYR A 1 373 ? 24.436 16.208 4.278 1.00 65.69 373 TYR A O 1
ATOM 3075 N N . MET A 1 374 ? 25.656 14.371 3.923 1.00 69.38 374 MET A N 1
ATOM 3076 C CA . MET A 1 374 ? 24.555 13.422 4.108 1.00 69.38 374 MET A CA 1
ATOM 3077 C C . MET A 1 374 ? 24.099 13.300 5.575 1.00 69.38 374 MET A C 1
ATOM 3079 O O . MET A 1 374 ? 22.937 12.991 5.827 1.00 69.38 374 MET A O 1
ATOM 3083 N N . LEU A 1 375 ? 24.976 13.542 6.550 1.00 69.12 375 LEU A N 1
ATOM 3084 C CA . LEU A 1 375 ? 24.738 13.532 7.995 1.00 69.12 375 LEU A CA 1
ATOM 3085 C C . LEU A 1 375 ? 24.130 14.860 8.418 1.00 69.12 375 LEU A C 1
ATOM 3087 O O . LEU A 1 375 ? 23.205 14.828 9.209 1.00 69.12 375 LEU A O 1
ATOM 3091 N N . GLU A 1 376 ? 24.557 15.979 7.839 1.00 77.56 376 GLU A N 1
ATOM 3092 C CA . GLU A 1 376 ? 23.927 17.291 7.987 1.00 77.56 376 GLU A CA 1
ATOM 3093 C C . GLU A 1 376 ? 22.511 17.262 7.401 1.00 77.56 376 GLU A C 1
ATOM 3095 O O . GLU A 1 376 ? 21.563 17.665 8.066 1.00 77.56 376 GLU A O 1
ATOM 3100 N N . GLU A 1 377 ? 22.323 16.660 6.222 1.00 73.19 377 GLU A N 1
ATOM 3101 C CA . GLU A 1 377 ? 21.000 16.410 5.639 1.00 73.19 377 GLU A CA 1
ATOM 3102 C C . GLU A 1 377 ? 20.156 15.463 6.520 1.00 73.19 377 GLU A C 1
ATOM 3104 O O . GLU A 1 377 ? 18.978 15.721 6.773 1.00 73.19 377 GLU A O 1
ATOM 3109 N N . LYS A 1 378 ? 20.750 14.383 7.054 1.00 73.75 378 LYS A N 1
ATOM 3110 C CA . LYS A 1 378 ? 20.095 13.427 7.973 1.00 73.75 378 LYS A CA 1
ATOM 3111 C C . LYS A 1 378 ? 19.786 14.041 9.340 1.00 73.75 378 LYS A C 1
ATOM 3113 O O . LYS A 1 378 ? 18.806 13.644 9.969 1.00 73.75 378 LYS A O 1
ATOM 3118 N N . GLU A 1 379 ? 20.606 14.964 9.821 1.00 75.81 379 GLU A N 1
ATOM 3119 C CA . GLU A 1 379 ? 20.445 15.694 11.077 1.00 75.81 379 GLU A CA 1
ATOM 3120 C C . GLU A 1 379 ? 19.397 16.792 10.916 1.00 75.81 379 GLU A C 1
ATOM 3122 O O . GLU A 1 379 ? 18.512 16.886 11.761 1.00 75.81 379 GLU A O 1
ATOM 3127 N N . ARG A 1 380 ? 19.368 17.490 9.772 1.00 86.06 380 ARG A N 1
ATOM 3128 C CA . ARG A 1 380 ? 18.263 18.374 9.376 1.00 86.06 380 ARG A CA 1
ATOM 3129 C C . ARG A 1 380 ? 16.943 17.610 9.314 1.00 86.06 380 ARG A C 1
ATOM 3131 O O . ARG A 1 380 ? 15.959 18.049 9.896 1.00 86.06 380 ARG A O 1
ATOM 3138 N N . LEU A 1 381 ? 16.933 16.424 8.702 1.00 84.50 381 LEU A N 1
ATOM 3139 C CA . LEU A 1 381 ? 15.761 15.543 8.663 1.00 84.50 381 LEU A CA 1
ATOM 3140 C C . LEU A 1 381 ? 15.368 15.014 10.052 1.00 84.50 381 LEU A C 1
ATOM 3142 O O . LEU A 1 381 ? 14.180 14.936 10.352 1.00 84.50 381 LEU A O 1
ATOM 3146 N N . LYS A 1 382 ? 16.323 14.658 10.925 1.00 79.38 382 LYS A N 1
ATOM 3147 C CA . LYS A 1 382 ? 16.039 14.285 12.327 1.00 79.38 382 LYS A CA 1
ATOM 3148 C C . LYS A 1 382 ? 15.481 15.459 13.125 1.00 79.38 382 LYS A C 1
ATOM 3150 O O . LYS A 1 382 ? 14.625 15.236 13.975 1.00 79.38 382 LYS A O 1
ATOM 3155 N N . GLU A 1 383 ? 15.954 16.672 12.865 1.00 88.62 383 GLU A N 1
ATOM 3156 C CA . GLU A 1 383 ? 15.485 17.895 13.506 1.00 88.62 383 GLU A CA 1
ATOM 3157 C C . GLU A 1 383 ? 14.066 18.244 13.039 1.00 88.62 383 GLU A C 1
ATOM 3159 O O . GLU A 1 383 ? 13.175 18.408 13.866 1.00 88.62 383 GLU A O 1
ATOM 3164 N N . GLU A 1 384 ? 13.797 18.204 11.731 1.00 84.44 384 GLU A N 1
ATOM 3165 C CA . GLU A 1 384 ? 12.443 18.291 11.164 1.00 84.44 384 GLU A CA 1
ATOM 3166 C C . GLU A 1 384 ? 11.516 17.210 11.748 1.00 84.44 384 GLU A C 1
ATOM 3168 O O . GLU A 1 384 ? 10.370 17.487 12.111 1.00 84.44 384 GLU A O 1
ATOM 3173 N N . TRP A 1 385 ? 12.017 15.982 11.914 1.00 86.69 385 TRP A N 1
ATOM 3174 C CA . TRP A 1 385 ? 11.270 14.881 12.524 1.00 86.69 385 TRP A CA 1
ATOM 3175 C C . TRP A 1 385 ? 11.034 15.085 14.028 1.00 86.69 385 TRP A C 1
ATOM 3177 O O . TRP A 1 385 ? 9.958 14.755 14.524 1.00 86.69 385 TRP A O 1
ATOM 3187 N N . ARG A 1 386 ? 11.991 15.673 14.761 1.00 88.00 386 ARG A N 1
ATOM 3188 C CA . ARG A 1 386 ? 11.848 16.072 16.171 1.00 88.00 386 ARG A CA 1
ATOM 3189 C C . ARG A 1 386 ? 10.787 17.153 16.318 1.00 88.00 386 ARG A C 1
ATOM 3191 O O . ARG A 1 386 ? 9.920 17.013 17.176 1.00 88.00 386 ARG A O 1
ATOM 3198 N N . VAL A 1 387 ? 10.818 18.174 15.464 1.00 90.12 387 VAL A N 1
ATOM 3199 C CA . VAL A 1 387 ? 9.805 19.236 15.422 1.00 90.12 387 VAL A CA 1
ATOM 3200 C C . VAL A 1 387 ? 8.431 18.642 15.112 1.00 90.12 387 VAL A C 1
ATOM 3202 O O . VAL A 1 387 ? 7.453 18.977 15.776 1.00 90.12 387 VAL A O 1
ATOM 3205 N N . PHE A 1 388 ? 8.345 17.703 14.167 1.00 91.12 388 PHE A N 1
ATOM 3206 C CA . PHE A 1 388 ? 7.097 17.010 13.843 1.00 91.12 388 PHE A CA 1
ATOM 3207 C C . PHE A 1 388 ? 6.578 16.142 15.003 1.00 91.12 388 PHE A C 1
ATOM 3209 O O . PHE A 1 388 ? 5.384 16.130 15.301 1.00 91.12 388 PHE A O 1
ATOM 3216 N N . GLU A 1 389 ? 7.462 15.431 15.701 1.00 85.88 389 GLU A N 1
ATOM 3217 C CA . GLU A 1 389 ? 7.116 14.614 16.865 1.00 85.88 389 GLU A CA 1
ATOM 3218 C C . GLU A 1 389 ? 6.725 15.475 18.077 1.00 85.88 389 GLU A C 1
ATOM 3220 O O . GLU A 1 389 ? 5.805 15.121 18.816 1.00 85.88 389 GLU A O 1
ATOM 3225 N N . GLU A 1 390 ? 7.370 16.626 18.266 1.00 92.12 390 GLU A N 1
ATOM 3226 C CA . GLU A 1 390 ? 6.994 17.618 19.272 1.00 92.12 390 GLU A CA 1
ATOM 3227 C C . GLU A 1 390 ? 5.622 18.219 18.958 1.00 92.12 390 GLU A C 1
ATOM 3229 O O . GLU A 1 390 ? 4.763 18.244 19.835 1.00 92.12 390 GLU A O 1
ATOM 3234 N N . GLN A 1 391 ? 5.351 18.581 17.699 1.00 91.06 391 GLN A N 1
ATOM 3235 C CA . GLN A 1 391 ? 4.011 18.971 17.253 1.00 91.06 391 GLN A CA 1
ATOM 3236 C C . GLN A 1 391 ? 2.987 17.862 17.525 1.00 91.06 391 GLN A C 1
ATOM 3238 O O . GLN A 1 391 ? 1.922 18.132 18.078 1.00 91.06 391 GLN A O 1
ATOM 3243 N N . ARG A 1 392 ? 3.312 16.598 17.225 1.00 92.62 392 ARG A N 1
ATOM 3244 C CA . ARG A 1 392 ? 2.441 15.449 17.514 1.00 92.62 392 ARG A CA 1
ATOM 3245 C C . ARG A 1 392 ? 2.168 15.287 19.013 1.00 92.62 392 ARG A C 1
ATOM 3247 O O . ARG A 1 392 ? 1.026 15.035 19.391 1.00 92.62 392 ARG A O 1
ATOM 3254 N N . LYS A 1 393 ? 3.177 15.447 19.877 1.00 88.62 393 LYS A N 1
ATOM 3255 C CA . LYS A 1 393 ? 3.005 15.429 21.342 1.00 88.62 393 LYS A CA 1
ATOM 3256 C C . LYS A 1 393 ? 2.189 16.613 21.828 1.00 88.62 393 LYS A C 1
ATOM 3258 O O . LYS A 1 393 ? 1.338 16.414 22.687 1.00 88.62 393 LYS A O 1
ATOM 3263 N N . ASN A 1 394 ? 2.409 17.799 21.273 1.00 92.38 394 ASN A N 1
ATOM 3264 C CA . ASN A 1 394 ? 1.643 18.991 21.609 1.00 92.38 394 ASN A CA 1
ATOM 3265 C C . ASN A 1 394 ? 0.170 18.784 21.259 1.00 92.38 394 ASN A C 1
ATOM 3267 O O . ASN A 1 394 ? -0.670 18.971 22.130 1.00 92.38 394 ASN A O 1
ATOM 3271 N N . PHE A 1 395 ? -0.143 18.254 20.073 1.00 94.50 395 PHE A N 1
ATOM 3272 C CA . PHE A 1 395 ? -1.515 17.885 19.714 1.00 94.50 395 PHE A CA 1
ATOM 3273 C C . PHE A 1 395 ? -2.099 16.802 20.624 1.00 94.50 395 PHE A C 1
ATOM 3275 O O . PHE A 1 395 ? -3.279 16.843 20.954 1.00 94.50 395 PHE A O 1
ATOM 3282 N N . GLU A 1 396 ? -1.299 15.835 21.064 1.00 93.25 396 GLU A N 1
ATOM 3283 C CA . GLU A 1 396 ? -1.753 14.771 21.960 1.00 93.25 396 GLU A CA 1
ATOM 3284 C C . GLU A 1 396 ? -1.978 15.276 23.401 1.00 93.25 396 GLU A C 1
ATOM 3286 O O . GLU A 1 396 ? -2.906 14.837 24.083 1.00 93.25 396 GLU A O 1
ATOM 3291 N N . ILE A 1 397 ? -1.156 16.220 23.867 1.00 92.56 397 ILE A N 1
ATOM 3292 C CA . ILE A 1 397 ? -1.326 16.927 25.142 1.00 92.56 397 ILE A CA 1
ATOM 3293 C C . ILE A 1 397 ? -2.549 17.832 25.062 1.00 92.56 397 ILE A C 1
ATOM 3295 O O . ILE A 1 397 ? -3.399 17.740 25.937 1.00 92.56 397 ILE A O 1
ATOM 3299 N N . GLU A 1 398 ? -2.696 18.634 24.008 1.00 93.69 398 GLU A N 1
ATOM 3300 C CA . GLU A 1 398 ? -3.903 19.422 23.756 1.00 93.69 398 GLU A CA 1
ATOM 3301 C C . GLU A 1 398 ? -5.134 18.518 23.738 1.00 93.69 398 GLU A C 1
ATOM 3303 O O . GLU A 1 398 ? -6.095 18.782 24.453 1.00 93.69 398 GLU A O 1
ATOM 3308 N N . ARG A 1 399 ? -5.086 17.386 23.029 1.00 94.88 399 ARG A N 1
ATOM 3309 C CA . ARG A 1 399 ? -6.173 16.401 22.991 1.00 94.88 399 ARG A CA 1
ATOM 3310 C C . ARG A 1 399 ? -6.521 15.865 24.378 1.00 94.88 399 ARG A C 1
ATOM 3312 O O . ARG A 1 399 ? -7.707 15.781 24.707 1.00 94.88 399 ARG A O 1
ATOM 3319 N N . ARG A 1 400 ? -5.531 15.519 25.212 1.00 91.88 400 ARG A N 1
ATOM 3320 C CA . ARG A 1 400 ? -5.778 15.102 26.605 1.00 91.88 400 ARG A CA 1
ATOM 3321 C C . ARG A 1 400 ? -6.308 16.243 27.455 1.00 91.88 400 ARG A C 1
ATOM 3323 O O . ARG A 1 400 ? -7.268 16.016 28.173 1.00 91.88 400 ARG A O 1
ATOM 3330 N N . ASN A 1 401 ? -5.758 17.444 27.332 1.00 92.81 401 ASN A N 1
ATOM 3331 C CA . ASN A 1 401 ? -6.206 18.622 28.065 1.00 92.81 401 ASN A CA 1
ATOM 3332 C C . ASN A 1 401 ? -7.659 18.959 27.713 1.00 92.81 401 ASN A C 1
ATOM 3334 O O . ASN A 1 401 ? -8.457 19.207 28.610 1.00 92.81 401 ASN A O 1
ATOM 3338 N N . PHE A 1 402 ? -8.042 18.884 26.435 1.00 95.44 402 PHE A N 1
ATOM 3339 C CA . PHE A 1 402 ? -9.430 19.030 25.993 1.00 95.44 402 PHE A CA 1
ATOM 3340 C C . PHE A 1 402 ? -10.322 17.909 26.532 1.00 95.44 402 PHE A C 1
ATOM 3342 O O . PHE A 1 402 ? -11.439 18.172 26.975 1.00 95.44 402 PHE A O 1
ATOM 3349 N N . THR A 1 403 ? -9.832 16.667 26.539 1.00 94.44 403 THR A N 1
ATOM 3350 C CA . THR A 1 403 ? -10.577 15.517 27.075 1.00 94.44 403 THR A CA 1
ATOM 3351 C C . THR A 1 403 ? -10.770 15.634 28.589 1.00 94.44 403 THR A C 1
ATOM 3353 O O . THR A 1 403 ? -11.874 15.435 29.085 1.00 94.44 403 THR A O 1
ATOM 3356 N N . GLU A 1 404 ? -9.732 16.007 29.334 1.00 93.81 404 GLU A N 1
ATOM 3357 C CA . GLU A 1 404 ? -9.785 16.212 30.780 1.00 93.81 404 GLU A CA 1
ATOM 3358 C C . GLU A 1 404 ? -10.650 17.422 31.127 1.00 93.81 404 GLU A C 1
ATOM 3360 O O . GLU A 1 404 ? -11.480 17.324 32.023 1.00 93.81 404 GLU A O 1
ATOM 3365 N N . ALA A 1 405 ? -10.529 18.536 30.398 1.00 94.00 405 ALA A N 1
ATOM 3366 C CA . ALA A 1 405 ? -11.405 19.691 30.565 1.00 94.00 405 ALA A CA 1
ATOM 3367 C C . ALA A 1 405 ? -12.874 19.307 30.338 1.00 94.00 405 ALA A C 1
ATOM 3369 O O . ALA A 1 405 ? -13.731 19.682 31.135 1.00 94.00 405 ALA A O 1
ATOM 3370 N N . ALA A 1 406 ? -13.171 18.494 29.319 1.00 93.19 406 ALA A N 1
ATOM 3371 C CA . ALA A 1 406 ? -14.518 17.980 29.078 1.00 93.19 406 ALA A CA 1
ATOM 3372 C C . ALA A 1 406 ? -15.009 17.056 30.209 1.00 93.19 406 ALA A C 1
ATOM 3374 O O . ALA A 1 406 ? -16.154 17.173 30.646 1.00 93.19 406 ALA A O 1
ATOM 3375 N N . VAL A 1 407 ? -14.151 16.170 30.724 1.00 93.12 407 VAL A N 1
ATOM 3376 C CA . VAL A 1 407 ? -14.474 15.277 31.850 1.00 93.12 407 VAL A CA 1
ATOM 3377 C C . VAL A 1 407 ? -14.662 16.064 33.149 1.00 93.12 407 VAL A C 1
ATOM 3379 O O . VAL A 1 407 ? -15.611 15.794 33.884 1.00 93.12 407 VAL A O 1
ATOM 3382 N N . ARG A 1 408 ? -13.807 17.050 33.438 1.00 95.94 408 ARG A N 1
ATOM 3383 C CA . ARG A 1 408 ? -13.910 17.943 34.602 1.00 95.94 408 ARG A CA 1
ATOM 3384 C C . ARG A 1 408 ? -15.200 18.753 34.538 1.00 95.94 408 ARG A C 1
ATOM 3386 O O . ARG A 1 408 ? -15.960 18.713 35.497 1.00 95.94 408 ARG A O 1
ATOM 3393 N N . LEU A 1 409 ? -15.510 19.367 33.393 1.00 94.69 409 LEU A N 1
ATOM 3394 C CA . LEU A 1 409 ? -16.800 20.027 33.157 1.00 94.69 409 LEU A CA 1
ATOM 3395 C C . LEU A 1 409 ? -17.980 19.062 33.346 1.00 94.69 409 LEU A C 1
ATOM 3397 O O . LEU A 1 409 ? -19.028 19.458 33.850 1.00 94.69 409 LEU A O 1
ATOM 3401 N N . GLY A 1 410 ? -17.818 17.789 32.975 1.00 94.69 410 GLY A N 1
ATOM 3402 C CA . GLY A 1 410 ? -18.799 16.735 33.233 1.00 94.69 410 GLY A CA 1
ATOM 3403 C C . GLY A 1 410 ? -19.011 16.453 34.725 1.00 94.69 410 GLY A C 1
ATOM 3404 O O . GLY A 1 410 ? -20.154 16.366 35.171 1.00 94.69 410 GLY A O 1
ATOM 3405 N N . HIS A 1 411 ? -17.934 16.357 35.509 1.00 94.56 411 HIS A N 1
ATOM 3406 C CA . HIS A 1 411 ? -18.010 16.180 36.962 1.00 94.56 411 HIS A CA 1
ATOM 3407 C C . HIS A 1 411 ? -18.575 17.417 37.658 1.00 94.56 411 HIS A C 1
ATOM 3409 O O . HIS A 1 411 ? -19.446 17.269 38.502 1.00 94.56 411 HIS A O 1
ATOM 3415 N N . GLU A 1 412 ? -18.142 18.623 37.287 1.00 95.62 412 GLU A N 1
ATOM 3416 C CA . GLU A 1 412 ? -18.679 19.883 37.817 1.00 95.62 412 GLU A CA 1
ATOM 3417 C C . GLU A 1 412 ? -20.174 20.012 37.521 1.00 95.62 412 GLU A C 1
ATOM 3419 O O . GLU A 1 412 ? -20.951 20.339 38.416 1.00 95.62 412 GLU A O 1
ATOM 3424 N N . ARG A 1 413 ? -20.602 19.673 36.295 1.00 94.81 413 ARG A N 1
ATOM 3425 C CA . ARG A 1 413 ? -22.023 19.605 35.936 1.00 94.81 413 ARG A CA 1
ATOM 3426 C C . ARG A 1 413 ? -22.769 18.589 36.801 1.00 94.81 413 ARG A C 1
ATOM 3428 O O . ARG A 1 413 ? -23.840 18.916 37.302 1.00 94.81 413 ARG A O 1
ATOM 3435 N N . LYS A 1 414 ? -22.207 17.394 37.009 1.00 94.00 414 LYS A N 1
ATOM 3436 C CA . LYS A 1 414 ? -22.811 16.354 37.853 1.00 94.00 414 LYS A CA 1
ATOM 3437 C C . LYS A 1 414 ? -22.904 16.785 39.319 1.00 94.00 414 LYS A C 1
ATOM 3439 O O . LYS A 1 414 ? -23.971 16.672 39.900 1.00 94.00 414 LYS A O 1
ATOM 3444 N N . CYS A 1 415 ? -21.832 17.318 39.903 1.00 95.25 415 CYS A N 1
ATOM 3445 C CA . CYS A 1 415 ? -21.834 17.843 41.268 1.00 95.25 415 CYS A CA 1
ATOM 3446 C C . CYS A 1 415 ? -22.848 18.981 41.418 1.00 95.25 415 CYS A C 1
ATOM 3448 O O . CYS A 1 415 ? -23.582 19.005 42.394 1.00 95.25 415 CYS A O 1
ATOM 3450 N N . PHE A 1 416 ? -22.955 19.880 40.434 1.00 95.62 416 PHE A N 1
ATOM 3451 C CA . PHE A 1 416 ? -23.973 20.930 40.428 1.00 95.62 416 PHE A CA 1
ATOM 3452 C C . PHE A 1 416 ? -25.398 20.359 40.360 1.00 95.62 416 PHE A C 1
ATOM 3454 O O . PHE A 1 416 ? -26.301 20.858 41.029 1.00 95.62 416 PHE A O 1
ATOM 3461 N N . GLU A 1 417 ? -25.621 19.311 39.566 1.00 93.19 417 GLU A N 1
ATOM 3462 C CA . GLU A 1 417 ? -26.899 18.594 39.504 1.00 93.19 417 GLU A CA 1
ATOM 3463 C C . GLU A 1 417 ? -27.221 17.866 40.820 1.00 93.19 417 GLU A C 1
ATOM 3465 O O . GLU A 1 417 ? -28.363 17.941 41.281 1.00 93.19 417 GLU A O 1
ATOM 3470 N N . ASP A 1 418 ? -26.229 17.231 41.450 1.00 92.94 418 ASP A N 1
ATOM 3471 C CA . ASP A 1 418 ? -26.338 16.549 42.743 1.00 92.94 418 ASP A CA 1
ATOM 3472 C C . ASP A 1 418 ? -26.592 17.555 43.880 1.00 92.94 418 ASP A C 1
ATOM 3474 O O . ASP A 1 418 ? -27.518 17.363 44.665 1.00 92.94 418 ASP A O 1
ATOM 3478 N N . ASP A 1 419 ? -25.865 18.676 43.930 1.00 94.12 419 ASP A N 1
ATOM 3479 C CA . ASP A 1 419 ? -26.088 19.785 44.867 1.00 94.12 419 ASP A CA 1
ATOM 3480 C C . ASP A 1 419 ? -27.464 20.409 44.658 1.00 94.12 419 ASP A C 1
ATOM 3482 O O . ASP A 1 419 ? -28.181 20.674 45.623 1.00 94.12 419 ASP A O 1
ATOM 3486 N N . ARG A 1 420 ? -27.894 20.592 43.403 1.00 93.81 420 ARG A N 1
ATOM 3487 C CA . ARG A 1 420 ? -29.260 21.018 43.083 1.00 93.81 420 ARG A CA 1
ATOM 3488 C C . ARG A 1 420 ? -30.277 19.997 43.583 1.00 93.81 420 ARG A C 1
ATOM 3490 O O . ARG A 1 420 ? -31.310 20.400 44.112 1.00 93.81 420 ARG A O 1
ATOM 3497 N N . ALA A 1 421 ? -30.018 18.697 43.447 1.00 91.44 421 ALA A N 1
ATOM 3498 C CA . ALA A 1 421 ? -30.894 17.634 43.935 1.00 91.44 421 ALA A CA 1
ATOM 3499 C C . ALA A 1 421 ? -30.936 17.573 45.471 1.00 91.44 421 ALA A C 1
ATOM 3501 O O . ALA A 1 421 ? -32.017 17.419 46.037 1.00 91.44 421 ALA A O 1
ATOM 3502 N N . VAL A 1 422 ? -29.803 17.751 46.157 1.00 92.38 422 VAL A N 1
ATOM 3503 C CA . VAL A 1 422 ? -29.711 17.848 47.622 1.00 92.38 422 VAL A CA 1
ATOM 3504 C C . VAL A 1 422 ? -30.388 19.119 48.118 1.00 92.38 422 VAL A C 1
ATOM 3506 O O . VAL A 1 422 ? -31.147 19.055 49.079 1.00 92.38 422 VAL A O 1
ATOM 3509 N N . TRP A 1 423 ? -30.188 20.254 47.448 1.00 93.00 423 TRP A N 1
ATOM 3510 C CA . TRP A 1 423 ? -30.866 21.514 47.741 1.00 93.00 423 TRP A CA 1
ATOM 3511 C C . TRP A 1 423 ? -32.376 21.384 47.547 1.00 93.00 423 TRP A C 1
ATOM 3513 O O . TRP A 1 423 ? -33.126 21.759 48.440 1.00 93.00 423 TRP A O 1
ATOM 3523 N N . LEU A 1 424 ? -32.837 20.780 46.446 1.00 89.25 424 LEU A N 1
ATOM 3524 C CA . LEU A 1 424 ? -34.252 20.475 46.210 1.00 89.25 424 LEU A CA 1
ATOM 3525 C C . LEU A 1 424 ? -34.796 19.504 47.262 1.00 89.25 424 LEU A C 1
ATOM 3527 O O . LEU A 1 424 ? -35.899 19.707 47.757 1.00 89.25 424 LEU A O 1
ATOM 3531 N N . LYS A 1 425 ? -34.023 18.481 47.647 1.00 88.81 425 LYS A N 1
ATOM 3532 C CA . LYS A 1 425 ? -34.370 17.533 48.713 1.00 88.81 425 LYS A CA 1
ATOM 3533 C C . LYS A 1 425 ? -34.458 18.232 50.064 1.00 88.81 425 LYS A C 1
ATOM 3535 O O . LYS A 1 425 ? -35.383 17.957 50.809 1.00 88.81 425 LYS A O 1
ATOM 3540 N N . HIS A 1 426 ? -33.544 19.138 50.389 1.00 88.38 426 HIS A N 1
ATOM 3541 C CA . HIS A 1 426 ? -33.552 19.907 51.630 1.00 88.38 426 HIS A CA 1
ATOM 3542 C C . HIS A 1 426 ? -34.677 20.949 51.633 1.00 88.38 426 HIS A C 1
ATOM 3544 O O . HIS A 1 426 ? -35.361 21.088 52.639 1.00 88.38 426 HIS A O 1
ATOM 3550 N N . GLN A 1 427 ? -34.924 21.644 50.517 1.00 85.06 427 GLN A N 1
ATOM 3551 C CA . GLN A 1 427 ? -36.104 22.490 50.311 1.00 85.06 427 GLN A CA 1
ATOM 3552 C C . GLN A 1 427 ? -37.372 21.675 50.540 1.00 85.06 427 GLN A C 1
ATOM 3554 O O . GLN A 1 427 ? -38.190 22.062 51.363 1.00 85.06 427 GLN A O 1
ATOM 3559 N N . PHE A 1 428 ? -37.502 20.516 49.892 1.00 78.00 428 PHE A N 1
ATOM 3560 C CA . PHE A 1 428 ? -38.634 19.608 50.046 1.00 78.00 428 PHE A CA 1
ATOM 3561 C C . PHE A 1 428 ? -38.769 19.116 51.490 1.00 78.00 428 PHE A C 1
ATOM 3563 O O . PHE A 1 428 ? -39.841 19.232 52.059 1.00 78.00 428 PHE A O 1
ATOM 3570 N N . LEU A 1 429 ? -37.706 18.621 52.127 1.00 82.38 429 LEU A N 1
ATOM 3571 C CA . LEU A 1 429 ? -37.749 18.116 53.502 1.00 82.38 429 LEU A CA 1
ATOM 3572 C C . LEU A 1 429 ? -38.040 19.231 54.516 1.00 82.38 429 LEU A C 1
ATOM 3574 O O . LEU A 1 429 ? -38.872 19.032 55.393 1.00 82.38 429 LEU A O 1
ATOM 3578 N N . ASN A 1 430 ? -37.446 20.417 54.385 1.00 76.50 430 ASN A N 1
ATOM 3579 C CA . ASN A 1 430 ? -37.708 21.519 55.310 1.00 76.50 430 ASN A CA 1
ATOM 3580 C C . ASN A 1 430 ? -39.073 22.172 55.083 1.00 76.50 430 ASN A C 1
ATOM 3582 O O . ASN A 1 430 ? -39.735 22.493 56.057 1.00 76.50 430 ASN A O 1
ATOM 3586 N N . THR A 1 431 ? -39.545 22.331 53.846 1.00 65.81 431 THR A N 1
ATOM 3587 C CA . THR A 1 431 ? -40.903 22.852 53.584 1.00 65.81 431 THR A CA 1
ATOM 3588 C C . THR A 1 431 ? -41.985 21.816 53.889 1.00 65.81 431 THR A C 1
ATOM 3590 O O . THR A 1 431 ? -43.043 22.164 54.398 1.00 65.81 431 THR A O 1
ATOM 3593 N N . THR A 1 432 ? -41.722 20.527 53.660 1.00 59.00 432 THR A N 1
ATOM 3594 C CA . THR A 1 432 ? -42.714 19.465 53.885 1.00 59.00 432 THR A CA 1
ATOM 3595 C C . THR A 1 432 ? -42.774 19.049 55.356 1.00 59.00 432 THR A C 1
ATOM 3597 O O . THR A 1 432 ? -43.868 18.802 55.850 1.00 59.00 432 THR A O 1
ATOM 3600 N N . PHE A 1 433 ? -41.657 19.026 56.102 1.00 55.12 433 PHE A N 1
ATOM 3601 C CA . PHE A 1 433 ? -41.674 18.677 57.534 1.00 55.12 433 PHE A CA 1
ATOM 3602 C C . PHE A 1 433 ? -41.787 19.878 58.481 1.00 55.12 433 PHE A C 1
ATOM 3604 O O . PHE A 1 433 ? -42.459 19.738 59.505 1.00 55.12 433 PHE A O 1
ATOM 3611 N N . ALA A 1 434 ? -41.224 21.057 58.172 1.00 54.25 434 ALA A N 1
ATOM 3612 C CA . ALA A 1 434 ? -41.429 22.224 59.042 1.00 54.25 434 ALA A CA 1
ATOM 3613 C C . ALA A 1 434 ? -42.852 22.791 58.917 1.00 54.25 434 ALA A C 1
ATOM 3615 O O . ALA A 1 434 ? -43.379 23.309 59.901 1.00 54.25 434 ALA A O 1
ATOM 3616 N N . ASP A 1 435 ? -43.493 22.629 57.752 1.00 52.31 435 ASP A N 1
ATOM 3617 C CA . ASP A 1 435 ? -44.839 23.148 57.501 1.00 52.31 435 ASP A CA 1
ATOM 3618 C C . ASP A 1 435 ? -45.949 22.077 57.501 1.00 52.31 435 ASP A C 1
ATOM 3620 O O . ASP A 1 435 ? -47.113 22.438 57.445 1.00 52.31 435 ASP A O 1
ATOM 3624 N N . GLN A 1 436 ? -45.674 20.770 57.672 1.00 49.97 436 GLN A N 1
ATOM 3625 C CA . GLN A 1 436 ? -46.734 19.775 57.986 1.00 49.97 436 GLN A CA 1
ATOM 3626 C C . GLN A 1 436 ? -46.713 19.240 59.426 1.00 49.97 436 GLN A C 1
ATOM 3628 O O . GLN A 1 436 ? -47.711 18.672 59.865 1.00 49.97 436 GLN A O 1
ATOM 3633 N N . MET A 1 437 ? -45.687 19.571 60.223 1.00 45.56 437 MET A N 1
ATOM 3634 C CA . MET A 1 437 ? -45.915 19.904 61.642 1.00 45.56 437 MET A CA 1
ATOM 3635 C C . MET A 1 437 ? -46.472 21.333 61.815 1.00 45.56 437 MET A C 1
ATOM 3637 O O . MET A 1 437 ? -46.548 21.847 62.930 1.00 45.56 437 MET A O 1
ATOM 3641 N N . LYS A 1 438 ? -46.947 21.954 60.726 1.00 50.25 438 LYS A N 1
ATOM 3642 C CA . LYS A 1 438 ? -47.936 23.034 60.758 1.00 50.25 438 LYS A CA 1
ATOM 3643 C C . LYS A 1 438 ? -49.073 22.825 59.749 1.00 50.25 438 LYS A C 1
ATOM 3645 O O . LYS A 1 438 ? -49.179 23.553 58.765 1.00 50.25 438 LYS A O 1
ATOM 3650 N N . PRO A 1 439 ? -50.073 21.976 60.022 1.00 40.47 439 PRO A N 1
ATOM 3651 C CA . PRO A 1 439 ? -51.372 22.246 59.446 1.00 40.47 439 PRO A CA 1
ATOM 3652 C C . PRO A 1 439 ? -51.907 23.525 60.096 1.00 40.47 439 PRO A C 1
ATOM 3654 O O . PRO A 1 439 ? -52.353 23.537 61.239 1.00 40.47 439 PRO A O 1
ATOM 3657 N N . GLN A 1 440 ? -51.850 24.591 59.301 1.00 47.69 440 GLN A N 1
ATOM 3658 C CA . GLN A 1 440 ? -52.817 25.678 59.282 1.00 47.69 440 GLN A CA 1
ATOM 3659 C C . GLN A 1 440 ? -52.920 26.513 60.557 1.00 47.69 440 GLN A C 1
ATOM 3661 O O . GLN A 1 440 ? -53.769 26.309 61.422 1.00 47.69 440 GLN A O 1
ATOM 3666 N N . SER A 1 441 ? -52.174 27.613 60.565 1.00 40.19 441 SER A N 1
ATOM 3667 C CA . SER A 1 441 ? -52.659 28.810 61.234 1.00 40.19 441 SER A CA 1
ATOM 3668 C C . SER A 1 441 ? -52.296 30.049 60.419 1.00 40.19 441 SER A C 1
ATOM 3670 O O . SER A 1 441 ? -51.141 30.453 60.397 1.00 40.19 441 SER A O 1
ATOM 3672 N N . ARG A 1 442 ? -53.344 30.644 59.821 1.00 43.47 442 ARG A N 1
ATOM 3673 C CA . ARG A 1 442 ? -53.546 32.099 59.644 1.00 43.47 442 ARG A CA 1
ATOM 3674 C C . ARG A 1 442 ? -52.721 32.759 58.524 1.00 43.47 442 ARG A C 1
ATOM 3676 O O . ARG A 1 442 ? -51.505 32.765 58.544 1.00 43.47 442 ARG A O 1
ATOM 3683 N N . ARG A 1 443 ? -53.332 33.293 57.453 1.00 47.78 443 ARG A N 1
ATOM 3684 C CA . ARG A 1 443 ? -54.159 34.525 57.439 1.00 47.78 443 ARG A CA 1
ATOM 3685 C C . ARG A 1 443 ? -53.704 35.526 58.499 1.00 47.78 443 ARG A C 1
ATOM 3687 O O . ARG A 1 443 ? -54.317 35.528 59.553 1.00 47.78 443 ARG A O 1
ATOM 3694 N N . THR A 1 444 ? -52.699 36.345 58.188 1.00 50.50 444 THR A N 1
ATOM 3695 C CA . THR A 1 444 ? -52.538 37.748 58.636 1.00 50.50 444 THR A CA 1
ATOM 3696 C C . THR A 1 444 ? -51.125 38.216 58.293 1.00 50.50 444 THR A C 1
ATOM 3698 O O . THR A 1 444 ? -50.179 37.802 58.950 1.00 50.50 444 THR A O 1
ATOM 3701 N N . ASP A 1 445 ? -50.961 39.008 57.232 1.00 42.34 445 ASP A N 1
ATOM 3702 C CA . ASP A 1 445 ? -50.433 40.377 57.366 1.00 42.34 445 ASP A CA 1
ATOM 3703 C C . ASP A 1 445 ? -50.121 41.001 56.005 1.00 42.34 445 ASP A C 1
ATOM 3705 O O . ASP A 1 445 ? -49.003 41.034 55.499 1.00 42.34 445 ASP A O 1
ATOM 3709 N N . GLU A 1 446 ? -51.176 41.593 55.458 1.00 42.41 446 GLU A N 1
ATOM 3710 C CA . GLU A 1 446 ? -51.174 42.565 54.373 1.00 42.41 446 GLU A CA 1
ATOM 3711 C C . GLU A 1 446 ? -50.794 43.981 54.870 1.00 42.41 446 GLU A C 1
ATOM 3713 O O . GLU A 1 446 ? -51.061 44.971 54.195 1.00 42.41 446 GLU A O 1
ATOM 3718 N N . PHE A 1 447 ? -50.188 44.133 56.057 1.00 49.59 447 PHE A N 1
ATOM 3719 C CA . PHE A 1 447 ? -50.248 45.420 56.767 1.00 49.59 447 PHE A CA 1
ATOM 3720 C C . PHE A 1 447 ? -48.961 46.237 56.926 1.00 49.59 447 PHE A C 1
ATOM 3722 O O . PHE A 1 447 ? -49.071 47.414 57.264 1.00 49.59 447 PHE A O 1
ATOM 3729 N N . SER A 1 448 ? -47.761 45.722 56.626 1.00 50.84 448 SER A N 1
ATOM 3730 C CA . SER A 1 448 ? -46.537 46.441 57.055 1.00 50.84 448 SER A CA 1
ATOM 3731 C C . SER A 1 448 ? -45.586 46.982 55.989 1.00 50.84 448 SER A C 1
ATOM 3733 O O . SER A 1 448 ? -44.607 47.618 56.365 1.00 50.84 448 SER A O 1
ATOM 3735 N N . LYS A 1 449 ? -45.824 46.836 54.676 1.00 40.56 449 LYS A N 1
ATOM 3736 C CA . LYS A 1 449 ? -44.877 47.409 53.681 1.00 40.56 449 LYS A CA 1
ATOM 3737 C C . LYS A 1 449 ? -45.450 48.326 52.605 1.00 40.56 449 LYS A C 1
ATOM 3739 O O . LYS A 1 449 ? -44.676 49.022 51.956 1.00 40.56 449 LYS A O 1
ATOM 3744 N N . ARG A 1 450 ? -46.774 48.514 52.542 1.00 49.16 450 ARG A N 1
ATOM 3745 C CA . ARG A 1 450 ? -47.383 49.655 51.819 1.00 49.16 450 ARG A CA 1
ATOM 3746 C C . ARG A 1 450 ? -47.133 51.021 52.485 1.00 49.16 450 ARG A C 1
ATOM 3748 O O . ARG A 1 450 ? -47.618 52.029 51.989 1.00 49.16 450 ARG A O 1
ATOM 3755 N N . LYS A 1 451 ? -46.364 51.080 53.580 1.00 51.69 451 LYS A N 1
ATOM 3756 C CA . LYS A 1 451 ? -46.169 52.301 54.376 1.00 51.69 451 LYS A CA 1
ATOM 3757 C C . LYS A 1 451 ? -44.762 52.902 54.410 1.00 51.69 451 LYS A C 1
ATOM 3759 O O . LYS A 1 451 ? -44.621 53.921 55.068 1.00 51.69 451 LYS A O 1
ATOM 3764 N N . PHE A 1 452 ? -43.748 52.360 53.722 1.00 46.69 452 PHE A N 1
ATOM 3765 C CA . PHE A 1 452 ? -42.383 52.900 53.902 1.00 46.69 452 PHE A CA 1
ATOM 3766 C C . PHE A 1 452 ? -41.528 53.208 52.668 1.00 46.69 452 PHE A C 1
ATOM 3768 O O . PHE A 1 452 ? -40.465 53.785 52.845 1.00 46.69 452 PHE A O 1
ATOM 3775 N N . ILE A 1 453 ? -41.970 52.949 51.431 1.00 41.47 453 ILE A N 1
ATOM 3776 C CA . ILE A 1 453 ? -41.245 53.466 50.237 1.00 41.47 453 ILE A CA 1
ATOM 3777 C C . ILE A 1 453 ? -42.045 54.550 49.493 1.00 41.47 453 ILE A C 1
ATOM 3779 O O . ILE A 1 453 ? -41.551 55.198 48.583 1.00 41.47 453 ILE A O 1
ATOM 3783 N N . LEU A 1 454 ? -43.217 54.913 50.023 1.00 51.06 454 LEU A N 1
ATOM 3784 C CA . LEU A 1 454 ? -43.787 56.252 49.825 1.00 51.06 454 LEU A CA 1
ATOM 3785 C C . LEU A 1 454 ? -42.983 57.359 50.545 1.00 51.06 454 LEU A C 1
ATOM 3787 O O . LEU A 1 454 ? -43.380 58.517 50.492 1.00 51.06 454 LEU A O 1
ATOM 3791 N N . PHE A 1 455 ? -41.856 57.030 51.190 1.00 49.69 455 PHE A N 1
ATOM 3792 C CA . PHE A 1 455 ? -40.976 58.007 51.841 1.00 49.69 455 PHE A CA 1
ATOM 3793 C C . PHE A 1 455 ? -39.715 58.382 51.050 1.00 49.69 455 PHE A C 1
ATOM 3795 O O . PHE A 1 455 ? -38.976 59.257 51.487 1.00 49.69 455 PHE A O 1
ATOM 3802 N N . THR A 1 456 ? -39.503 57.809 49.863 1.00 44.41 456 THR A N 1
ATOM 3803 C CA . THR A 1 456 ? -38.516 58.318 48.889 1.00 44.41 456 THR A CA 1
ATOM 3804 C C . THR A 1 456 ? -39.121 58.401 47.490 1.00 44.41 456 THR A C 1
ATOM 3806 O O . THR A 1 456 ? -38.490 58.078 46.487 1.00 44.41 456 THR A O 1
ATOM 3809 N N . SER A 1 457 ? -40.376 58.865 47.441 1.00 43.22 457 SER A N 1
ATOM 3810 C CA . SER A 1 457 ? -40.785 59.839 46.430 1.00 43.22 457 SER A CA 1
ATOM 3811 C C . SER A 1 457 ? -39.719 60.926 46.283 1.00 43.22 457 SER A C 1
ATOM 3813 O O . SER A 1 457 ? -39.029 61.257 47.245 1.00 43.22 457 SER A O 1
ATOM 3815 N N . LEU A 1 458 ? -39.752 61.575 45.126 1.00 46.00 458 LEU A N 1
ATOM 3816 C CA . LEU A 1 458 ? -38.989 62.760 44.753 1.00 46.00 458 LEU A CA 1
ATOM 3817 C C . LEU A 1 458 ? -37.567 62.485 44.259 1.00 46.00 458 LEU A C 1
ATOM 3819 O O . LEU A 1 458 ? -36.745 61.912 44.961 1.00 46.00 458 LEU A O 1
ATOM 3823 N N . ILE A 1 459 ? -37.302 63.082 43.090 1.00 42.62 459 ILE A N 1
ATOM 3824 C CA . ILE A 1 459 ? -36.032 63.221 42.364 1.00 42.62 459 ILE A CA 1
ATOM 3825 C C . ILE A 1 459 ? -35.792 62.042 41.401 1.00 42.62 459 ILE A C 1
ATOM 3827 O O . ILE A 1 459 ? -35.452 60.953 41.830 1.00 42.62 459 ILE A O 1
ATOM 3831 N N . SER A 1 460 ? -35.908 62.147 40.081 1.00 42.56 460 SER A N 1
ATOM 3832 C CA . SER A 1 460 ? -36.260 63.239 39.176 1.00 42.56 460 SER A CA 1
ATOM 3833 C C . SER A 1 460 ? -36.655 62.603 37.836 1.00 42.56 460 SER A C 1
ATOM 3835 O O . SER A 1 460 ? -35.910 61.755 37.356 1.00 42.56 460 SER A O 1
ATOM 3837 N N . LEU A 1 461 ? -37.803 63.055 37.315 1.00 38.31 461 LEU A N 1
ATOM 3838 C CA . LEU A 1 461 ? -38.315 63.057 35.929 1.00 38.31 461 LEU A CA 1
ATOM 3839 C C . LEU A 1 461 ? -38.141 61.820 35.036 1.00 38.31 461 LEU A C 1
ATOM 3841 O O . LEU A 1 461 ? -37.036 61.612 34.493 1.00 38.31 461 LEU A O 1
#

Sequence (461 aa):
MSPSRLYLASVMPPLPLSSFNVSSNFCTEENISECILYINQELSSLCFPPIYRNSDNIRDLDAAVALNNIYDLLQLHRRAVGMMEELEVEQLKSSSDLHYQHLTNSRLKDQLELSKKENMRLHERERQLETSLKTLQNCLKDAKEDVQRLQGIIASRATQYNHDIKRREREHNRVKERLNQLLIAKKENKQGMEVLNYVGRSDGRRCLWKTGKTESRHEGEMYKTLLNEFDNRQRELMVENIELKKVLQQMKQKEKFVIFQLTLQTNSDDEEPLKGPHEMSCDHAREKLTNSIRQQWRKLKHHVERLDSQASMVQDGDSEEMISKQLYEDETERLKLEIQQCKEFIQTQQQLLQQQLNTSCDEETAAILNDSYMLEEKERLKEEWRVFEEQRKNFEIERRNFTEAAVRLGHERKCFEDDRAVWLKHQFLNTTFADQMKPQSRRTDEFSKRKFILFTSLISL